Protein 2XIG (pdb70)

Radius of gyration: 26.83 Å; Cα contacts (8 Å, |Δi|>4): 842; chains: 4; bounding box: 57×55×76 Å

B-factor: mean 35.66, std 15.13, range [9.45, 118.66]

Structure (mmCIF, N/CA/C/O backbone):
data_2XIG
#
_entry.id   2XIG
#
_cell.length_a   48.150
_cell.length_b   48.290
_cell.length_c   72.250
_cell.angle_alpha   83.32
_cell.angle_beta   77.82
_cell.angle_gamma   87.65
#
_symmetry.space_group_name_H-M   'P 1'
#
loop_
_entity.id
_entity.type
_entity.pdbx_description
1 polymer 'FERRIC UPTAKE REGULATION PROTEIN'
2 non-polymer 'ZINC ION'
3 non-polymer 'CITRIC ACID'
4 water water
#
loop_
_atom_site.group_PDB
_atom_site.id
_atom_site.type_symbol
_atom_site.label_atom_id
_atom_site.label_alt_id
_atom_site.label_comp_id
_atom_site.label_asym_id
_atom_site.label_entity_id
_atom_site.label_seq_id
_atom_site.pdbx_PDB_ins_code
_atom_site.Cartn_x
_atom_site.Cartn_y
_atom_site.Cartn_z
_atom_site.occupancy
_atom_site.B_iso_or_equiv
_atom_site.auth_seq_id
_atom_site.auth_comp_id
_atom_site.auth_asym_id
_atom_site.auth_atom_id
_atom_site.pdbx_PDB_model_num
ATOM 1 N N . MET A 1 1 ? 21.827 25.951 73.413 1.00 68.17 1 MET A N 1
ATOM 2 C CA . MET A 1 1 ? 23.189 25.483 73.629 1.00 66.72 1 MET A CA 1
ATOM 3 C C . MET A 1 1 ? 23.249 24.580 74.857 1.00 66.65 1 MET A C 1
ATOM 4 O O . MET A 1 1 ? 24.176 24.674 75.659 1.00 66.18 1 MET A O 1
ATOM 9 N N . LYS A 1 2 ? 22.259 23.701 74.993 1.00 66.79 2 LYS A N 1
ATOM 10 C CA . LYS A 1 2 ? 22.115 22.880 76.195 1.00 62.45 2 LYS A CA 1
ATOM 11 C C . LYS A 1 2 ? 22.993 21.627 76.196 1.00 59.71 2 LYS A C 1
ATOM 12 O O . LYS A 1 2 ? 23.256 21.034 75.149 1.00 59.33 2 LYS A O 1
ATOM 14 N N . ARG A 1 3 ? 23.443 21.241 77.386 1.00 53.19 3 ARG A N 1
ATOM 15 C CA . ARG A 1 3 ? 24.181 20.001 77.585 1.00 49.60 3 ARG A CA 1
ATOM 16 C C . ARG A 1 3 ? 23.810 19.412 78.944 1.00 43.11 3 ARG A C 1
ATOM 17 O O . ARG A 1 3 ? 23.365 20.135 79.836 1.00 43.79 3 ARG A O 1
ATOM 25 N N . LEU A 1 4 ? 23.992 18.104 79.103 1.00 37.90 4 LEU A N 1
ATOM 26 C CA . LEU A 1 4 ? 23.722 17.445 80.378 1.00 37.36 4 LEU A CA 1
ATOM 27 C C . LEU A 1 4 ? 24.849 17.707 81.371 1.00 42.64 4 LEU A C 1
ATOM 28 O O . LEU A 1 4 ? 24.764 17.323 82.539 1.00 43.33 4 LEU A O 1
ATOM 33 N N . GLU A 1 5 ? 25.902 18.370 80.908 1.00 41.11 5 GLU A N 1
ATOM 34 C CA . GLU A 1 5 ? 27.131 18.465 81.681 1.00 34.94 5 GLU A CA 1
ATOM 35 C C . GLU A 1 5 ? 27.940 19.688 81.260 1.00 34.22 5 GLU A C 1
ATOM 36 O O . GLU A 1 5 ? 27.899 20.093 80.097 1.00 33.31 5 GLU A O 1
ATOM 42 N N . THR A 1 6 ? 28.666 20.285 82.199 1.00 33.38 6 THR A N 1
ATOM 43 C CA . THR A 1 6 ? 29.547 21.398 81.864 1.00 29.88 6 THR A CA 1
ATOM 44 C C . THR A 1 6 ? 30.772 20.853 81.148 1.00 28.18 6 THR A C 1
ATOM 45 O O . THR A 1 6 ? 31.098 19.673 81.272 1.00 24.51 6 THR A O 1
ATOM 49 N N . LEU A 1 7 ? 31.439 21.704 80.380 1.00 27.29 7 LEU A N 1
ATOM 50 C CA . LEU A 1 7 ? 32.637 21.273 79.678 1.00 28.67 7 LEU A CA 1
ATOM 51 C C . LEU A 1 7 ? 33.691 20.862 80.693 1.00 27.38 7 LEU A C 1
ATOM 52 O O . LEU A 1 7 ? 34.387 19.865 80.520 1.00 30.21 7 LEU A O 1
ATOM 57 N N . GLU A 1 8 ? 33.796 21.645 81.758 1.00 25.37 8 GLU A N 1
ATOM 58 C CA . GLU A 1 8 ? 34.789 21.391 82.795 1.00 28.04 8 GLU A CA 1
ATOM 59 C C . GLU A 1 8 ? 34.592 20.027 83.453 1.00 27.07 8 GLU A C 1
ATOM 60 O O . GLU A 1 8 ? 35.557 19.312 83.694 1.00 25.90 8 GLU A O 1
ATOM 66 N N . SER A 1 9 ? 33.342 19.662 83.726 1.00 25.40 9 SER A N 1
ATOM 67 C CA . SER A 1 9 ? 33.042 18.340 84.270 1.00 25.28 9 SER A CA 1
ATOM 68 C C . SER A 1 9 ? 33.446 17.226 83.302 1.00 29.79 9 SER A C 1
ATOM 69 O O . SER A 1 9 ? 33.996 16.194 83.702 1.00 21.79 9 SER A O 1
ATOM 72 N N . ILE A 1 10 ? 33.165 17.429 82.018 1.00 21.68 10 ILE A N 1
ATOM 73 C CA . ILE A 1 10 ? 33.525 16.425 81.035 1.00 20.74 10 ILE A CA 1
ATOM 74 C C . ILE A 1 10 ? 35.041 16.257 80.965 1.00 21.83 10 ILE A C 1
ATOM 75 O O . ILE A 1 10 ? 35.551 15.139 80.902 1.00 24.54 10 ILE A O 1
ATOM 80 N N . LEU A 1 11 ? 35.755 17.372 80.947 1.00 20.69 11 LEU A N 1
ATOM 81 C CA . LEU A 1 11 ? 37.208 17.336 80.879 1.00 23.53 11 LEU A CA 1
ATOM 82 C C . LEU A 1 11 ? 37.824 16.714 82.137 1.00 30.04 11 LEU A C 1
ATOM 83 O O . LEU A 1 11 ? 38.881 16.089 82.067 1.00 28.54 11 LEU A O 1
ATOM 88 N N . GLU A 1 12 ? 37.168 16.894 83.283 1.00 26.49 12 GLU A N 1
ATOM 89 C CA . GLU A 1 12 ? 37.619 16.237 84.512 1.00 33.02 12 GLU A CA 1
ATOM 90 C C . GLU A 1 12 ? 37.665 14.739 84.255 1.00 30.12 12 GLU A C 1
ATOM 91 O O . GLU A 1 12 ? 38.691 14.081 84.452 1.00 27.74 12 GLU A O 1
ATOM 97 N N . ARG A 1 13 ? 36.532 14.221 83.796 1.00 25.86 13 ARG A N 1
ATOM 98 C CA . ARG A 1 13 ? 36.341 12.809 83.522 1.00 28.16 13 ARG A CA 1
ATOM 99 C C . ARG A 1 13 ? 37.328 12.343 82.457 1.00 32.49 13 ARG A C 1
ATOM 100 O O . ARG A 1 13 ? 37.885 11.250 82.535 1.00 28.38 13 ARG A O 1
ATOM 108 N N . LEU A 1 14 ? 37.541 13.183 81.451 1.00 30.18 14 LEU A N 1
ATOM 109 C CA . LEU A 1 14 ? 38.474 12.859 80.377 1.00 24.86 14 LEU A CA 1
ATOM 110 C C . LEU A 1 14 ? 39.901 12.679 80.894 1.00 29.40 14 LEU A C 1
ATOM 111 O O . LEU A 1 14 ? 40.582 11.709 80.546 1.00 30.58 14 LEU A O 1
ATOM 116 N N . ARG A 1 15 ? 40.358 13.625 81.708 1.00 29.49 15 ARG A N 1
ATOM 117 C CA . ARG A 1 15 ? 41.704 13.545 82.268 1.00 38.20 15 ARG A CA 1
ATOM 118 C C . ARG A 1 15 ? 41.874 12.294 83.141 1.00 42.05 15 ARG A C 1
ATOM 119 O O . ARG A 1 15 ? 42.986 11.793 83.297 1.00 47.22 15 ARG A O 1
ATOM 127 N N . MET A 1 16 ? 40.772 11.791 83.694 1.00 40.87 16 MET A N 1
ATOM 128 C CA . MET A 1 16 ? 40.784 10.508 84.401 1.00 44.47 16 MET A CA 1
ATOM 129 C C . MET A 1 16 ? 41.140 9.386 83.439 1.00 48.46 16 MET A C 1
ATOM 130 O O . MET A 1 16 ? 42.025 8.573 83.707 1.00 46.56 16 MET A O 1
ATOM 135 N N . SER A 1 17 ? 40.417 9.350 82.322 1.00 50.68 17 SER A N 1
ATOM 136 C CA . SER A 1 17 ? 40.441 8.220 81.394 1.00 58.11 17 SER A CA 1
ATOM 137 C C . SER A 1 17 ? 41.778 8.032 80.690 1.00 61.77 17 SER A C 1
ATOM 138 O O . SER A 1 17 ? 42.197 6.905 80.441 1.00 61.62 17 SER A O 1
ATOM 141 N N . ILE A 1 18 ? 42.444 9.138 80.373 1.00 68.20 18 ILE A N 1
ATOM 142 C CA . ILE A 1 18 ? 43.689 9.089 79.613 1.00 75.34 18 ILE A CA 1
ATOM 143 C C . ILE A 1 18 ? 44.851 8.530 80.430 1.00 79.01 18 ILE A C 1
ATOM 144 O O . ILE A 1 18 ? 45.944 8.322 79.904 1.00 80.10 18 ILE A O 1
ATOM 146 N N . LYS A 1 19 ? 44.610 8.290 81.715 1.00 82.16 19 LYS A N 1
ATOM 147 C CA . LYS A 1 19 ? 45.613 7.679 82.580 1.00 84.68 19 LYS A CA 1
ATOM 148 C C . LYS A 1 19 ? 45.313 6.196 82.778 1.00 86.58 19 LYS A C 1
ATOM 149 O O . LYS A 1 19 ? 46.209 5.355 82.703 1.00 87.82 19 LYS A O 1
ATOM 151 N N . LYS A 1 20 ? 44.043 5.889 83.028 1.00 87.39 20 LYS A N 1
ATOM 152 C CA . LYS A 1 20 ? 43.579 4.512 83.182 1.00 88.87 20 LYS A CA 1
ATOM 153 C C . LYS A 1 20 ? 43.919 3.676 81.951 1.00 94.07 20 LYS A C 1
ATOM 154 O O . LYS A 1 20 ? 44.216 2.484 82.057 1.00 95.35 20 LYS A O 1
ATOM 160 N N . ASN A 1 21 ? 43.874 4.311 80.785 1.00 95.76 21 ASN A N 1
ATOM 161 C CA . ASN A 1 21 ? 44.142 3.634 79.521 1.00 95.81 21 ASN A CA 1
ATOM 162 C C . ASN A 1 21 ? 45.596 3.776 79.079 1.00 95.14 21 ASN A C 1
ATOM 163 O O . ASN A 1 21 ? 46.048 3.078 78.172 1.00 97.87 21 ASN A O 1
ATOM 168 N N . GLY A 1 22 ? 46.323 4.680 79.727 1.00 90.07 22 GLY A N 1
ATOM 169 C CA . GLY A 1 22 ? 47.705 4.944 79.373 1.00 85.26 22 GLY A CA 1
ATOM 170 C C . GLY A 1 22 ? 47.850 6.207 78.544 1.00 80.93 22 GLY A C 1
ATOM 171 O O . GLY A 1 22 ? 48.245 7.257 79.051 1.00 78.81 22 GLY A O 1
ATOM 172 N N . ASN A 1 25 ? 49.299 12.999 74.818 1.00 54.52 25 ASN A N 1
ATOM 173 C CA . ASN A 1 25 ? 48.587 14.083 74.151 1.00 51.75 25 ASN A CA 1
ATOM 174 C C . ASN A 1 25 ? 47.215 14.324 74.769 1.00 48.71 25 ASN A C 1
ATOM 175 O O . ASN A 1 25 ? 46.205 14.401 74.063 1.00 45.41 25 ASN A O 1
ATOM 177 N N . SER A 1 26 ? 47.180 14.431 76.094 1.00 47.00 26 SER A N 1
ATOM 178 C CA . SER A 1 26 ? 45.934 14.700 76.799 1.00 49.20 26 SER A CA 1
ATOM 179 C C . SER A 1 26 ? 45.374 16.057 76.386 1.00 47.02 26 SER A C 1
ATOM 180 O O . SER A 1 26 ? 44.158 16.260 76.377 1.00 44.32 26 SER A O 1
ATOM 183 N N . LYS A 1 27 ? 46.270 16.974 76.028 1.00 47.61 27 LYS A N 1
ATOM 184 C CA . LYS A 1 27 ? 45.886 18.325 75.635 1.00 48.10 27 LYS A CA 1
ATOM 185 C C . LYS A 1 27 ? 45.040 18.339 74.374 1.00 46.67 27 LYS A C 1
ATOM 186 O O . LYS A 1 27 ? 44.031 19.038 74.306 1.00 45.05 27 LYS A O 1
ATOM 189 N N . GLN A 1 28 ? 45.463 17.571 73.374 1.00 49.44 28 GLN A N 1
ATOM 190 C CA . GLN A 1 28 ? 44.797 17.567 72.075 1.00 49.88 28 GLN A CA 1
ATOM 191 C C . GLN A 1 28 ? 43.440 16.875 72.127 1.00 37.59 28 GLN A C 1
ATOM 192 O O . GLN A 1 28 ? 42.504 17.272 71.431 1.00 35.12 28 GLN A O 1
ATOM 198 N N . ARG A 1 29 ? 43.342 15.839 72.954 1.00 34.18 29 ARG A N 1
ATOM 199 C CA . ARG A 1 29 ? 42.061 15.207 73.239 1.00 34.68 29 ARG A CA 1
ATOM 200 C C . ARG A 1 29 ? 41.079 16.222 73.801 1.00 33.16 29 ARG A C 1
ATOM 201 O O . ARG A 1 29 ? 39.934 16.306 73.347 1.00 29.95 29 ARG A O 1
ATOM 209 N N . GLU A 1 30 ? 41.530 16.979 74.803 1.00 31.92 30 GLU A N 1
ATOM 210 C CA . GLU A 1 30 ? 40.701 18.000 75.441 1.00 31.34 30 GLU A CA 1
ATOM 211 C C . GLU A 1 30 ? 40.235 19.061 74.438 1.00 28.02 30 GLU A C 1
ATOM 212 O O . GLU A 1 30 ? 39.089 19.515 74.488 1.00 25.11 30 GLU A O 1
ATOM 218 N N . GLU A 1 31 ? 41.126 19.451 73.532 1.00 28.38 31 GLU A N 1
ATOM 219 C CA . GLU A 1 31 ? 40.788 20.432 72.501 1.00 33.45 31 GLU A CA 1
ATOM 220 C C . GLU A 1 31 ? 39.703 19.925 71.561 1.00 28.61 31 GLU A C 1
ATOM 221 O O . GLU A 1 31 ? 38.784 20.662 71.197 1.00 26.88 31 GLU A O 1
ATOM 227 N N . VAL A 1 32 ? 39.820 18.665 71.159 1.00 25.47 32 VAL A N 1
ATOM 228 C CA . VAL A 1 32 ? 38.813 18.059 70.297 1.00 26.10 32 VAL A CA 1
ATOM 229 C C . VAL A 1 32 ? 37.470 18.015 71.026 1.00 23.75 32 VAL A C 1
ATOM 230 O O . VAL A 1 32 ? 36.446 18.383 70.474 1.00 22.73 32 VAL A O 1
ATOM 234 N N . VAL A 1 33 ? 37.471 17.563 72.278 1.00 21.46 33 VAL A N 1
ATOM 235 C CA . VAL A 1 33 ? 36.231 17.563 73.049 1.00 22.44 33 VAL A CA 1
ATOM 236 C C . VAL A 1 33 ? 35.671 18.980 73.135 1.00 18.54 33 VAL A C 1
ATOM 237 O O . VAL A 1 33 ? 34.464 19.192 73.008 1.00 23.58 33 VAL A O 1
ATOM 241 N N . SER A 1 34 ? 36.556 19.948 73.354 1.00 18.29 34 SER A N 1
ATOM 242 C CA . SER A 1 34 ? 36.147 21.342 73.514 1.00 24.29 34 SER A CA 1
ATOM 243 C C . SER A 1 34 ? 35.510 21.878 72.235 1.00 23.13 34 SER A C 1
ATOM 244 O O . SER A 1 34 ? 34.479 22.546 72.285 1.00 23.24 34 SER A O 1
ATOM 247 N N . VAL A 1 35 ? 36.137 21.580 71.100 1.00 24.74 35 VAL A N 1
ATOM 248 C CA . VAL A 1 35 ? 35.595 21.953 69.793 1.00 27.20 35 VAL A CA 1
ATOM 249 C C . VAL A 1 35 ? 34.154 21.448 69.622 1.00 27.18 35 VAL A C 1
ATOM 250 O O . VAL A 1 35 ? 33.246 22.221 69.312 1.00 25.64 35 VAL A O 1
ATOM 254 N N . LEU A 1 36 ? 33.946 20.154 69.849 1.00 21.62 36 LEU A N 1
ATOM 255 C CA . LEU A 1 36 ? 32.611 19.565 69.767 1.00 21.11 36 LEU A CA 1
ATOM 256 C C . LEU A 1 36 ? 31.622 20.155 70.777 1.00 23.52 36 LEU A C 1
ATOM 257 O O . LEU A 1 36 ? 30.456 20.376 70.464 1.00 25.77 36 LEU A O 1
ATOM 262 N N . TYR A 1 37 ? 32.082 20.402 71.994 1.00 23.33 37 TYR A N 1
ATOM 263 C CA . TYR A 1 37 ? 31.192 20.936 73.021 1.00 23.38 37 TYR A CA 1
ATOM 264 C C . TYR A 1 37 ? 30.656 22.298 72.598 1.00 25.82 37 TYR A C 1
ATOM 265 O O . TYR A 1 37 ? 29.469 22.590 72.751 1.00 27.36 37 TYR A O 1
ATOM 274 N N . ARG A 1 38 ? 31.542 23.126 72.063 1.00 26.68 38 ARG A N 1
ATOM 275 C CA A ARG A 1 38 ? 31.198 24.485 71.657 0.56 33.21 38 ARG A CA 1
ATOM 276 C CA B ARG A 1 38 ? 31.171 24.481 71.680 0.44 32.69 38 ARG A CA 1
ATOM 277 C C . ARG A 1 38 ? 30.359 24.505 70.386 1.00 33.37 38 ARG A C 1
ATOM 278 O O . ARG A 1 38 ? 29.781 25.528 70.027 1.00 33.85 38 ARG A O 1
ATOM 293 N N . SER A 1 39 ? 30.304 23.372 69.695 1.00 32.82 39 SER A N 1
ATOM 294 C CA . SER A 1 39 ? 29.605 23.318 68.414 1.00 31.44 39 SER A CA 1
ATOM 295 C C . SER A 1 39 ? 28.124 22.975 68.543 1.00 34.13 39 SER A C 1
ATOM 296 O O . SER A 1 39 ? 27.735 22.111 69.329 1.00 30.51 39 SER A O 1
ATOM 299 N N . GLY A 1 40 ? 27.303 23.655 67.751 1.00 39.79 40 GLY A N 1
ATOM 300 C CA . GLY A 1 40 ? 25.882 23.362 67.691 1.00 42.24 40 GLY A CA 1
ATOM 301 C C . GLY A 1 40 ? 25.525 22.420 66.552 1.00 48.39 40 GLY A C 1
ATOM 302 O O . GLY A 1 40 ? 24.347 22.137 66.313 1.00 48.27 40 GLY A O 1
ATOM 303 N N . THR A 1 41 ? 26.540 21.931 65.845 1.00 45.46 41 THR A N 1
ATOM 304 C CA . THR A 1 41 ? 26.315 21.030 64.722 1.00 41.92 41 THR A CA 1
ATOM 305 C C . THR A 1 41 ? 27.087 19.715 64.867 1.00 35.71 41 THR A C 1
ATOM 306 O O . THR A 1 41 ? 27.914 19.561 65.765 1.00 36.97 41 THR A O 1
ATOM 310 N N . HIS A 1 42 ? 26.794 18.762 63.987 1.00 26.14 42 HIS A N 1
ATOM 311 C CA . HIS A 1 42 ? 27.538 17.512 63.931 1.00 20.14 42 HIS A CA 1
ATOM 312 C C . HIS A 1 42 ? 28.707 17.730 62.974 1.00 21.96 42 HIS A C 1
ATOM 313 O O . HIS A 1 42 ? 28.509 18.136 61.827 1.00 22.80 42 HIS A O 1
ATOM 320 N N . LEU A 1 43 ? 29.919 17.475 63.450 1.00 22.43 43 LEU A N 1
ATOM 321 C CA . LEU A 1 43 ? 31.118 17.860 62.717 1.00 18.42 43 LEU A CA 1
ATOM 322 C C . LEU A 1 43 ? 31.839 16.668 62.102 1.00 22.30 43 LEU A C 1
ATOM 323 O O . LEU A 1 43 ? 31.936 15.612 62.711 1.00 22.23 43 LEU A O 1
ATOM 328 N N . SER A 1 44 ? 32.347 16.849 60.885 1.00 20.04 44 SER A N 1
ATOM 329 C CA . SER A 1 44 ? 33.171 15.828 60.249 1.00 18.06 44 SER A CA 1
ATOM 330 C C . SER A 1 44 ? 34.588 15.908 60.793 1.00 15.27 44 SER A C 1
ATOM 331 O O . SER A 1 44 ? 35.006 16.951 61.286 1.00 18.85 44 SER A O 1
ATOM 334 N N . PRO A 1 45 ? 35.339 14.799 60.703 1.00 20.57 45 PRO A N 1
ATOM 335 C CA . PRO A 1 45 ? 36.761 14.811 61.051 1.00 22.91 45 PRO A CA 1
ATOM 336 C C . PRO A 1 45 ? 37.512 15.937 60.344 1.00 24.08 45 PRO A C 1
ATOM 337 O O . PRO A 1 45 ? 38.405 16.543 60.938 1.00 26.24 45 PRO A O 1
ATOM 341 N N . GLU A 1 46 ? 37.157 16.201 59.088 1.00 23.11 46 GLU A N 1
ATOM 342 C CA . GLU A 1 46 ? 37.788 17.286 58.343 1.00 25.54 46 GLU A CA 1
ATOM 343 C C . GLU A 1 46 ? 37.601 18.646 59.017 1.00 20.35 46 GLU A C 1
ATOM 344 O O . GLU A 1 46 ? 38.561 19.390 59.187 1.00 21.31 46 GLU A O 1
ATOM 347 N N . GLU A 1 47 ? 36.367 18.978 59.393 1.00 18.53 47 GLU A N 1
ATOM 348 C CA . GLU A 1 47 ? 36.092 20.268 60.031 1.00 20.08 47 GLU A CA 1
ATOM 349 C C . GLU A 1 47 ? 36.744 20.370 61.413 1.00 21.76 47 GLU A C 1
ATOM 350 O O . GLU A 1 47 ? 37.273 21.418 61.791 1.00 22.35 47 GLU A O 1
ATOM 356 N N . ILE A 1 48 ? 36.687 19.280 62.172 1.00 21.43 48 ILE A N 1
ATOM 357 C CA . ILE A 1 48 ? 37.337 19.241 63.477 1.00 19.62 48 ILE A CA 1
ATOM 358 C C . ILE A 1 48 ? 38.826 19.523 63.318 1.00 24.38 48 ILE A C 1
ATOM 359 O O . ILE A 1 48 ? 39.400 20.331 64.050 1.00 26.15 48 ILE A O 1
ATOM 364 N N . THR A 1 49 ? 39.440 18.862 62.341 1.00 23.70 49 THR A N 1
ATOM 365 C CA . THR A 1 49 ? 40.856 19.073 62.051 1.00 25.74 49 THR A CA 1
ATOM 366 C C . THR A 1 49 ? 41.120 20.542 61.720 1.00 27.13 49 THR A C 1
ATOM 367 O O . THR A 1 49 ? 42.029 21.169 62.270 1.00 27.76 49 THR A O 1
ATOM 371 N N . HIS A 1 50 ? 40.315 21.083 60.813 1.00 31.22 50 HIS A N 1
ATOM 372 C CA . HIS A 1 50 ? 40.425 22.484 60.439 1.00 31.33 50 HIS A CA 1
ATOM 373 C C . HIS A 1 50 ? 40.399 23.412 61.662 1.00 29.96 50 HIS A C 1
ATOM 374 O O . HIS A 1 50 ? 41.241 24.294 61.782 1.00 33.61 50 HIS A O 1
ATOM 381 N N . SER A 1 51 ? 39.450 23.212 62.575 1.00 27.71 51 SER A N 1
ATOM 382 C CA . SER A 1 51 ? 39.428 23.997 63.811 1.00 31.38 51 SER A CA 1
ATOM 383 C C . SER A 1 51 ? 40.726 23.855 64.609 1.00 32.10 51 SER A C 1
ATOM 384 O O . SER A 1 51 ? 41.304 24.843 65.057 1.00 34.11 51 SER A O 1
ATOM 387 N N . ILE A 1 52 ? 41.176 22.620 64.797 1.00 34.69 52 ILE A N 1
ATOM 388 C CA . ILE A 1 52 ? 42.418 22.373 65.527 1.00 34.34 52 ILE A CA 1
ATOM 389 C C . ILE A 1 52 ? 43.612 23.055 64.857 1.00 31.55 52 ILE A C 1
ATOM 390 O O . ILE A 1 52 ? 44.505 23.560 65.530 1.00 34.67 52 ILE A O 1
ATOM 395 N N . ARG A 1 53 ? 43.621 23.071 63.526 1.00 34.04 53 ARG A N 1
ATOM 396 C CA . ARG A 1 53 ? 44.737 23.652 62.777 1.00 40.29 53 ARG A CA 1
ATOM 397 C C . ARG A 1 53 ? 44.878 25.159 62.978 1.00 43.40 53 ARG A C 1
ATOM 398 O O . ARG A 1 53 ? 45.952 25.719 62.767 1.00 46.23 53 ARG A O 1
ATOM 406 N N . GLN A 1 54 ? 43.793 25.811 63.377 1.00 48.01 54 GLN A N 1
ATOM 407 C CA . GLN A 1 54 ? 43.835 27.243 63.647 1.00 53.44 54 GLN A CA 1
ATOM 408 C C . GLN A 1 54 ? 44.826 27.571 64.759 1.00 55.49 54 GLN A C 1
ATOM 409 O O . GLN A 1 54 ? 45.534 28.573 64.692 1.00 56.32 54 GLN A O 1
ATOM 415 N N . LYS A 1 55 ? 44.880 26.718 65.776 1.00 57.41 55 LYS A N 1
ATOM 416 C CA . LYS A 1 55 ? 45.820 26.907 66.874 1.00 57.29 55 LYS A CA 1
ATOM 417 C C . LYS A 1 55 ? 47.073 26.061 66.683 1.00 59.01 55 LYS A C 1
ATOM 418 O O . LYS A 1 55 ? 48.161 26.449 67.101 1.00 59.32 55 LYS A O 1
ATOM 420 N N . ASP A 1 56 ? 46.911 24.901 66.054 1.00 60.31 56 ASP A N 1
ATOM 421 C CA . ASP A 1 56 ? 48.025 23.991 65.811 1.00 61.07 56 ASP A CA 1
ATOM 422 C C . ASP A 1 56 ? 48.141 23.675 64.332 1.00 59.43 56 ASP A C 1
ATOM 423 O O . ASP A 1 56 ? 47.598 22.674 63.859 1.00 54.06 56 ASP A O 1
ATOM 428 N N . LYS A 1 57 ? 48.841 24.531 63.599 1.00 59.19 57 LYS A N 1
ATOM 429 C CA . LYS A 1 57 ? 48.997 24.326 62.171 1.00 59.30 57 LYS A CA 1
ATOM 430 C C . LYS A 1 57 ? 49.794 23.051 61.913 1.00 56.52 57 LYS A C 1
ATOM 431 O O . LYS A 1 57 ? 50.641 22.665 62.720 1.00 57.02 57 LYS A O 1
ATOM 433 N N . ASN A 1 58 ? 49.499 22.395 60.795 1.00 53.92 58 ASN A N 1
ATOM 434 C CA . ASN A 1 58 ? 50.209 21.185 60.387 1.00 54.17 58 ASN A CA 1
ATOM 435 C C . ASN A 1 58 ? 49.797 19.920 61.145 1.00 50.76 58 ASN A C 1
ATOM 436 O O . ASN A 1 58 ? 50.460 18.887 61.053 1.00 50.84 58 ASN A O 1
ATOM 441 N N . THR A 1 59 ? 48.697 19.999 61.887 1.00 44.90 59 THR A N 1
ATOM 442 C CA . THR A 1 59 ? 48.132 18.807 62.504 1.00 39.98 59 THR A CA 1
ATOM 443 C C . THR A 1 59 ? 47.580 17.922 61.391 1.00 37.31 59 THR A C 1
ATOM 444 O O . THR A 1 59 ? 46.994 18.417 60.430 1.00 38.37 59 THR A O 1
ATOM 448 N N . SER A 1 60 ? 47.811 16.618 61.495 1.00 31.19 60 SER A N 1
ATOM 449 C CA . SER A 1 60 ? 47.344 15.688 60.484 1.00 36.79 60 SER A CA 1
ATOM 450 C C . SER A 1 60 ? 45.944 15.192 60.826 1.00 32.86 60 SER A C 1
ATOM 451 O O . SER A 1 60 ? 45.616 14.982 61.993 1.00 33.73 60 SER A O 1
ATOM 454 N N . ILE A 1 61 ? 45.116 15.018 59.805 1.00 29.90 61 ILE A N 1
ATOM 455 C CA . ILE A 1 61 ? 43.778 14.497 60.010 1.00 29.84 61 ILE A CA 1
ATOM 456 C C . ILE A 1 61 ? 43.864 13.118 60.663 1.00 32.37 61 ILE A C 1
ATOM 457 O O . ILE A 1 61 ? 42.969 12.711 61.392 1.00 27.66 61 ILE A O 1
ATOM 462 N N . SER A 1 62 ? 44.956 12.402 60.406 1.00 28.91 62 SER A N 1
ATOM 463 C CA . SER A 1 62 ? 45.120 11.057 60.944 1.00 29.01 62 SER A CA 1
ATOM 464 C C . SER A 1 62 ? 45.180 11.076 62.470 1.00 25.21 62 SER A C 1
ATOM 465 O O . SER A 1 62 ? 44.704 10.154 63.131 1.00 32.18 62 SER A O 1
ATOM 468 N N . SER A 1 63 ? 45.764 12.125 63.032 1.00 26.00 63 SER A N 1
ATOM 469 C CA . SER A 1 63 ? 45.834 12.232 64.491 1.00 27.73 63 SER A CA 1
ATOM 470 C C . SER A 1 63 ? 44.458 12.550 65.079 1.00 25.27 63 SER A C 1
ATOM 471 O O . SER A 1 63 ?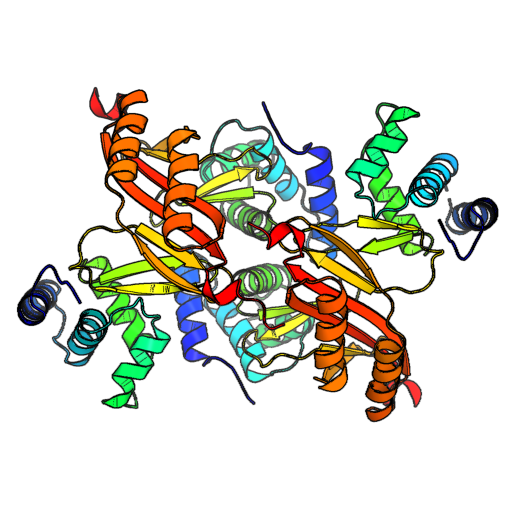 44.118 12.107 66.178 1.00 26.30 63 SER A O 1
ATOM 474 N N . VAL A 1 64 ? 43.661 13.310 64.340 1.00 25.36 64 VAL A N 1
ATOM 475 C CA . VAL A 1 64 ? 42.306 13.622 64.781 1.00 24.72 64 VAL A CA 1
ATOM 476 C C . VAL A 1 64 ? 41.439 12.366 64.771 1.00 24.15 64 VAL A C 1
ATOM 477 O O . VAL A 1 64 ? 40.671 12.132 65.701 1.00 25.89 64 VAL A O 1
ATOM 481 N N . TYR A 1 65 ? 41.567 11.552 63.727 1.00 20.01 65 TYR A N 1
ATOM 482 C CA . TYR A 1 65 ? 40.817 10.302 63.667 1.00 22.26 65 TYR A CA 1
ATOM 483 C C . TYR A 1 65 ? 41.140 9.407 64.847 1.00 24.93 65 TYR A C 1
ATOM 484 O O . TYR A 1 65 ? 40.246 8.772 65.408 1.00 25.44 65 TYR A O 1
ATOM 493 N N . ARG A 1 66 ? 42.417 9.350 65.216 1.00 23.14 66 ARG A N 1
ATOM 494 C CA . ARG A 1 66 ? 42.836 8.490 66.313 1.00 23.55 66 ARG A CA 1
ATOM 495 C C . ARG A 1 66 ? 42.195 8.991 67.598 1.00 27.31 66 ARG A C 1
ATOM 496 O O . ARG A 1 66 ? 41.694 8.210 68.411 1.00 29.86 66 ARG A O 1
ATOM 504 N N . ILE A 1 67 ? 42.189 10.307 67.767 1.00 21.04 67 ILE A N 1
ATOM 505 C CA . ILE A 1 67 ? 41.509 10.907 68.898 1.00 22.70 67 ILE A CA 1
ATOM 506 C C . ILE A 1 67 ? 40.004 10.610 68.881 1.00 24.76 67 ILE A C 1
ATOM 507 O O . ILE A 1 67 ? 39.448 10.163 69.888 1.00 24.64 67 ILE A O 1
ATOM 512 N N . LEU A 1 68 ? 39.348 10.838 67.744 1.00 20.88 68 LEU A N 1
ATOM 513 C CA . LEU A 1 68 ? 37.900 10.641 67.663 1.00 19.03 68 LEU A CA 1
ATOM 514 C C . LEU A 1 68 ? 37.518 9.196 67.984 1.00 24.58 68 LEU A C 1
ATOM 515 O O . LEU A 1 68 ? 36.501 8.936 68.630 1.00 24.97 68 LEU A O 1
ATOM 520 N N . ASN A 1 69 ? 38.337 8.253 67.539 1.00 22.75 69 ASN A N 1
ATOM 521 C CA . ASN A 1 69 ? 38.054 6.849 67.796 1.00 23.10 69 ASN A CA 1
ATOM 522 C C . ASN A 1 69 ? 38.100 6.540 69.294 1.00 25.63 69 ASN A C 1
ATOM 523 O O . ASN A 1 69 ? 37.243 5.823 69.816 1.00 23.72 69 ASN A O 1
ATOM 528 N N . PHE A 1 70 ? 39.098 7.090 69.976 1.00 23.80 70 PHE A N 1
ATOM 529 C CA . PHE A 1 70 ? 39.227 6.904 71.423 1.00 26.16 70 PHE A CA 1
ATOM 530 C C . PHE A 1 70 ? 38.053 7.530 72.179 1.00 24.71 70 PHE A C 1
ATOM 531 O O . PHE A 1 70 ? 37.444 6.897 73.042 1.00 25.93 70 PHE A O 1
ATOM 539 N N . LEU A 1 71 ? 37.749 8.778 71.844 1.00 18.45 71 LEU A N 1
ATOM 540 C CA . LEU A 1 71 ? 36.660 9.517 72.472 1.00 23.15 71 LEU A CA 1
ATOM 541 C C . LEU A 1 71 ? 35.315 8.849 72.280 1.00 25.22 71 LEU A C 1
ATOM 542 O O . LEU A 1 71 ? 34.492 8.821 73.194 1.00 25.40 71 LEU A O 1
ATOM 547 N N . GLU A 1 72 ? 35.086 8.316 71.085 1.00 20.85 72 GLU A N 1
ATOM 548 C CA . GLU A 1 72 ? 33.844 7.630 70.786 1.00 27.86 72 GLU A CA 1
ATOM 549 C C . GLU A 1 72 ? 33.789 6.323 71.575 1.00 30.66 72 GLU A C 1
ATOM 550 O O . GLU A 1 72 ? 32.756 5.970 72.150 1.00 28.17 72 GLU A O 1
ATOM 556 N N . LYS A 1 73 ? 34.915 5.619 71.605 1.00 25.93 73 LYS A N 1
ATOM 557 C CA . LYS A 1 73 ? 35.015 4.351 72.311 1.00 32.72 73 LYS A CA 1
ATOM 558 C C . LYS A 1 73 ? 34.672 4.515 73.790 1.00 38.16 73 LYS A C 1
ATOM 559 O O . LYS A 1 73 ? 33.956 3.691 74.362 1.00 42.25 73 LYS A O 1
ATOM 563 N N . GLU A 1 74 ? 35.177 5.593 74.390 1.00 32.82 74 GLU A N 1
ATOM 564 C CA . GLU A 1 74 ? 35.021 5.855 75.819 1.00 29.95 74 GLU A CA 1
ATOM 565 C C . GLU A 1 74 ? 33.804 6.727 76.126 1.00 29.66 74 GLU A C 1
ATOM 566 O O . GLU A 1 74 ? 33.665 7.221 77.236 1.00 29.67 74 GLU A O 1
ATOM 572 N N . ASN A 1 75 ? 32.954 6.950 75.126 1.00 28.27 75 ASN A N 1
ATOM 573 C CA . ASN A 1 75 ? 31.650 7.585 75.334 1.00 31.93 75 ASN A CA 1
ATOM 574 C C . ASN A 1 75 ? 31.630 9.091 75.589 1.00 28.83 75 ASN A C 1
ATOM 575 O O . ASN A 1 75 ? 30.641 9.634 76.077 1.00 28.30 75 ASN A O 1
ATOM 580 N N . PHE A 1 76 ? 32.711 9.769 75.242 1.00 25.69 76 PHE A N 1
ATOM 581 C CA . PHE A 1 76 ? 32.738 11.220 75.335 1.00 20.50 76 PHE A CA 1
ATOM 582 C C . PHE A 1 76 ? 32.044 11.876 74.139 1.00 20.31 76 PHE A C 1
ATOM 583 O O . PHE A 1 76 ? 31.513 12.978 74.241 1.00 23.19 76 PHE A O 1
ATOM 591 N N . ILE A 1 77 ? 32.060 11.188 73.010 1.00 24.46 77 ILE A N 1
ATOM 592 C CA . ILE A 1 77 ? 31.414 11.711 71.816 1.00 22.34 77 ILE A CA 1
ATOM 593 C C . ILE A 1 77 ? 30.637 10.601 71.134 1.00 21.90 77 ILE A C 1
ATOM 594 O O . ILE A 1 77 ? 30.867 9.422 71.397 1.00 23.91 77 ILE A O 1
ATOM 599 N N . SER A 1 78 ? 29.684 10.979 70.291 1.00 24.03 78 SER A N 1
ATOM 600 C CA . SER A 1 78 ? 28.914 9.990 69.555 1.00 23.06 78 SER A CA 1
ATOM 601 C C . SER A 1 78 ? 29.021 10.273 68.073 1.00 22.07 78 SER A C 1
ATOM 602 O O . SER A 1 78 ? 29.310 11.401 67.661 1.00 21.97 78 SER A O 1
ATOM 605 N N . VAL A 1 79 ? 28.786 9.241 67.278 1.00 20.60 79 VAL A N 1
ATOM 606 C CA . VAL A 1 79 ? 28.910 9.379 65.830 1.00 19.06 79 VAL A CA 1
ATOM 607 C C . VAL A 1 79 ? 27.579 9.164 65.120 1.00 23.43 79 VAL A C 1
ATOM 608 O O . VAL A 1 79 ? 26.763 8.332 65.518 1.00 26.57 79 VAL A O 1
ATOM 612 N N . LEU A 1 80 ? 27.360 9.962 64.083 1.00 23.67 80 LEU A N 1
ATOM 613 C CA . LEU A 1 80 ? 26.218 9.801 63.206 1.00 21.70 80 LEU A CA 1
ATOM 614 C C . LEU A 1 80 ? 26.806 9.511 61.833 1.00 23.25 80 LEU A C 1
ATOM 615 O O . LEU A 1 80 ? 27.595 10.305 61.316 1.00 20.26 80 LEU A O 1
ATOM 620 N N . GLU A 1 81 ? 26.462 8.366 61.260 1.00 25.72 81 GLU A N 1
ATOM 621 C CA . GLU A 1 81 ? 27.058 7.980 59.982 1.00 31.54 81 GLU A CA 1
ATOM 622 C C . GLU A 1 81 ? 26.028 7.559 58.955 1.00 31.39 81 GLU A C 1
ATOM 623 O O . GLU A 1 81 ? 25.259 6.631 59.175 1.00 33.76 81 GLU A O 1
ATOM 629 N N . THR A 1 82 ? 26.029 8.257 57.825 1.00 32.91 82 THR A N 1
ATOM 630 C CA . THR A 1 82 ? 25.187 7.895 56.692 1.00 30.35 82 THR A CA 1
ATOM 631 C C . THR A 1 82 ? 26.026 7.944 55.415 1.00 35.65 82 THR A C 1
ATOM 632 O O . THR A 1 82 ? 27.088 8.569 55.384 1.00 30.37 82 THR A O 1
ATOM 636 N N . SER A 1 83 ? 25.558 7.273 54.369 1.00 44.64 83 SER A N 1
ATOM 637 C CA . SER A 1 83 ? 26.253 7.307 53.089 1.00 56.60 83 SER A CA 1
ATOM 638 C C . SER A 1 83 ? 26.368 8.744 52.594 1.00 63.38 83 SER A C 1
ATOM 639 O O . SER A 1 83 ? 27.441 9.188 52.187 1.00 66.30 83 SER A O 1
ATOM 642 N N . LYS A 1 84 ? 25.256 9.471 52.643 1.00 67.54 84 LYS A N 1
ATOM 643 C CA . LYS A 1 84 ? 25.210 10.841 52.145 1.00 70.41 84 LYS A CA 1
ATOM 644 C C . LYS A 1 84 ? 26.103 11.794 52.937 1.00 68.43 84 LYS A C 1
ATOM 645 O O . LYS A 1 84 ? 26.846 12.584 52.357 1.00 70.17 84 LYS A O 1
ATOM 647 N N . SER A 1 85 ? 26.030 11.718 54.262 1.00 63.14 85 SER A N 1
ATOM 648 C CA . SER A 1 85 ? 26.714 12.695 55.106 1.00 56.28 85 SER A CA 1
ATOM 649 C C . SER A 1 85 ? 28.075 12.221 55.615 1.00 48.88 85 SER A C 1
ATOM 650 O O . SER A 1 85 ? 28.829 13.006 56.183 1.00 53.55 85 SER A O 1
ATOM 653 N N . GLY A 1 86 ? 28.389 10.945 55.406 1.00 40.36 86 GLY A N 1
ATOM 654 C CA . GLY A 1 86 ? 29.624 10.376 55.917 1.00 34.14 86 GLY A CA 1
ATOM 655 C C . GLY A 1 86 ? 29.538 10.228 57.425 1.00 25.50 86 GLY A C 1
ATOM 656 O O . GLY A 1 86 ? 28.454 10.027 57.968 1.00 28.14 86 GLY A O 1
ATOM 657 N N . ARG A 1 87 ? 30.672 10.319 58.107 1.00 26.55 87 ARG A N 1
ATOM 658 C CA A ARG A 1 87 ? 30.683 10.280 59.567 0.46 29.23 87 ARG A CA 1
ATOM 659 C CA B ARG A 1 87 ? 30.686 10.277 59.564 0.54 29.36 87 ARG A CA 1
ATOM 660 C C . ARG A 1 87 ? 30.733 11.683 60.147 1.00 27.92 87 ARG A C 1
ATOM 661 O O . ARG A 1 87 ? 31.580 12.491 59.772 1.00 25.11 87 ARG A O 1
ATOM 676 N N . ARG A 1 88 ? 29.819 11.975 61.065 1.00 19.47 88 ARG A N 1
ATOM 677 C CA . ARG A 1 88 ? 29.841 13.254 61.760 1.00 16.53 88 ARG A CA 1
ATOM 678 C C . ARG A 1 88 ? 29.734 13.002 63.258 1.00 19.07 88 ARG A C 1
ATOM 679 O O . ARG A 1 88 ? 29.140 12.015 63.682 1.00 20.79 88 ARG A O 1
ATOM 687 N N . TYR A 1 89 ? 30.325 13.892 64.038 1.00 17.45 89 TYR A N 1
ATOM 688 C CA . TYR A 1 89 ? 30.429 13.685 65.484 1.00 14.71 89 TYR A CA 1
ATOM 689 C C . TYR A 1 89 ? 29.783 14.805 66.282 1.00 15.54 89 TYR A C 1
ATOM 690 O O . TYR A 1 89 ? 29.672 15.947 65.827 1.00 22.02 89 TYR A O 1
ATOM 699 N N . GLU A 1 90 ? 29.388 14.480 67.507 1.00 18.62 90 GLU A N 1
ATOM 700 C CA . GLU A 1 90 ? 28.836 15.472 68.401 1.00 20.19 90 GLU A CA 1
ATOM 701 C C . GLU A 1 90 ? 29.172 15.098 69.837 1.00 22.28 90 GLU A C 1
ATOM 702 O O . GLU A 1 90 ? 29.467 13.945 70.140 1.00 17.33 90 GLU A O 1
ATOM 708 N N . ILE A 1 91 ? 29.128 16.088 70.712 1.00 25.94 91 ILE A N 1
ATOM 709 C CA . ILE A 1 91 ? 29.358 15.851 72.125 1.00 26.02 91 ILE A CA 1
ATOM 710 C C . ILE A 1 91 ? 28.312 14.868 72.653 1.00 28.05 91 ILE A C 1
ATOM 711 O O . ILE A 1 91 ? 27.136 14.940 72.289 1.00 29.75 91 ILE A O 1
ATOM 716 N N . ALA A 1 92 ? 28.741 13.932 73.490 1.00 24.43 92 ALA A N 1
ATOM 717 C CA . ALA A 1 92 ? 27.834 12.906 73.986 1.00 28.08 92 ALA A CA 1
ATOM 718 C C . ALA A 1 92 ? 26.892 13.439 75.062 1.00 29.45 92 ALA A C 1
ATOM 719 O O . ALA A 1 92 ? 25.806 12.896 75.256 1.00 32.50 92 ALA A O 1
ATOM 721 N N . ALA A 1 93 ? 27.309 14.503 75.746 1.00 30.27 93 ALA A N 1
ATOM 722 C CA . ALA A 1 93 ? 26.554 15.040 76.880 1.00 34.58 93 ALA A CA 1
ATOM 723 C C . ALA A 1 93 ? 25.356 15.880 76.445 1.00 33.87 93 ALA A C 1
ATOM 724 O O . ALA A 1 93 ? 25.257 17.055 76.791 1.00 33.17 93 ALA A O 1
ATOM 726 N N . LYS A 1 94 ? 24.455 15.272 75.679 1.00 31.32 94 LYS A N 1
ATOM 727 C CA . LYS A 1 94 ? 23.216 15.926 75.275 1.00 32.91 94 LYS A CA 1
ATOM 728 C C . LYS A 1 94 ? 22.075 14.958 75.527 1.00 27.77 94 LYS A C 1
ATOM 729 O O . LYS A 1 94 ? 22.275 13.746 75.528 1.00 28.79 94 LYS A O 1
ATOM 735 N N . GLU A 1 95 ? 20.876 15.481 75.749 1.00 23.64 95 GLU A N 1
ATOM 736 C CA . GLU A 1 95 ? 19.736 14.608 75.966 1.00 30.33 95 GLU A CA 1
ATOM 737 C C . GLU A 1 95 ? 19.539 13.733 74.737 1.00 28.21 95 GLU A C 1
ATOM 738 O O . GLU A 1 95 ? 19.922 14.113 73.629 1.00 27.02 95 GLU A O 1
ATOM 744 N N . HIS A 1 96 ? 18.951 12.560 74.939 1.00 23.98 96 HIS A N 1
ATOM 745 C CA . HIS A 1 96 ? 18.726 11.642 73.842 1.00 28.43 96 HIS A CA 1
ATOM 746 C C . HIS A 1 96 ? 17.969 12.302 72.701 1.00 27.21 96 HIS A C 1
ATOM 747 O O . HIS A 1 96 ? 17.029 13.069 72.914 1.00 20.88 96 HIS A O 1
ATOM 754 N N . HIS A 1 97 ? 18.380 11.992 71.481 1.00 18.45 97 HIS A N 1
ATOM 755 C CA . HIS A 1 97 ? 17.639 12.444 70.317 1.00 22.13 97 HIS A CA 1
ATOM 756 C C . HIS A 1 97 ? 17.955 11.553 69.139 1.00 21.95 97 HIS A C 1
ATOM 757 O O . HIS A 1 97 ? 18.982 10.867 69.119 1.00 20.61 97 HIS A O 1
ATOM 764 N N . ASP A 1 98 ? 17.068 11.568 68.155 1.00 21.37 98 ASP A N 1
ATOM 765 C CA . ASP A 1 98 ? 17.288 10.821 66.930 1.00 19.48 98 ASP A CA 1
ATOM 766 C C . ASP A 1 98 ? 17.484 11.799 65.776 1.00 18.55 98 ASP A C 1
ATOM 767 O O . ASP A 1 98 ? 17.447 13.011 65.982 1.00 18.96 98 ASP A O 1
ATOM 772 N N . HIS A 1 99 ? 17.702 11.287 64.570 1.00 17.34 99 HIS A N 1
ATOM 773 C CA . HIS A 1 99 ? 18.069 12.164 63.462 1.00 17.09 99 HIS A CA 1
ATOM 774 C C . HIS A 1 99 ? 17.248 11.973 62.208 1.00 14.15 99 HIS A C 1
ATOM 775 O O . HIS A 1 99 ? 16.945 10.856 61.811 1.00 18.20 99 HIS A O 1
ATOM 782 N N . ILE A 1 100 ? 16.922 13.101 61.595 1.00 15.66 100 ILE A N 1
ATOM 783 C CA . ILE A 1 100 ? 16.434 13.157 60.226 1.00 16.61 100 ILE A CA 1
ATOM 784 C C . ILE A 1 100 ? 17.580 13.670 59.359 1.00 22.86 100 ILE A C 1
ATOM 785 O O . ILE A 1 100 ? 18.254 14.627 59.738 1.00 22.25 100 ILE A O 1
ATOM 790 N N . ILE A 1 101 ? 17.798 13.047 58.202 1.00 23.30 101 ILE A N 1
ATOM 791 C CA . ILE A 1 101 ? 18.867 13.465 57.298 1.00 21.84 101 ILE A CA 1
ATOM 792 C C . ILE A 1 101 ? 18.363 13.607 55.870 1.00 16.36 101 ILE A C 1
ATOM 793 O O . ILE A 1 101 ? 17.760 12.688 55.326 1.00 19.79 101 ILE A O 1
ATOM 798 N N . CYS A 1 102 ? 18.620 14.756 55.263 1.00 20.38 102 CYS A N 1
ATOM 799 C CA . CYS A 1 102 ? 18.229 14.955 53.872 1.00 17.09 102 CYS A CA 1
ATOM 800 C C . CYS A 1 102 ? 19.155 14.229 52.901 1.00 20.61 102 CYS A C 1
ATOM 801 O O . CYS A 1 102 ? 20.369 14.420 52.920 1.00 22.02 102 CYS A O 1
ATOM 804 N N . LEU A 1 103 ? 18.559 13.410 52.044 1.00 21.27 103 LEU A N 1
ATOM 805 C CA . LEU A 1 103 ? 19.300 12.614 51.078 1.00 26.82 103 LEU A CA 1
ATOM 806 C C . LEU A 1 103 ? 19.963 13.457 49.995 1.00 28.14 103 LEU A C 1
ATOM 807 O O . LEU A 1 103 ? 20.921 13.015 49.364 1.00 26.78 103 LEU A O 1
ATOM 812 N N . HIS A 1 104 ? 19.462 14.670 49.790 1.00 26.34 104 HIS A N 1
ATOM 813 C CA . HIS A 1 104 ? 19.978 15.525 48.717 1.00 30.76 104 HIS A CA 1
ATOM 814 C C . HIS A 1 104 ? 21.056 16.508 49.185 1.00 35.93 104 HIS A C 1
ATOM 815 O O . HIS A 1 104 ? 22.140 16.561 48.603 1.00 35.14 104 HIS A O 1
ATOM 822 N N . CYS A 1 105 ? 20.765 17.271 50.237 1.00 38.61 105 CYS A N 1
ATOM 823 C CA . CYS A 1 105 ? 21.689 18.301 50.726 1.00 33.17 105 CYS A CA 1
ATOM 824 C C . CYS A 1 105 ? 22.491 17.900 51.979 1.00 33.38 105 CYS A C 1
ATOM 825 O O . CYS A 1 105 ? 23.476 18.553 52.327 1.00 27.70 105 CYS A O 1
ATOM 828 N N . GLY A 1 106 ? 22.073 16.834 52.654 1.00 30.79 106 GLY A N 1
ATOM 829 C CA . GLY A 1 106 ? 22.825 16.328 53.791 1.00 29.98 106 GLY A CA 1
ATOM 830 C C . GLY A 1 106 ? 22.484 17.002 55.106 1.00 32.42 106 GLY A C 1
ATOM 831 O O . GLY A 1 106 ? 23.062 16.687 56.150 1.00 29.03 106 GLY A O 1
ATOM 832 N N . LYS A 1 107 ? 21.543 17.935 55.055 1.00 30.02 107 LYS A N 1
ATOM 833 C CA . LYS A 1 107 ? 21.082 18.627 56.249 1.00 27.75 107 LYS A CA 1
ATOM 834 C C . LYS A 1 107 ? 20.613 17.644 57.329 1.00 26.90 107 LYS A C 1
ATOM 835 O O . LYS A 1 107 ? 19.954 16.653 57.030 1.00 24.33 107 LYS A O 1
ATOM 841 N N . ILE A 1 108 ? 20.976 17.921 58.579 1.00 22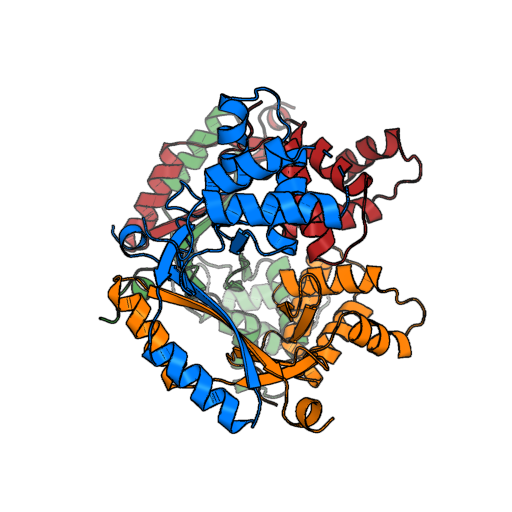.54 108 ILE A N 1
ATOM 842 C CA . ILE A 1 108 ? 20.594 17.070 59.711 1.00 23.04 108 ILE A CA 1
ATOM 843 C C . ILE A 1 108 ? 19.617 17.791 60.637 1.00 25.16 108 ILE A C 1
ATOM 844 O O . ILE A 1 108 ? 19.864 18.920 61.044 1.00 27.17 108 ILE A O 1
ATOM 849 N N . ILE A 1 109 ? 18.504 17.137 60.956 1.00 22.98 109 ILE A N 1
ATOM 850 C CA . ILE A 1 109 ? 17.533 17.680 61.898 1.00 25.21 109 ILE A CA 1
ATOM 851 C C . ILE A 1 109 ? 17.394 16.752 63.116 1.00 24.18 109 ILE A C 1
ATOM 852 O O . ILE A 1 109 ? 17.172 15.559 62.970 1.00 21.93 109 ILE A O 1
ATOM 857 N N . GLU A 1 110 ? 17.549 17.300 64.317 1.00 21.16 110 GLU A N 1
ATOM 858 C CA . GLU A 1 110 ? 17.433 16.498 65.533 1.00 24.37 110 GLU A CA 1
ATOM 859 C C . GLU A 1 110 ? 15.993 16.467 66.031 1.00 28.73 110 GLU A C 1
ATOM 860 O O . GLU A 1 110 ? 15.258 17.445 65.881 1.00 30.85 110 GLU A O 1
ATOM 866 N N . PHE A 1 111 ? 15.584 15.338 66.600 1.00 20.71 111 PHE A N 1
ATOM 867 C CA . PHE A 1 111 ? 14.244 15.233 67.175 1.00 21.98 111 PHE A CA 1
ATOM 868 C C . PHE A 1 111 ? 14.209 14.197 68.282 1.00 25.91 111 PHE A C 1
ATOM 869 O O . PHE A 1 111 ? 15.050 13.294 68.339 1.00 25.74 111 PHE A O 1
ATOM 877 N N . ALA A 1 112 ? 13.228 14.340 69.163 1.00 23.66 112 ALA A N 1
ATOM 878 C CA . ALA A 1 112 ? 12.988 13.366 70.208 1.00 20.92 112 ALA A CA 1
ATOM 879 C C . ALA A 1 112 ? 11.493 13.365 70.496 1.00 25.28 112 ALA A C 1
ATOM 880 O O . ALA A 1 112 ? 10.978 14.291 71.106 1.00 29.20 112 ALA A O 1
ATOM 882 N N . ASP A 1 113 ? 10.812 12.320 70.044 1.00 26.65 113 ASP A N 1
ATOM 883 C CA . ASP A 1 113 ? 9.358 12.239 70.125 1.00 29.73 113 ASP A CA 1
ATOM 884 C C . ASP A 1 113 ? 8.932 11.300 71.248 1.00 27.82 113 ASP A C 1
ATOM 885 O O . ASP A 1 113 ? 9.088 10.082 71.138 1.00 29.82 113 ASP A O 1
ATOM 890 N N . PRO A 1 114 ? 8.383 11.867 72.329 1.00 30.58 114 PRO A N 1
ATOM 891 C CA . PRO A 1 114 ? 7.998 11.087 73.508 1.00 32.21 114 PRO A CA 1
ATOM 892 C C . PRO A 1 114 ? 7.118 9.894 73.152 1.00 34.38 114 PRO A C 1
ATOM 893 O O . PRO A 1 114 ? 7.234 8.844 73.782 1.00 36.09 114 PRO A O 1
ATOM 897 N N . GLU A 1 115 ? 6.248 10.054 72.158 1.00 28.53 115 GLU A N 1
ATOM 898 C CA . GLU A 1 115 ? 5.313 8.991 71.799 1.00 33.95 115 GLU A CA 1
ATOM 899 C C . GLU A 1 115 ? 6.016 7.844 71.079 1.00 30.78 115 GLU A C 1
ATOM 900 O O . GLU A 1 115 ? 5.713 6.673 71.298 1.00 29.30 115 GLU A O 1
ATOM 906 N N . ILE A 1 116 ? 6.966 8.185 70.218 1.00 31.83 116 ILE A N 1
ATOM 907 C CA . ILE A 1 116 ? 7.776 7.167 69.564 1.00 29.70 116 ILE A CA 1
ATOM 908 C C . ILE A 1 116 ? 8.592 6.389 70.592 1.00 25.38 116 ILE A C 1
ATOM 909 O O . ILE A 1 116 ? 8.663 5.161 70.545 1.00 29.19 116 ILE A O 1
ATOM 914 N N . GLU A 1 117 ? 9.218 7.108 71.515 1.00 28.68 117 GLU A N 1
ATOM 915 C CA . GLU A 1 117 ? 10.015 6.459 72.551 1.00 29.99 117 GLU A CA 1
ATOM 916 C C . GLU A 1 117 ? 9.150 5.524 73.391 1.00 30.28 117 GLU A C 1
ATOM 917 O O . GLU A 1 117 ? 9.568 4.421 73.736 1.00 28.65 117 GLU A O 1
ATOM 923 N N . ASN A 1 118 ? 7.940 5.966 73.724 1.00 31.99 118 ASN A N 1
ATOM 924 C CA . ASN A 1 118 ? 7.041 5.131 74.511 1.00 34.74 118 ASN A CA 1
ATOM 925 C C . ASN A 1 118 ? 6.657 3.887 73.737 1.00 36.39 118 ASN A C 1
ATOM 926 O O . ASN A 1 118 ? 6.691 2.777 74.268 1.00 35.20 118 ASN A O 1
ATOM 931 N N . ARG A 1 119 ? 6.305 4.074 72.468 1.00 30.90 119 ARG A N 1
ATOM 932 C CA . ARG A 1 119 ? 5.824 2.969 71.655 1.00 27.03 119 ARG A CA 1
ATOM 933 C C . ARG A 1 119 ? 6.908 1.921 71.435 1.00 26.97 119 ARG A C 1
ATOM 934 O O . ARG A 1 119 ? 6.611 0.731 71.363 1.00 29.96 119 ARG A O 1
ATOM 942 N N . GLN A 1 120 ? 8.160 2.361 71.326 1.00 27.83 120 GLN A N 1
ATOM 943 C CA . GLN A 1 120 ? 9.284 1.434 71.200 1.00 28.11 120 GLN A CA 1
ATOM 944 C C . GLN A 1 120 ? 9.337 0.513 72.416 1.00 30.93 120 GLN A C 1
ATOM 945 O O . GLN A 1 120 ? 9.699 -0.657 72.314 1.00 34.67 120 GLN A O 1
ATOM 951 N N . ASN A 1 121 ? 8.979 1.051 73.573 1.00 33.40 121 ASN A N 1
ATOM 952 C CA . ASN A 1 121 ? 8.986 0.260 74.794 1.00 38.44 121 ASN A CA 1
ATOM 953 C C . ASN A 1 121 ? 7.838 -0.744 74.834 1.00 38.34 121 ASN A C 1
ATOM 954 O O . ASN A 1 121 ? 8.021 -1.885 75.262 1.00 37.28 121 ASN A O 1
ATOM 959 N N . GLU A 1 122 ? 6.667 -0.328 74.357 1.00 37.68 122 GLU A N 1
ATOM 960 C CA . GLU A 1 122 ? 5.515 -1.223 74.272 1.00 38.41 122 GLU A CA 1
ATOM 961 C C . GLU A 1 122 ? 5.786 -2.380 73.311 1.00 35.35 122 GLU A C 1
ATOM 962 O O . GLU A 1 122 ? 5.385 -3.518 73.556 1.00 32.51 122 GLU A O 1
ATOM 968 N N . VAL A 1 123 ? 6.463 -2.078 72.208 1.00 35.21 123 VAL A N 1
ATOM 969 C CA . VAL A 1 123 ? 6.738 -3.075 71.176 1.00 35.70 123 VAL A CA 1
ATOM 970 C C . VAL A 1 123 ? 7.685 -4.166 71.671 1.00 36.92 123 VAL A C 1
ATOM 971 O O . VAL A 1 123 ? 7.468 -5.351 71.419 1.00 37.32 123 VAL A O 1
ATOM 975 N N . VAL A 1 124 ? 8.733 -3.765 72.380 1.00 36.03 124 VAL A N 1
ATOM 976 C CA . VAL A 1 124 ? 9.704 -4.727 72.884 1.00 37.25 124 VAL A CA 1
ATOM 977 C C . VAL A 1 124 ? 9.103 -5.612 73.980 1.00 38.76 124 VAL A C 1
ATOM 978 O O . VAL A 1 124 ? 9.478 -6.772 74.127 1.00 36.59 124 VAL A O 1
ATOM 982 N N . LYS A 1 125 ? 8.150 -5.068 74.729 1.00 40.98 125 LYS A N 1
ATOM 983 C CA . LYS A 1 125 ? 7.496 -5.828 75.790 1.00 46.75 125 LYS A CA 1
ATOM 984 C C . LYS A 1 125 ? 6.744 -7.027 75.220 1.00 47.75 125 LYS A C 1
ATOM 985 O O . LYS A 1 125 ? 6.617 -8.062 75.873 1.00 47.37 125 LYS A O 1
ATOM 987 N N . LYS A 1 126 ? 6.253 -6.882 73.994 1.00 47.65 126 LYS A N 1
ATOM 988 C CA . LYS A 1 126 ? 5.543 -7.963 73.324 1.00 46.24 126 LYS A CA 1
ATOM 989 C C . LYS A 1 126 ? 6.426 -9.197 73.174 1.00 44.88 126 LYS A C 1
ATOM 990 O O . LYS A 1 126 ? 5.934 -10.321 73.118 1.00 46.54 126 LYS A O 1
ATOM 996 N N . TYR A 1 127 ? 7.734 -8.983 73.103 1.00 39.68 127 TYR A N 1
ATOM 997 C CA . TYR A 1 127 ? 8.676 -10.087 72.976 1.00 39.33 127 TYR A CA 1
ATOM 998 C C . TYR A 1 127 ? 9.334 -10.377 74.316 1.00 43.26 127 TYR A C 1
ATOM 999 O O . TYR A 1 127 ? 10.261 -11.185 74.412 1.00 40.84 127 TYR A O 1
ATOM 1008 N N . GLN A 1 128 ? 8.840 -9.713 75.351 1.00 44.54 128 GLN A N 1
ATOM 1009 C CA . GLN A 1 128 ? 9.405 -9.872 76.679 1.00 50.93 128 GLN A CA 1
ATOM 1010 C C . GLN A 1 128 ? 10.925 -9.709 76.626 1.00 49.37 128 GLN A C 1
ATOM 1011 O O . GLN A 1 128 ? 11.666 -10.421 77.303 1.00 49.49 128 GLN A O 1
ATOM 1017 N N . ALA A 1 129 ? 11.380 -8.766 75.805 1.00 42.15 129 ALA A N 1
ATOM 1018 C CA . ALA A 1 129 ? 12.788 -8.394 75.763 1.00 40.37 129 ALA A CA 1
ATOM 1019 C C . ALA A 1 129 ? 12.997 -7.075 76.508 1.00 39.15 129 ALA A C 1
ATOM 1020 O O . ALA A 1 129 ? 12.045 -6.334 76.756 1.00 41.43 129 ALA A O 1
ATOM 1022 N N . LYS A 1 130 ? 14.246 -6.790 76.864 1.00 35.09 130 LYS A N 1
ATOM 1023 C CA . LYS A 1 130 ? 14.582 -5.569 77.584 1.00 31.81 130 LYS A CA 1
ATOM 1024 C C . LYS A 1 130 ? 15.305 -4.582 76.679 1.00 27.73 130 LYS A C 1
ATOM 1025 O O . LYS A 1 130 ? 16.399 -4.867 76.196 1.00 28.05 130 LYS A O 1
ATOM 1031 N N . LEU A 1 131 ? 14.703 -3.414 76.470 1.00 26.69 131 LEU A N 1
ATOM 1032 C CA . LEU A 1 131 ? 15.296 -2.396 75.604 1.00 26.44 131 LEU A CA 1
ATOM 1033 C C . LEU A 1 131 ? 16.511 -1.744 76.245 1.00 27.57 131 LEU A C 1
ATOM 1034 O O . LEU A 1 131 ? 16.408 -1.102 77.294 1.00 26.79 131 LEU A O 1
ATOM 1039 N N . ILE A 1 132 ? 17.660 -1.905 75.605 1.00 25.71 132 ILE A N 1
ATOM 1040 C CA . ILE A 1 132 ? 18.899 -1.322 76.093 1.00 21.79 132 ILE A CA 1
ATOM 1041 C C . ILE A 1 132 ? 19.167 0.008 75.403 1.00 22.01 132 ILE A C 1
ATOM 1042 O O . ILE A 1 132 ? 19.516 0.988 76.048 1.00 23.86 132 ILE A O 1
ATOM 1047 N N . SER A 1 133 ? 19.000 0.043 74.086 1.00 24.42 133 SER A N 1
ATOM 1048 C CA . SER A 1 133 ? 19.211 1.271 73.334 1.00 19.83 133 SER A CA 1
ATOM 1049 C C . SER A 1 133 ? 18.603 1.135 71.948 1.00 20.65 133 SER A C 1
ATOM 1050 O O . SER A 1 133 ? 18.152 0.063 71.558 1.00 17.38 133 SER A O 1
ATOM 1053 N N . HIS A 1 134 ? 18.600 2.227 71.199 1.00 17.75 134 HIS A N 1
ATOM 1054 C CA . HIS A 1 134 ? 18.130 2.147 69.826 1.00 15.36 134 HIS A CA 1
ATOM 1055 C C . HIS A 1 134 ? 18.857 3.144 68.951 1.00 15.98 134 HIS A C 1
ATOM 1056 O O . HIS A 1 134 ? 19.572 4.021 69.431 1.00 21.89 134 HIS A O 1
ATOM 1063 N N . ASP A 1 135 ? 18.676 2.994 67.646 1.00 18.00 135 ASP A N 1
ATOM 1064 C CA . ASP A 1 135 ? 19.255 3.927 66.717 1.00 19.25 135 ASP A CA 1
ATOM 1065 C C . ASP A 1 135 ? 18.219 4.125 65.624 1.00 21.72 135 ASP A C 1
ATOM 1066 O O . ASP A 1 135 ? 17.764 3.163 65.017 1.00 22.25 135 ASP A O 1
ATOM 1071 N N . MET A 1 136 ? 17.806 5.370 65.429 1.00 21.99 136 MET A N 1
ATOM 1072 C CA . MET A 1 136 ? 16.714 5.672 64.517 1.00 21.93 136 MET A CA 1
ATOM 1073 C C . MET A 1 136 ? 17.136 6.816 63.622 1.00 20.17 136 MET A C 1
ATOM 1074 O O . MET A 1 136 ? 17.484 7.891 64.107 1.00 21.59 136 MET A O 1
ATOM 1079 N N . LYS A 1 137 ? 17.136 6.567 62.312 1.00 20.95 137 LYS A N 1
ATOM 1080 C CA . LYS A 1 137 ? 17.455 7.584 61.326 1.00 22.63 137 LYS A CA 1
ATOM 1081 C C . LYS A 1 137 ? 16.351 7.613 60.292 1.00 16.30 137 LYS A C 1
ATOM 1082 O O . LYS A 1 137 ? 15.922 6.568 59.820 1.00 18.51 137 LYS A O 1
ATOM 1088 N N . MET A 1 138 ? 15.904 8.816 59.951 1.00 16.31 138 MET A N 1
ATOM 1089 C CA . MET A 1 138 ? 14.911 9.000 58.905 1.00 16.92 138 MET A CA 1
ATOM 1090 C C . MET A 1 138 ? 15.581 9.727 57.772 1.00 14.66 138 MET A C 1
ATOM 1091 O O . MET A 1 138 ? 16.158 10.784 57.977 1.00 15.71 138 MET A O 1
ATOM 1096 N N . PHE A 1 139 ? 15.478 9.181 56.568 1.00 17.06 139 PHE A N 1
ATOM 1097 C CA . PHE A 1 139 ? 16.080 9.823 55.406 1.00 19.71 139 PHE A CA 1
ATOM 1098 C C . PHE A 1 139 ? 14.972 10.459 54.585 1.00 18.04 139 PHE A C 1
ATOM 1099 O O . PHE A 1 139 ? 13.957 9.826 54.315 1.00 18.44 139 PHE A O 1
ATOM 1107 N N . VAL A 1 140 ? 15.161 11.722 54.218 1.00 22.82 140 VAL A N 1
ATOM 1108 C CA . VAL A 1 140 ? 14.077 12.526 53.667 1.00 25.56 140 VAL A CA 1
ATOM 1109 C C . VAL A 1 140 ? 14.522 13.402 52.510 1.00 22.42 140 VAL A C 1
ATOM 1110 O O . VAL A 1 140 ? 15.709 13.496 52.209 1.00 19.77 140 VAL A O 1
ATOM 1114 N N . TRP A 1 141 ? 13.549 14.033 51.863 1.00 22.75 141 TRP A N 1
ATOM 1115 C CA . TRP A 1 141 ? 13.803 15.221 51.064 1.00 20.74 141 TRP A CA 1
ATOM 1116 C C . TRP A 1 141 ? 13.312 16.391 51.901 1.00 27.05 141 TRP A C 1
ATOM 1117 O O . TRP A 1 141 ? 12.121 16.481 52.209 1.00 25.94 141 TRP A O 1
ATOM 1128 N N . CYS A 1 142 ? 14.226 17.271 52.292 1.00 25.06 142 CYS A N 1
ATOM 1129 C CA . CYS A 1 142 ? 13.876 18.372 53.183 1.00 27.83 142 CYS A CA 1
ATOM 1130 C C . CYS A 1 142 ? 13.086 19.464 52.468 1.00 31.04 142 CYS A C 1
ATOM 1131 O O . CYS A 1 142 ? 13.051 19.528 51.235 1.00 33.24 142 CYS A O 1
ATOM 1134 N N . LYS A 1 143 ? 12.447 20.315 53.260 1.00 36.82 143 LYS A N 1
ATOM 1135 C CA . LYS A 1 143 ? 11.586 21.367 52.741 1.00 40.17 143 LYS A CA 1
ATOM 1136 C C . LYS A 1 143 ? 12.278 22.188 51.656 1.00 35.14 143 LYS A C 1
ATOM 1137 O O . LYS A 1 143 ? 11.691 22.473 50.626 1.00 32.35 143 LYS A O 1
ATOM 1143 N N . GLU A 1 144 ? 13.532 22.550 51.893 1.00 38.28 144 GLU A N 1
ATOM 1144 C CA . GLU A 1 144 ? 14.250 23.458 51.003 1.00 42.30 144 GLU A CA 1
ATOM 1145 C C . GLU A 1 144 ? 14.667 22.797 49.694 1.00 39.37 144 GLU A C 1
ATOM 1146 O O . GLU A 1 144 ? 14.748 23.451 48.653 1.00 34.61 144 GLU A O 1
ATOM 1152 N N . CYS A 1 145 ? 14.934 21.497 49.749 1.00 35.12 145 CYS A N 1
ATOM 1153 C CA . CYS A 1 145 ? 15.356 20.779 48.558 1.00 32.50 145 CYS A CA 1
ATOM 1154 C C . CYS A 1 145 ? 14.169 20.527 47.635 1.00 30.45 145 CYS A C 1
ATOM 1155 O O . CYS A 1 145 ? 14.318 20.437 46.413 1.00 32.76 145 CYS A O 1
ATOM 1158 N N . GLN A 1 146 ? 12.985 20.431 48.231 1.00 30.40 146 GLN A N 1
ATOM 1159 C CA . GLN A 1 146 ? 11.770 20.178 47.471 1.00 37.58 146 GLN A CA 1
ATOM 1160 C C . GLN A 1 146 ? 11.252 21.436 46.785 1.00 47.02 146 GLN A C 1
ATOM 1161 O O . GLN A 1 146 ? 10.491 21.355 45.819 1.00 50.67 146 GLN A O 1
ATOM 1167 N N . GLU A 1 147 ? 11.662 22.595 47.286 1.00 51.71 147 GLU A N 1
ATOM 1168 C CA . GLU A 1 147 ? 11.191 23.860 46.732 1.00 60.59 147 GLU A CA 1
ATOM 1169 C C . GLU A 1 147 ? 11.870 24.251 45.419 1.00 63.16 147 GLU A C 1
ATOM 1170 O O . GLU 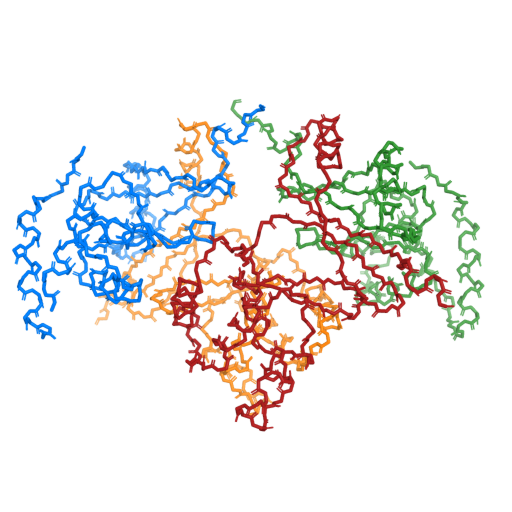A 1 147 ? 13.098 24.258 45.306 1.00 60.98 147 GLU A O 1
ATOM 1176 N N . SER A 1 148 ? 11.041 24.578 44.434 1.00 67.67 148 SER A N 1
ATOM 1177 C CA . SER A 1 148 ? 11.505 25.039 43.133 1.00 71.64 148 SER A CA 1
ATOM 1178 C C . SER A 1 148 ? 12.263 26.359 43.242 1.00 69.14 148 SER A C 1
ATOM 1179 O O . SER A 1 148 ? 13.047 26.711 42.360 1.00 67.48 148 SER A O 1
ATOM 1182 N N . MET B 1 1 ? 7.391 -18.382 53.014 1.00 88.94 1 MET B N 1
ATOM 1183 C CA . MET B 1 1 ? 8.110 -17.119 52.875 1.00 85.53 1 MET B CA 1
ATOM 1184 C C . MET B 1 1 ? 7.480 -16.202 51.829 1.00 77.92 1 MET B C 1
ATOM 1185 O O . MET B 1 1 ? 6.916 -16.662 50.836 1.00 77.02 1 MET B O 1
ATOM 1190 N N . LYS B 1 2 ? 7.580 -14.900 52.067 1.00 69.88 2 LYS B N 1
ATOM 1191 C CA . LYS B 1 2 ? 7.097 -13.908 51.121 1.00 60.23 2 LYS B CA 1
ATOM 1192 C C . LYS B 1 2 ? 8.283 -13.137 50.559 1.00 51.22 2 LYS B C 1
ATOM 1193 O O . LYS B 1 2 ? 9.012 -12.474 51.298 1.00 54.67 2 LYS B O 1
ATOM 1195 N N . ARG B 1 3 ? 8.481 -13.240 49.251 1.00 41.92 3 ARG B N 1
ATOM 1196 C CA . ARG B 1 3 ? 9.575 -12.548 48.586 1.00 30.79 3 ARG B CA 1
ATOM 1197 C C . ARG B 1 3 ? 9.027 -11.624 47.512 1.00 32.97 3 ARG B C 1
ATOM 1198 O O . ARG B 1 3 ? 8.014 -11.925 46.882 1.00 32.55 3 ARG B O 1
ATOM 1206 N N . LEU B 1 4 ? 9.718 -10.514 47.290 1.00 29.42 4 LEU B N 1
ATOM 1207 C CA . LEU B 1 4 ? 9.300 -9.528 46.297 1.00 30.61 4 LEU B CA 1
ATOM 1208 C C . LEU B 1 4 ? 9.749 -9.867 44.871 1.00 30.13 4 LEU B C 1
ATOM 1209 O O . LEU B 1 4 ? 9.340 -9.208 43.911 1.00 31.45 4 LEU B O 1
ATOM 1214 N N . GLU B 1 5 ? 10.603 -10.876 44.741 1.00 26.27 5 GLU B N 1
ATOM 1215 C CA . GLU B 1 5 ? 11.136 -11.283 43.439 1.00 21.60 5 GLU B CA 1
ATOM 1216 C C . GLU B 1 5 ? 11.429 -12.778 43.502 1.00 24.98 5 GLU B C 1
ATOM 1217 O O . GLU B 1 5 ? 11.632 -13.318 44.583 1.00 26.81 5 GLU B O 1
ATOM 1223 N N . THR B 1 6 ? 11.430 -13.452 42.356 1.00 30.43 6 THR B N 1
ATOM 1224 C CA . THR B 1 6 ? 11.761 -14.875 42.320 1.00 29.23 6 THR B CA 1
ATOM 1225 C C . THR B 1 6 ? 13.265 -15.076 42.374 1.00 27.36 6 THR B C 1
ATOM 1226 O O . THR B 1 6 ? 14.039 -14.209 41.966 1.00 23.03 6 THR B O 1
ATOM 1230 N N . LEU B 1 7 ? 13.678 -16.232 42.872 1.00 25.58 7 LEU B N 1
ATOM 1231 C CA . LEU B 1 7 ? 15.089 -16.563 42.881 1.00 29.29 7 LEU B CA 1
ATOM 1232 C C . LEU B 1 7 ? 15.601 -16.647 41.443 1.00 22.47 7 LEU B C 1
ATOM 1233 O O . LEU B 1 7 ? 16.695 -16.179 41.149 1.00 28.43 7 LEU B O 1
ATOM 1238 N N . GLU B 1 8 ? 14.803 -17.248 40.557 1.00 24.21 8 GLU B N 1
ATOM 1239 C CA . GLU B 1 8 ? 15.173 -17.379 39.150 1.00 24.72 8 GLU B CA 1
ATOM 1240 C C . GLU B 1 8 ? 15.460 -16.017 38.524 1.00 25.99 8 GLU B C 1
ATOM 1241 O O . GLU B 1 8 ? 16.421 -15.856 37.772 1.00 29.58 8 GLU B O 1
ATOM 1247 N N . SER B 1 9 ? 14.616 -15.040 38.836 1.00 25.23 9 SER B N 1
ATOM 1248 C CA . SER B 1 9 ? 14.795 -13.694 38.309 1.00 29.52 9 SER B CA 1
ATOM 1249 C C . SER B 1 9 ? 16.077 -13.089 38.877 1.00 28.53 9 SER B C 1
ATOM 1250 O O . SER B 1 9 ? 16.896 -12.519 38.153 1.00 26.66 9 SER B O 1
ATOM 1253 N N . ILE B 1 10 ? 16.256 -13.231 40.184 1.00 23.51 10 ILE B N 1
ATOM 1254 C CA . ILE B 1 10 ? 17.461 -12.732 40.823 1.00 19.98 10 ILE B CA 1
ATOM 1255 C C . ILE B 1 10 ? 18.721 -13.355 40.216 1.00 23.24 10 ILE B C 1
ATOM 1256 O O . ILE B 1 10 ? 19.703 -12.657 39.975 1.00 26.37 10 ILE B O 1
ATOM 1261 N N . LEU B 1 11 ? 18.702 -14.669 39.997 1.00 24.02 11 LEU B N 1
ATOM 1262 C CA . LEU B 1 11 ? 19.850 -15.366 39.410 1.00 27.49 11 LEU B CA 1
ATOM 1263 C C . LEU B 1 11 ? 20.159 -14.869 38.001 1.00 27.24 11 LEU B C 1
ATOM 1264 O O . LEU B 1 11 ? 21.324 -14.696 37.636 1.00 28.30 11 LEU B O 1
ATOM 1269 N N . GLU B 1 12 ? 19.123 -14.645 37.204 1.00 28.95 12 GLU B N 1
ATOM 1270 C CA . GLU B 1 12 ? 19.345 -14.137 35.855 1.00 25.30 12 GLU B CA 1
ATOM 1271 C C . GLU B 1 12 ? 19.988 -12.748 35.874 1.00 25.58 12 GLU B C 1
ATOM 1272 O O . GLU B 1 12 ? 20.912 -12.480 35.103 1.00 29.33 12 GLU B O 1
ATOM 1278 N N . ARG B 1 13 ? 19.518 -11.874 36.764 1.00 26.02 13 ARG B N 1
ATOM 1279 C CA . ARG B 1 13 ? 20.126 -10.548 36.919 1.00 24.00 13 ARG B CA 1
ATOM 1280 C C . ARG B 1 13 ? 21.562 -10.657 37.393 1.00 28.99 13 ARG B C 1
ATOM 1281 O O . ARG B 1 13 ? 22.438 -9.946 36.910 1.00 28.96 13 ARG B O 1
ATOM 1289 N N . LEU B 1 14 ? 21.800 -11.547 38.355 1.00 22.31 14 LEU B N 1
ATOM 1290 C CA . LEU B 1 14 ? 23.140 -11.787 38.853 1.00 25.39 14 LEU B CA 1
ATOM 1291 C C . LEU B 1 14 ? 24.067 -12.260 37.738 1.00 22.16 14 LEU B C 1
ATOM 1292 O O . LEU B 1 14 ? 25.168 -11.740 37.571 1.00 31.56 14 LEU B O 1
ATOM 1297 N N . ARG B 1 15 ? 23.621 -13.257 36.985 1.00 26.85 15 ARG B N 1
ATOM 1298 C CA . ARG B 1 15 ? 24.403 -13.777 35.866 1.00 33.07 15 ARG B CA 1
ATOM 1299 C C . ARG B 1 15 ? 24.716 -12.693 34.831 1.00 32.51 15 ARG B C 1
ATOM 1300 O O . ARG B 1 15 ? 25.802 -12.678 34.258 1.00 33.87 15 ARG B O 1
ATOM 1308 N N . MET B 1 16 ? 23.775 -11.782 34.610 1.00 32.51 16 MET B N 1
ATOM 1309 C CA . MET B 1 16 ? 23.985 -10.693 33.652 1.00 35.04 16 MET B CA 1
ATOM 1310 C C . MET B 1 16 ? 25.037 -9.711 34.176 1.00 37.58 16 MET B C 1
ATOM 1311 O O . MET B 1 16 ? 25.900 -9.250 33.424 1.00 37.88 16 MET B O 1
ATOM 1316 N N . SER B 1 17 ? 24.966 -9.410 35.471 1.00 33.85 17 SER B N 1
ATOM 1317 C CA . SER B 1 17 ? 25.917 -8.507 36.119 1.00 36.33 17 SER B CA 1
ATOM 1318 C C . SER B 1 17 ? 27.312 -9.110 36.141 1.00 45.06 17 SER B C 1
ATOM 1319 O O . SER B 1 17 ? 28.311 -8.402 36.005 1.00 46.64 17 SER B O 1
ATOM 1322 N N . ILE B 1 18 ? 27.367 -10.424 36.336 1.00 47.06 18 ILE B N 1
ATOM 1323 C CA . ILE B 1 18 ? 28.624 -11.150 36.373 1.00 41.94 18 ILE B CA 1
ATOM 1324 C C . ILE B 1 18 ? 29.297 -11.080 35.012 1.00 48.65 18 ILE B C 1
ATOM 1325 O O . ILE B 1 18 ? 30.477 -10.746 34.910 1.00 52.90 18 ILE B O 1
ATOM 1330 N N . LYS B 1 19 ? 28.536 -11.392 33.967 1.00 51.30 19 LYS B N 1
ATOM 1331 C CA . LYS B 1 19 ? 29.047 -11.333 32.605 1.00 53.09 19 LYS B CA 1
ATOM 1332 C C . LYS B 1 19 ? 29.445 -9.909 32.234 1.00 57.40 19 LYS B C 1
ATOM 1333 O O . LYS B 1 19 ? 30.482 -9.691 31.608 1.00 62.03 19 LYS B O 1
ATOM 1335 N N . LYS B 1 20 ? 28.618 -8.946 32.629 1.00 57.13 20 LYS B N 1
ATOM 1336 C CA . LYS B 1 20 ? 28.881 -7.538 32.352 1.00 60.83 20 LYS B CA 1
ATOM 1337 C C . LYS B 1 20 ? 30.228 -7.089 32.913 1.00 62.87 20 LYS B C 1
ATOM 1338 O O . LYS B 1 20 ? 30.978 -6.377 32.248 1.00 63.43 20 LYS B O 1
ATOM 1344 N N . ASN B 1 21 ? 30.530 -7.511 34.136 1.00 62.64 21 ASN B N 1
ATOM 1345 C CA . ASN B 1 21 ? 31.766 -7.111 34.802 1.00 63.18 21 ASN B CA 1
ATOM 1346 C C . ASN B 1 21 ? 32.910 -8.092 34.554 1.00 59.21 21 ASN B C 1
ATOM 1347 O O . ASN B 1 21 ? 34.034 -7.869 35.001 1.00 61.44 21 ASN B O 1
ATOM 1352 N N . GLY B 1 22 ? 32.620 -9.177 33.842 1.00 53.28 22 GLY B N 1
ATOM 1353 C CA . GLY B 1 22 ? 33.607 -10.215 33.608 1.00 51.10 22 GLY B CA 1
ATOM 1354 C C . GLY B 1 22 ? 34.106 -10.838 34.901 1.00 46.67 22 GLY B C 1
ATOM 1355 O O . GLY B 1 22 ? 35.292 -11.133 35.048 1.00 45.50 22 GLY B O 1
ATOM 1356 N N . LEU B 1 23 ? 33.193 -11.044 35.843 1.00 40.72 23 LEU B N 1
ATOM 1357 C CA . LEU B 1 23 ? 33.557 -11.585 37.149 1.00 43.52 23 LEU B CA 1
ATOM 1358 C C . LEU B 1 23 ? 33.697 -13.104 37.143 1.00 46.94 23 LEU B C 1
ATOM 1359 O O . LEU B 1 23 ? 33.043 -13.797 36.368 1.00 47.11 23 LEU B O 1
ATOM 1364 N N . LYS B 1 24 ? 34.556 -13.615 38.017 1.00 48.24 24 LYS B N 1
ATOM 1365 C CA . LYS B 1 24 ? 34.752 -15.052 38.137 1.00 52.66 24 LYS B CA 1
ATOM 1366 C C . LYS B 1 24 ? 33.965 -15.601 39.326 1.00 49.06 24 LYS B C 1
ATOM 1367 O O . LYS B 1 24 ? 33.353 -14.841 40.079 1.00 44.06 24 LYS B O 1
ATOM 1373 N N . ASN B 1 25 ? 33.989 -16.925 39.475 1.00 51.19 25 ASN B N 1
ATOM 1374 C CA . ASN B 1 25 ? 33.321 -17.626 40.573 1.00 52.41 25 ASN B CA 1
ATOM 1375 C C . ASN B 1 25 ? 31.796 -17.483 40.610 1.00 42.76 25 ASN B C 1
ATOM 1376 O O . ASN B 1 25 ? 31.214 -17.317 41.681 1.00 35.70 25 ASN B O 1
ATOM 1381 N N . SER B 1 26 ? 31.157 -17.558 39.445 1.00 44.19 26 SER B N 1
ATOM 1382 C CA . SER B 1 26 ? 29.698 -17.485 39.366 1.00 45.49 26 SER B CA 1
ATOM 1383 C C . SER B 1 26 ? 29.014 -18.430 40.357 1.00 42.03 26 SER B C 1
ATOM 1384 O O . SER B 1 26 ? 28.016 -18.074 40.979 1.00 39.96 26 SER B O 1
ATOM 1387 N N . LYS B 1 27 ? 29.564 -19.631 40.494 1.00 39.77 27 LYS B N 1
ATOM 1388 C CA . LYS B 1 27 ? 28.969 -20.690 41.302 1.00 45.85 27 LYS B CA 1
ATOM 1389 C C . LYS B 1 27 ? 28.724 -20.282 42.757 1.00 45.39 27 LYS B C 1
ATOM 1390 O O . LYS B 1 27 ? 27.633 -20.489 43.297 1.00 41.49 27 LYS B O 1
ATOM 1396 N N . GLN B 1 28 ? 29.743 -19.713 43.392 1.00 45.29 28 GLN B N 1
ATOM 1397 C CA . GLN B 1 28 ? 29.635 -19.329 44.795 1.00 44.82 28 GLN B CA 1
ATOM 1398 C C . GLN B 1 28 ? 28.798 -18.067 44.996 1.00 37.80 28 GLN B C 1
ATOM 1399 O O . GLN B 1 28 ? 28.105 -17.943 46.005 1.00 35.40 28 GLN B O 1
ATOM 1405 N N . ARG B 1 29 ? 28.868 -17.131 44.051 1.00 32.43 29 ARG B N 1
ATOM 1406 C CA . ARG B 1 29 ? 28.028 -15.940 44.129 1.00 35.05 29 ARG B CA 1
ATOM 1407 C C . ARG B 1 29 ? 26.576 -16.386 44.129 1.00 36.95 29 ARG B C 1
ATOM 1408 O O . ARG B 1 29 ? 25.776 -15.913 44.930 1.00 38.64 29 ARG B O 1
ATOM 1416 N N . GLU B 1 30 ? 26.246 -17.313 43.231 1.00 36.76 30 GLU B N 1
ATOM 1417 C CA . GLU B 1 30 ? 24.895 -17.861 43.149 1.00 30.61 30 GLU B CA 1
ATOM 1418 C C . GLU B 1 30 ? 24.506 -18.597 44.436 1.00 36.84 30 GLU B C 1
ATOM 1419 O O . GLU B 1 30 ? 23.379 -18.476 44.912 1.00 33.37 30 GLU B O 1
ATOM 1425 N N . GLU B 1 31 ? 25.443 -19.349 45.004 1.00 37.67 31 GLU B N 1
ATOM 1426 C CA . GLU B 1 31 ? 25.170 -20.091 46.235 1.00 37.41 31 GLU B CA 1
ATOM 1427 C C . GLU B 1 31 ? 24.841 -19.191 47.416 1.00 30.32 31 GLU B C 1
ATOM 1428 O O . GLU B 1 31 ? 23.872 -19.427 48.141 1.00 34.14 31 GLU B O 1
ATOM 1434 N N . VAL B 1 32 ? 25.657 -18.163 47.615 1.00 28.49 32 VAL B N 1
ATOM 1435 C CA . VAL B 1 32 ? 25.432 -17.228 48.705 1.00 31.35 32 VAL B CA 1
ATOM 1436 C C . VAL B 1 32 ? 24.046 -16.601 48.583 1.00 29.24 32 VAL B C 1
ATOM 1437 O O . VAL B 1 32 ? 23.301 -16.514 49.560 1.00 29.57 32 VAL B O 1
ATOM 1441 N N . VAL B 1 33 ? 23.703 -16.174 47.376 1.00 25.12 33 VAL B N 1
ATOM 1442 C CA . VAL B 1 33 ? 22.413 -15.546 47.126 1.00 22.86 33 VAL B CA 1
ATOM 1443 C C . VAL B 1 33 ? 21.256 -16.520 47.351 1.00 24.35 33 VAL B C 1
ATOM 1444 O O . VAL B 1 33 ? 20.221 -16.146 47.899 1.00 29.21 33 VAL B O 1
ATOM 1448 N N . SER B 1 34 ? 21.441 -17.772 46.944 1.00 21.39 34 SER B N 1
ATOM 1449 C CA . SER B 1 34 ? 20.411 -18.789 47.130 1.00 23.33 34 SER B CA 1
ATOM 1450 C C . SER B 1 34 ? 20.229 -19.147 48.618 1.00 23.07 34 SER B C 1
ATOM 1451 O O . SER B 1 34 ? 19.101 -19.307 49.093 1.00 24.70 34 SER B O 1
ATOM 1454 N N . VAL B 1 35 ? 21.334 -19.260 49.346 1.00 25.44 35 VAL B N 1
ATOM 1455 C CA . VAL B 1 35 ? 21.262 -19.536 50.786 1.00 27.61 35 VAL B CA 1
ATOM 1456 C C . VAL B 1 35 ? 20.440 -18.464 51.511 1.00 30.86 35 VAL B C 1
ATOM 1457 O O . VAL B 1 35 ? 19.544 -18.771 52.294 1.00 31.12 35 VAL B O 1
ATOM 1461 N N . LEU B 1 36 ? 20.733 -17.201 51.232 1.00 25.38 36 LEU B N 1
ATOM 1462 C CA . LEU B 1 36 ? 19.981 -16.112 51.844 1.00 23.77 36 LEU B CA 1
ATOM 1463 C C . LEU B 1 36 ? 18.522 -16.067 51.391 1.00 24.17 36 LEU B C 1
ATOM 1464 O O . LEU B 1 36 ? 17.631 -15.726 52.174 1.00 24.18 36 LEU B O 1
ATOM 1469 N N . TYR B 1 37 ? 18.276 -16.379 50.122 1.00 24.53 37 TYR B N 1
ATOM 1470 C CA . TYR B 1 37 ? 16.916 -16.338 49.603 1.00 26.60 37 TYR B CA 1
ATOM 1471 C C . TYR B 1 37 ? 16.031 -17.350 50.324 1.00 30.59 37 TYR B C 1
ATOM 1472 O O . TYR B 1 37 ? 14.893 -17.048 50.687 1.00 28.21 37 TYR B O 1
ATOM 1481 N N . ARG B 1 38 ? 16.561 -18.552 50.518 1.00 31.92 38 ARG B N 1
ATOM 1482 C CA . ARG B 1 38 ? 15.809 -19.643 51.132 1.00 36.70 38 ARG B CA 1
ATOM 1483 C C . ARG B 1 38 ? 15.639 -19.491 52.638 1.00 35.32 38 ARG B C 1
ATOM 1484 O O . ARG B 1 38 ? 14.678 -19.999 53.213 1.00 39.61 38 ARG B O 1
ATOM 1492 N N . SER B 1 39 ? 16.570 -18.785 53.270 1.00 32.96 39 SER B N 1
ATOM 1493 C CA . SER B 1 39 ? 16.581 -18.646 54.725 1.00 40.69 39 SER B CA 1
ATOM 1494 C C . SER B 1 39 ? 15.603 -17.602 55.242 1.00 42.02 39 SER B C 1
ATOM 1495 O O . SER B 1 39 ? 14.988 -17.782 56.302 1.00 40.79 39 SER B O 1
ATOM 1498 N N . GLY B 1 40 ? 15.485 -16.506 54.499 1.00 35.51 40 GLY B N 1
ATOM 1499 C CA . GLY B 1 40 ? 14.772 -15.331 54.958 1.00 44.97 40 GLY B CA 1
ATOM 1500 C C . GLY B 1 40 ? 15.494 -14.695 56.131 1.00 51.01 40 GLY B C 1
ATOM 1501 O O . GLY B 1 40 ? 15.288 -13.530 56.451 1.00 50.39 40 GLY B O 1
ATOM 1502 N N . THR B 1 41 ? 16.371 -15.471 56.754 1.00 57.96 41 THR B N 1
ATOM 1503 C CA . THR B 1 41 ? 16.943 -15.115 58.046 1.00 62.26 41 THR B CA 1
ATOM 1504 C C . THR B 1 41 ? 18.296 -14.411 57.919 1.00 56.46 41 THR B C 1
ATOM 1505 O O . THR B 1 41 ? 18.913 -14.417 56.849 1.00 56.54 41 THR B O 1
ATOM 1509 N N . HIS B 1 42 ? 18.732 -13.785 59.010 1.00 44.60 42 HIS B N 1
ATOM 1510 C CA . HIS B 1 42 ? 19.919 -12.944 58.998 1.00 33.61 42 HIS B CA 1
ATOM 1511 C C . HIS B 1 42 ? 21.170 -13.718 59.387 1.00 36.63 42 HIS B C 1
ATOM 1512 O O . HIS B 1 42 ? 21.305 -14.172 60.529 1.00 35.64 42 HIS B O 1
ATOM 1519 N N . LEU B 1 43 ? 22.082 -13.859 58.427 1.00 33.37 43 LEU B N 1
ATOM 1520 C CA . LEU B 1 43 ? 23.303 -14.635 58.622 1.00 36.82 43 LEU B CA 1
ATOM 1521 C C . LEU B 1 43 ? 24.565 -13.777 58.613 1.00 35.42 43 LEU B C 1
ATOM 1522 O O . LEU B 1 43 ? 24.657 -12.788 57.886 1.00 30.84 43 LEU B O 1
ATOM 1527 N N . SER B 1 44 ? 25.541 -14.185 59.422 1.00 38.75 44 SER B N 1
ATOM 1528 C CA . SER B 1 44 ? 26.853 -13.549 59.479 1.00 34.42 44 SER B CA 1
ATOM 1529 C C . SER B 1 44 ? 27.760 -14.085 58.376 1.00 38.55 44 SER B C 1
ATOM 1530 O O . SER B 1 44 ? 27.574 -15.211 57.915 1.00 38.34 44 SER B O 1
ATOM 1533 N N . PRO B 1 45 ? 28.761 -13.288 57.965 1.00 39.29 45 PRO B N 1
ATOM 1534 C CA . PRO B 1 45 ? 29.726 -13.718 56.945 1.00 37.94 45 PRO B CA 1
ATOM 1535 C C . PRO B 1 45 ? 30.302 -15.079 57.295 1.00 38.37 45 PRO B C 1
ATOM 1536 O O . PRO B 1 45 ? 30.517 -15.916 56.421 1.00 41.46 45 PRO B O 1
ATOM 1540 N N . GLU B 1 46 ? 30.546 -15.288 58.580 1.00 44.99 46 GLU B N 1
ATOM 1541 C CA . GLU B 1 46 ? 31.048 -16.560 59.072 1.00 47.22 46 GLU B CA 1
ATOM 1542 C C . GLU B 1 46 ? 30.037 -17.689 58.856 1.00 38.76 46 GLU B C 1
ATOM 1543 O O . GLU B 1 46 ? 30.414 -18.798 58.490 1.00 35.28 46 GLU B O 1
ATOM 1549 N N . GLU B 1 47 ? 28.758 -17.411 59.088 1.00 34.11 47 GLU B N 1
ATOM 1550 C CA . GLU B 1 47 ? 27.719 -18.424 58.904 1.00 34.43 47 GLU B CA 1
ATOM 1551 C C . GLU B 1 47 ? 27.476 -18.710 57.417 1.00 38.29 47 GLU B C 1
ATOM 1552 O O . GLU B 1 47 ? 27.025 -19.795 57.045 1.00 41.34 47 GLU B O 1
ATOM 1558 N N . ILE B 1 48 ? 27.766 -17.729 56.572 1.00 35.01 48 ILE B N 1
ATOM 1559 C CA . ILE B 1 48 ? 27.593 -17.903 55.131 1.00 30.42 48 ILE B CA 1
ATOM 1560 C C . ILE B 1 48 ? 28.764 -18.703 54.553 1.00 37.47 48 ILE B C 1
ATOM 1561 O O . ILE B 1 48 ? 28.573 -19.626 53.756 1.00 35.61 48 ILE B O 1
ATOM 1566 N N . THR B 1 49 ? 29.972 -18.350 54.982 1.00 38.46 49 THR B N 1
ATOM 1567 C CA . THR B 1 49 ? 31.176 -19.070 54.594 1.00 36.03 49 THR B CA 1
ATOM 1568 C C . THR B 1 49 ? 31.073 -20.520 55.049 1.00 39.28 49 THR B C 1
ATOM 1569 O O . THR B 1 49 ? 31.400 -21.442 54.306 1.00 38.46 49 THR B O 1
ATOM 1573 N N . HIS B 1 50 ? 30.605 -20.716 56.276 1.00 42.12 50 HIS B N 1
ATOM 1574 C CA . HIS B 1 50 ? 30.354 -22.056 56.787 1.00 47.09 50 HIS B CA 1
ATOM 1575 C C . HIS B 1 50 ? 29.385 -22.804 55.880 1.00 45.48 50 HIS B C 1
ATOM 1576 O O . HIS B 1 50 ? 29.601 -23.967 55.541 1.00 45.27 50 HIS B O 1
ATOM 1583 N N . SER B 1 51 ? 28.323 -22.115 55.480 1.00 49.40 51 SER B N 1
ATOM 1584 C CA . SER B 1 51 ? 27.246 -22.724 54.707 1.00 52.27 51 SER B CA 1
ATOM 1585 C C . SER B 1 51 ? 27.672 -23.203 53.321 1.00 47.90 51 SER B C 1
ATOM 1586 O O . SER B 1 51 ? 27.292 -24.291 52.899 1.00 50.29 51 SER B O 1
ATOM 1589 N N . ILE B 1 52 ? 28.445 -22.390 52.609 1.00 43.88 52 ILE B N 1
ATOM 1590 C CA . ILE B 1 52 ? 28.864 -22.752 51.263 1.00 46.92 52 ILE B CA 1
ATOM 1591 C C . ILE B 1 52 ? 30.176 -23.526 51.271 1.00 44.14 52 ILE B C 1
ATOM 1592 O O . ILE B 1 52 ? 30.578 -24.079 50.256 1.00 45.06 52 ILE B O 1
ATOM 1597 N N . ARG B 1 53 ? 30.848 -23.571 52.417 1.00 43.29 53 ARG B N 1
ATOM 1598 C CA . ARG B 1 53 ? 32.098 -24.318 52.496 1.00 43.01 53 ARG B CA 1
ATOM 1599 C C . ARG B 1 53 ? 31.828 -25.818 52.420 1.00 42.61 53 ARG B C 1
ATOM 1600 O O . ARG B 1 53 ? 32.621 -26.580 51.854 1.00 40.51 53 ARG B O 1
ATOM 1608 N N . GLN B 1 54 ? 30.694 -26.224 52.985 1.00 44.31 54 GLN B N 1
ATOM 1609 C CA . GLN B 1 54 ? 30.244 -27.610 52.955 1.00 51.52 54 GLN B CA 1
ATOM 1610 C C . GLN B 1 54 ? 30.258 -28.224 51.554 1.00 57.77 54 GLN B C 1
ATOM 1611 O O . GLN B 1 54 ? 30.297 -29.444 51.414 1.00 65.25 54 GLN B O 1
ATOM 1617 N N . LYS B 1 55 ? 30.222 -27.382 50.524 1.00 56.56 55 LYS B N 1
ATOM 1618 C CA . LYS B 1 55 ? 30.177 -27.861 49.144 1.00 57.67 55 LYS B CA 1
ATOM 1619 C C . LYS B 1 55 ? 31.525 -27.765 48.433 1.00 52.73 55 LYS B C 1
ATOM 1620 O O . LYS B 1 55 ? 31.781 -28.499 47.484 1.00 53.28 55 LYS B O 1
ATOM 1626 N N . ASP B 1 56 ? 32.375 -26.853 48.893 1.00 47.82 56 ASP B N 1
ATOM 1627 C CA . ASP B 1 56 ? 33.623 -26.528 48.208 1.00 42.42 56 ASP B CA 1
ATOM 1628 C C . ASP B 1 56 ? 34.641 -26.032 49.229 1.00 36.02 56 ASP B C 1
ATOM 1629 O O . ASP B 1 56 ? 34.507 -24.924 49.757 1.00 37.90 56 ASP B O 1
ATOM 1634 N N . LYS B 1 57 ? 35.657 -26.845 49.504 1.00 36.84 57 LYS B N 1
ATOM 1635 C CA . LYS B 1 57 ? 36.613 -26.530 50.566 1.00 44.03 57 LYS B CA 1
ATOM 1636 C C . LYS B 1 57 ? 37.515 -25.338 50.230 1.00 48.98 57 LYS B C 1
ATOM 1637 O O . LYS B 1 57 ? 38.205 -24.809 51.101 1.00 53.97 57 LYS B O 1
ATOM 1643 N N . ASN B 1 58 ? 37.497 -24.915 48.970 1.00 53.75 58 ASN B N 1
ATOM 1644 C CA . ASN B 1 58 ? 38.334 -23.808 48.510 1.00 57.75 58 ASN B CA 1
ATOM 1645 C C . ASN B 1 58 ? 37.862 -22.451 49.027 1.00 58.07 58 ASN B C 1
ATOM 1646 O O . ASN B 1 58 ? 38.552 -21.445 48.879 1.00 63.52 58 ASN B O 1
ATOM 1651 N N . THR B 1 59 ? 36.682 -22.435 49.636 1.00 50.99 59 THR B N 1
ATOM 1652 C CA . THR B 1 59 ? 36.064 -21.203 50.109 1.00 47.56 59 THR B CA 1
ATOM 1653 C C . THR B 1 59 ? 36.853 -20.532 51.232 1.00 50.74 59 THR B C 1
ATOM 1654 O O . THR B 1 59 ? 37.181 -21.165 52.236 1.00 46.46 59 THR B O 1
ATOM 1658 N N . SER B 1 60 ? 37.144 -19.245 51.065 1.00 53.65 60 SER B N 1
ATOM 1659 C CA . SER B 1 60 ? 37.727 -18.444 52.140 1.00 54.39 60 SER B CA 1
ATOM 1660 C C . SER B 1 60 ? 36.785 -17.297 52.491 1.00 49.27 60 SER B C 1
ATOM 1661 O O . SER B 1 60 ? 35.978 -16.874 51.660 1.00 45.31 60 SER B O 1
ATOM 1664 N N . ILE B 1 61 ? 36.886 -16.787 53.714 1.00 43.88 61 ILE B N 1
ATOM 1665 C CA . ILE B 1 61 ? 36.033 -15.672 54.115 1.00 46.43 61 ILE B CA 1
ATOM 1666 C C . ILE B 1 61 ? 36.347 -14.401 53.316 1.00 48.46 61 ILE B C 1
ATOM 1667 O O . ILE B 1 61 ? 35.467 -13.574 53.080 1.00 45.94 61 ILE B O 1
ATOM 1672 N N . SER B 1 62 ? 37.599 -14.261 52.891 1.00 53.98 62 SER B N 1
ATOM 1673 C CA . SER B 1 62 ? 38.009 -13.125 52.071 1.00 57.87 62 SER B CA 1
ATOM 1674 C C . SER B 1 62 ? 37.260 -13.109 50.743 1.00 55.17 62 SER B C 1
ATOM 1675 O O . SER B 1 62 ? 36.872 -12.049 50.249 1.00 50.99 62 SER B O 1
ATOM 1678 N N . SER B 1 63 ? 37.074 -14.291 50.162 1.00 53.41 63 SER B N 1
ATOM 1679 C CA . SER B 1 63 ? 36.355 -14.419 48.902 1.00 51.22 63 SER B CA 1
ATOM 1680 C C . SER B 1 63 ? 34.881 -14.117 49.111 1.00 45.44 63 SER B C 1
ATOM 1681 O O . SER B 1 63 ? 34.247 -13.478 48.275 1.00 42.55 63 SER B O 1
ATOM 1684 N N . VAL B 1 64 ? 34.346 -14.576 50.239 1.00 38.88 64 VAL B N 1
ATOM 1685 C CA . VAL B 1 64 ? 32.947 -14.347 50.577 1.00 36.26 64 VAL B CA 1
ATOM 1686 C C . VAL B 1 64 ? 32.654 -12.859 50.748 1.00 40.55 64 VAL B C 1
ATOM 1687 O O . VAL B 1 64 ? 31.612 -12.376 50.313 1.00 41.32 64 VAL B O 1
ATOM 1691 N N . TYR B 1 65 ? 33.570 -12.135 51.386 1.00 43.29 65 TYR B N 1
ATOM 1692 C CA . TYR B 1 65 ? 33.411 -10.691 51.544 1.00 42.66 65 TYR B CA 1
ATOM 1693 C C . TYR B 1 65 ? 33.370 -9.978 50.193 1.00 42.35 65 TYR B C 1
ATOM 1694 O O . TYR B 1 65 ? 32.585 -9.046 49.999 1.00 42.38 65 TYR B O 1
ATOM 1703 N N . ARG B 1 66 ? 34.220 -10.412 49.267 1.00 41.14 66 ARG B N 1
ATOM 1704 C CA . ARG B 1 66 ? 34.190 -9.882 47.905 1.00 44.84 66 ARG B CA 1
ATOM 1705 C C . ARG B 1 66 ? 32.825 -10.155 47.289 1.00 41.79 66 ARG B C 1
ATOM 1706 O O . ARG B 1 66 ? 32.304 -9.347 46.519 1.00 45.51 66 ARG B O 1
ATOM 1714 N N . ILE B 1 67 ? 32.252 -11.301 47.643 1.00 35.63 67 ILE B N 1
ATOM 1715 C CA . ILE B 1 67 ? 30.952 -11.722 47.124 1.00 36.25 67 ILE B CA 1
ATOM 1716 C C . ILE B 1 67 ? 29.814 -10.918 47.750 1.00 30.32 67 ILE B C 1
ATOM 1717 O O . ILE B 1 67 ? 28.925 -10.408 47.053 1.00 30.35 67 ILE B O 1
ATOM 1722 N N . LEU B 1 68 ? 29.854 -10.814 49.072 1.00 28.74 68 LEU B N 1
ATOM 1723 C CA . LEU B 1 68 ? 28.836 -10.103 49.819 1.00 31.28 68 LEU B CA 1
ATOM 1724 C C . LEU B 1 68 ? 28.843 -8.620 49.476 1.00 37.45 68 LEU B C 1
ATOM 1725 O O . LEU B 1 68 ? 27.793 -7.982 49.470 1.00 42.33 68 LEU B O 1
ATOM 1730 N N . ASN B 1 69 ? 30.023 -8.074 49.192 1.00 41.01 69 ASN B N 1
ATOM 1731 C CA . ASN B 1 69 ? 30.128 -6.671 48.807 1.00 45.93 69 ASN B CA 1
ATOM 1732 C C . ASN B 1 69 ? 29.578 -6.436 47.407 1.00 48.48 69 ASN B C 1
ATOM 1733 O O . ASN B 1 69 ? 28.879 -5.453 47.157 1.00 50.18 69 ASN B O 1
ATOM 1738 N N . PHE B 1 70 ? 29.897 -7.352 46.500 1.00 43.56 70 PHE B N 1
ATOM 1739 C CA . PHE B 1 70 ? 29.308 -7.354 45.172 1.00 43.05 70 PHE B CA 1
ATOM 1740 C C . PHE B 1 70 ? 27.782 -7.446 45.273 1.00 40.60 70 PHE B C 1
ATOM 1741 O O . PHE B 1 70 ? 27.061 -6.638 44.686 1.00 44.35 70 PHE B O 1
ATOM 1749 N N . LEU B 1 71 ? 27.298 -8.418 46.040 1.00 34.23 71 LEU B N 1
ATOM 1750 C CA . LEU B 1 71 ? 25.867 -8.665 46.164 1.00 31.14 71 LEU B CA 1
ATOM 1751 C C . LEU B 1 71 ? 25.164 -7.489 46.842 1.00 33.16 71 LEU B C 1
ATOM 1752 O O . LEU B 1 71 ? 24.068 -7.096 46.445 1.00 35.95 71 LEU B O 1
ATOM 1757 N N . GLU B 1 72 ? 25.809 -6.935 47.865 1.00 38.26 72 GLU B N 1
ATOM 1758 C CA . GLU B 1 72 ? 25.307 -5.754 48.559 1.00 41.91 72 GLU B CA 1
ATOM 1759 C C . GLU B 1 72 ? 25.244 -4.540 47.629 1.00 42.26 72 GLU B C 1
ATOM 1760 O O . GLU B 1 72 ? 24.263 -3.797 47.634 1.00 43.22 72 GLU B O 1
ATOM 1766 N N . LYS B 1 73 ? 26.291 -4.351 46.829 1.00 39.99 73 LYS B N 1
ATOM 1767 C CA . LYS B 1 73 ? 26.381 -3.212 45.918 1.00 40.18 73 LYS B CA 1
ATOM 1768 C C . LYS B 1 73 ? 25.321 -3.259 44.826 1.00 46.48 73 LYS B C 1
ATOM 1769 O O . LYS B 1 73 ? 24.777 -2.226 44.431 1.00 49.05 73 LYS B O 1
ATOM 1771 N N . GLU B 1 74 ? 25.036 -4.463 44.341 1.00 42.42 74 GLU B N 1
ATOM 1772 C CA . GLU B 1 74 ? 24.077 -4.656 43.263 1.00 41.65 74 GLU B CA 1
ATOM 1773 C C . GLU B 1 74 ? 22.664 -4.794 43.817 1.00 38.05 74 GLU B C 1
ATOM 1774 O O . GLU B 1 74 ? 21.726 -5.107 43.085 1.00 36.84 74 GLU B O 1
ATOM 1780 N N . ASN B 1 75 ? 22.534 -4.555 45.120 1.00 35.94 75 ASN B N 1
ATOM 1781 C CA . ASN B 1 75 ? 21.251 -4.576 45.821 1.00 34.90 75 ASN B CA 1
ATOM 1782 C C . ASN B 1 75 ? 20.565 -5.937 45.865 1.00 31.14 75 ASN B C 1
ATOM 1783 O O . ASN B 1 75 ? 19.350 -6.024 46.055 1.00 30.66 75 ASN B O 1
ATOM 1788 N N . PHE B 1 76 ? 21.349 -6.997 45.706 1.00 25.58 76 PHE B N 1
ATOM 1789 C CA . PHE B 1 76 ? 20.824 -8.352 45.823 1.00 25.21 76 PHE B CA 1
ATOM 1790 C C . PHE B 1 76 ? 20.579 -8.720 47.277 1.00 23.58 76 PHE B C 1
ATOM 1791 O O . PHE B 1 76 ? 19.656 -9.472 47.593 1.00 24.83 76 PHE B O 1
ATOM 1799 N N . ILE B 1 77 ? 21.420 -8.205 48.159 1.00 27.29 77 ILE B N 1
ATOM 1800 C CA . ILE B 1 77 ? 21.261 -8.476 49.581 1.00 27.52 77 ILE B CA 1
ATOM 1801 C C . ILE B 1 77 ? 21.312 -7.191 50.402 1.00 30.34 77 ILE B C 1
ATOM 1802 O O . ILE B 1 77 ? 21.775 -6.155 49.920 1.00 28.92 77 ILE B O 1
ATOM 1807 N N . SER B 1 78 ? 20.825 -7.275 51.637 1.00 30.31 78 SER B N 1
ATOM 1808 C CA . SER B 1 78 ? 20.831 -6.149 52.565 1.00 29.97 78 SER B CA 1
ATOM 1809 C C . SER B 1 78 ? 21.756 -6.462 53.729 1.00 28.33 78 SER B C 1
ATOM 1810 O O . SER B 1 78 ? 21.817 -7.602 54.195 1.00 28.09 78 SER B O 1
ATOM 1812 N N . VAL B 1 79 ? 22.473 -5.450 54.201 1.00 27.24 79 VAL B N 1
ATOM 1813 C CA . VAL B 1 79 ? 23.356 -5.626 55.352 1.00 30.73 79 VAL B CA 1
ATOM 1814 C C . VAL B 1 79 ? 22.785 -4.972 56.606 1.00 27.60 79 VAL B C 1
ATOM 1815 O O . VAL B 1 79 ? 22.232 -3.875 56.547 1.00 27.23 79 VAL B O 1
ATOM 1819 N N . LEU B 1 80 ? 22.922 -5.658 57.737 1.00 29.10 80 LEU B N 1
ATOM 1820 C CA . LEU B 1 80 ? 22.532 -5.108 59.030 1.00 28.35 80 LEU B CA 1
ATOM 1821 C C . LEU B 1 80 ? 23.764 -4.990 59.914 1.00 33.19 80 LEU B C 1
ATOM 1822 O O . LEU B 1 80 ? 24.447 -5.978 60.167 1.00 34.45 80 LEU B O 1
ATOM 1827 N N . GLU B 1 81 ? 24.052 -3.782 60.383 1.00 37.55 81 GLU B N 1
ATOM 1828 C CA . GLU B 1 81 ? 25.161 -3.585 61.314 1.00 39.23 81 GLU B CA 1
ATOM 1829 C C . GLU B 1 81 ? 24.709 -3.847 62.745 1.00 35.87 81 GLU B C 1
ATOM 1830 O O . GLU B 1 81 ? 23.908 -3.092 63.296 1.00 35.47 81 GLU B O 1
ATOM 1836 N N . THR B 1 82 ? 25.214 -4.929 63.331 1.00 33.04 82 THR B N 1
ATOM 1837 C CA . THR B 1 82 ? 24.831 -5.340 64.679 1.00 42.32 82 THR B CA 1
ATOM 1838 C C . THR B 1 82 ? 25.817 -4.831 65.727 1.00 47.72 82 THR B C 1
ATOM 1839 O O . THR B 1 82 ? 25.488 -4.767 66.908 1.00 45.73 82 THR B O 1
ATOM 1843 N N . SER B 1 83 ? 27.024 -4.480 65.289 1.00 54.27 83 SER B N 1
ATOM 1844 C CA . SER B 1 83 ? 28.049 -3.947 66.182 1.00 60.66 83 SER B CA 1
ATOM 1845 C C . SER B 1 83 ? 28.860 -2.888 65.452 1.00 65.78 83 SER B C 1
ATOM 1846 O O . SER B 1 83 ? 28.399 -2.301 64.474 1.00 65.17 83 SER B O 1
ATOM 1849 N N . LYS B 1 84 ? 30.077 -2.655 65.930 1.00 71.74 84 LYS B N 1
ATOM 1850 C CA . LYS B 1 84 ? 30.998 -1.747 65.261 1.00 76.97 84 LYS B CA 1
ATOM 1851 C C . LYS B 1 84 ? 31.388 -2.331 63.910 1.00 79.53 84 LYS B C 1
ATOM 1852 O O . LYS B 1 84 ? 31.599 -1.598 62.941 1.00 77.40 84 LYS B O 1
ATOM 1854 N N . SER B 1 85 ? 31.486 -3.656 63.859 1.00 84.87 85 SER B N 1
ATOM 1855 C CA . SER B 1 85 ? 31.718 -4.369 62.607 1.00 87.64 85 SER B CA 1
ATOM 1856 C C . SER B 1 85 ? 30.776 -5.557 62.477 1.00 82.01 85 SER B C 1
ATOM 1857 O O . SER B 1 85 ? 30.503 -6.018 61.370 1.00 86.65 85 SER B O 1
ATOM 1860 N N . GLY B 1 86 ? 30.294 -6.060 63.610 1.00 72.16 86 GLY B N 1
ATOM 1861 C CA . GLY B 1 86 ? 29.301 -7.114 63.588 1.00 62.17 86 GLY B CA 1
ATOM 1862 C C . GLY B 1 86 ? 28.296 -6.792 62.497 1.00 53.46 86 GLY B C 1
ATOM 1863 O O . GLY B 1 86 ? 27.661 -5.734 62.512 1.00 44.09 86 GLY B O 1
ATOM 1864 N N . ARG B 1 87 ? 28.177 -7.675 61.516 1.00 49.47 87 ARG B N 1
ATOM 1865 C CA . ARG B 1 87 ? 27.174 -7.463 60.486 1.00 46.41 87 ARG B CA 1
ATOM 1866 C C . ARG B 1 87 ? 26.508 -8.756 60.055 1.00 40.24 87 ARG B C 1
ATOM 1867 O O . ARG B 1 87 ? 27.087 -9.838 60.148 1.00 36.43 87 ARG B O 1
ATOM 1875 N N . ARG B 1 88 ? 25.265 -8.634 59.612 1.00 34.24 88 ARG B N 1
ATOM 1876 C CA . ARG B 1 88 ? 24.523 -9.781 59.132 1.00 28.40 88 ARG B CA 1
ATOM 1877 C C . ARG B 1 88 ? 23.804 -9.417 57.852 1.00 27.72 88 ARG B C 1
ATOM 1878 O O . ARG B 1 88 ? 23.573 -8.243 57.567 1.00 28.16 88 ARG B O 1
ATOM 1886 N N . TYR B 1 89 ? 23.462 -10.443 57.087 1.00 24.89 89 TYR B N 1
ATOM 1887 C CA . TYR B 1 89 ? 22.957 -10.254 55.737 1.00 23.44 89 TYR B CA 1
ATOM 1888 C C . TYR B 1 89 ? 21.656 -11.004 55.521 1.00 23.84 89 TYR B C 1
ATOM 1889 O O . TYR B 1 89 ? 21.426 -12.063 56.105 1.00 30.58 89 TYR B O 1
ATOM 1898 N N . GLU B 1 90 ? 20.807 -10.446 54.666 1.00 20.73 90 GLU B N 1
ATOM 1899 C CA . GLU B 1 90 ? 19.569 -11.095 54.283 1.00 20.62 90 GLU B CA 1
ATOM 1900 C C . GLU B 1 90 ? 19.302 -10.764 52.834 1.00 21.84 90 GLU B C 1
ATOM 1901 O O . GLU B 1 90 ? 19.886 -9.825 52.281 1.00 25.81 90 GLU B O 1
ATOM 1907 N N . ILE B 1 91 ? 18.414 -11.538 52.222 1.00 19.21 91 ILE B N 1
ATOM 1908 C CA . ILE B 1 91 ? 18.004 -11.280 50.850 1.00 24.38 91 ILE B CA 1
ATOM 1909 C C . ILE B 1 91 ? 17.332 -9.910 50.811 1.00 26.59 91 ILE B C 1
ATOM 1910 O O . ILE B 1 91 ? 16.618 -9.541 51.743 1.00 23.84 91 ILE B O 1
ATOM 1915 N N . ALA B 1 92 ? 17.573 -9.141 49.753 1.00 27.11 92 ALA B N 1
ATOM 1916 C CA . ALA B 1 92 ? 17.016 -7.794 49.686 1.00 28.69 92 ALA B CA 1
ATOM 1917 C C . ALA B 1 92 ? 15.525 -7.822 49.349 1.00 28.49 92 ALA B C 1
ATOM 1918 O O . ALA B 1 92 ? 14.787 -6.894 49.681 1.00 28.70 92 ALA B O 1
ATOM 1920 N N . ALA B 1 93 ? 15.084 -8.892 48.696 1.00 26.33 93 ALA 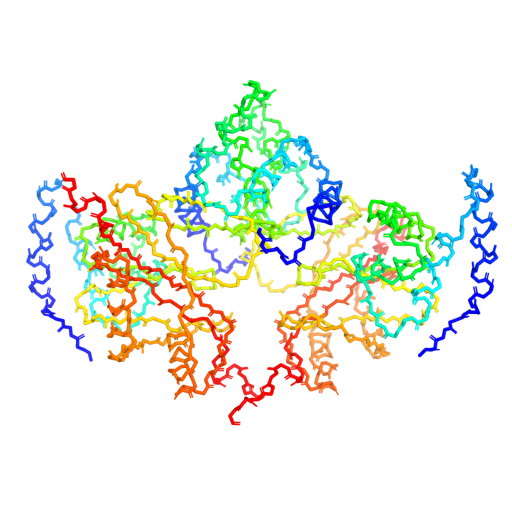B N 1
ATOM 1921 C CA . ALA B 1 93 ? 13.711 -8.963 48.201 1.00 23.27 93 ALA B CA 1
ATOM 1922 C C . ALA B 1 93 ? 12.692 -9.374 49.266 1.00 26.48 93 ALA B C 1
ATOM 1923 O O . ALA B 1 93 ? 11.931 -10.326 49.069 1.00 26.74 93 ALA B O 1
ATOM 1925 N N . LYS B 1 94 ? 12.674 -8.651 50.388 1.00 24.61 94 LYS B N 1
ATOM 1926 C CA . LYS B 1 94 ? 11.683 -8.884 51.438 1.00 23.38 94 LYS B CA 1
ATOM 1927 C C . LYS B 1 94 ? 10.871 -7.619 51.716 1.00 26.75 94 LYS B C 1
ATOM 1928 O O . LYS B 1 94 ? 11.338 -6.509 51.463 1.00 26.47 94 LYS B O 1
ATOM 1934 N N . GLU B 1 95 ? 9.659 -7.786 52.239 1.00 29.78 95 GLU B N 1
ATOM 1935 C CA . GLU B 1 95 ? 8.849 -6.644 52.662 1.00 30.42 95 GLU B CA 1
ATOM 1936 C C . GLU B 1 95 ? 9.564 -5.867 53.758 1.00 32.07 95 GLU B C 1
ATOM 1937 O O . GLU B 1 95 ? 10.321 -6.438 54.549 1.00 26.40 95 GLU B O 1
ATOM 1943 N N . HIS B 1 96 ? 9.307 -4.565 53.812 1.00 29.82 96 HIS B N 1
ATOM 1944 C CA . HIS B 1 96 ? 9.973 -3.716 54.781 1.00 29.13 96 HIS B CA 1
ATOM 1945 C C . HIS B 1 96 ? 9.796 -4.198 56.205 1.00 25.82 96 HIS B C 1
ATOM 1946 O O . HIS B 1 96 ? 8.712 -4.617 56.614 1.00 28.16 96 HIS B O 1
ATOM 1953 N N . HIS B 1 97 ? 10.872 -4.119 56.970 1.00 22.36 97 HIS B N 1
ATOM 1954 C CA . HIS B 1 97 ? 10.786 -4.389 58.389 1.00 20.04 97 HIS B CA 1
ATOM 1955 C C . HIS B 1 97 ? 11.967 -3.753 59.088 1.00 22.21 97 HIS B C 1
ATOM 1956 O O . HIS B 1 97 ? 12.972 -3.417 58.457 1.00 17.96 97 HIS B O 1
ATOM 1963 N N . ASP B 1 98 ? 11.825 -3.578 60.395 1.00 20.86 98 ASP B N 1
ATOM 1964 C CA . ASP B 1 98 ? 12.902 -3.066 61.222 1.00 23.39 98 ASP B CA 1
ATOM 1965 C C . ASP B 1 98 ? 13.418 -4.199 62.102 1.00 22.04 98 ASP B C 1
ATOM 1966 O O . ASP B 1 98 ? 12.927 -5.322 62.006 1.00 25.83 98 ASP B O 1
ATOM 1971 N N . HIS B 1 99 ? 14.410 -3.922 62.943 1.00 20.89 99 HIS B N 1
ATOM 1972 C CA . HIS B 1 99 ? 15.081 -5.008 63.647 1.00 20.40 99 HIS B CA 1
ATOM 1973 C C . HIS B 1 99 ? 15.250 -4.788 65.125 1.00 20.27 99 HIS B C 1
ATOM 1974 O O . HIS B 1 99 ? 15.741 -3.750 65.549 1.00 19.85 99 HIS B O 1
ATOM 1981 N N . ILE B 1 100 ? 14.869 -5.807 65.881 1.00 21.37 100 ILE B N 1
ATOM 1982 C CA . ILE B 1 100 ? 15.229 -5.939 67.284 1.00 24.39 100 ILE B CA 1
ATOM 1983 C C . ILE B 1 100 ? 16.451 -6.858 67.327 1.00 29.78 100 ILE B C 1
ATOM 1984 O O . ILE B 1 100 ? 16.436 -7.939 66.749 1.00 26.49 100 ILE B O 1
ATOM 1989 N N . ILE B 1 101 ? 17.517 -6.409 67.983 1.00 29.23 101 ILE B N 1
ATOM 1990 C CA . ILE B 1 101 ? 18.796 -7.121 67.978 1.00 23.66 101 ILE B CA 1
ATOM 1991 C C . ILE B 1 101 ? 19.259 -7.440 69.400 1.00 24.67 101 ILE B C 1
ATOM 1992 O O . ILE B 1 101 ? 19.505 -6.527 70.182 1.00 27.48 101 ILE B O 1
ATOM 1997 N N . CYS B 1 102 ? 19.388 -8.719 69.738 1.00 24.22 102 CYS B N 1
ATOM 1998 C CA . CYS B 1 102 ? 19.867 -9.062 71.082 1.00 25.61 102 CYS B CA 1
ATOM 1999 C C . CYS B 1 102 ? 21.381 -8.917 71.207 1.00 29.48 102 CYS B C 1
ATOM 2000 O O . CYS B 1 102 ? 22.139 -9.615 70.539 1.00 26.46 102 CYS B O 1
ATOM 2003 N N . LEU B 1 103 ? 21.808 -8.008 72.078 1.00 29.21 103 LEU B N 1
ATOM 2004 C CA . LEU B 1 103 ? 23.223 -7.725 72.296 1.00 28.15 103 LEU B CA 1
ATOM 2005 C C . LEU B 1 103 ? 23.974 -8.946 72.812 1.00 35.08 103 LEU B C 1
ATOM 2006 O O . LEU B 1 103 ? 25.161 -9.111 72.541 1.00 33.07 103 LEU B O 1
ATOM 2011 N N . HIS B 1 104 ? 23.280 -9.786 73.571 1.00 37.38 104 HIS B N 1
ATOM 2012 C CA . HIS B 1 104 ? 23.926 -10.910 74.238 1.00 45.02 104 HIS B CA 1
ATOM 2013 C C . HIS B 1 104 ? 24.258 -12.036 73.267 1.00 48.96 104 HIS B C 1
ATOM 2014 O O . HIS B 1 104 ? 25.430 -12.368 73.071 1.00 51.89 104 HIS B O 1
ATOM 2021 N N . CYS B 1 105 ? 23.220 -12.611 72.660 1.00 42.17 105 CYS B N 1
ATOM 2022 C CA . CYS B 1 105 ? 23.369 -13.817 71.847 1.00 40.88 105 CYS B CA 1
ATOM 2023 C C . CYS B 1 105 ? 23.375 -13.545 70.341 1.00 42.64 105 CYS B C 1
ATOM 2024 O O . CYS B 1 105 ? 23.837 -14.379 69.557 1.00 42.93 105 CYS B O 1
ATOM 2027 N N . GLY B 1 106 ? 22.862 -12.386 69.934 1.00 35.51 106 GLY B N 1
ATOM 2028 C CA . GLY B 1 106 ? 22.853 -12.029 68.526 1.00 31.64 106 GLY B CA 1
ATOM 2029 C C . GLY B 1 106 ? 21.545 -12.297 67.806 1.00 34.58 106 GLY B C 1
ATOM 2030 O O . GLY B 1 106 ? 21.423 -12.014 66.617 1.00 33.43 106 GLY B O 1
ATOM 2031 N N . LYS B 1 107 ? 20.563 -12.840 68.514 1.00 35.36 107 LYS B N 1
ATOM 2032 C CA . LYS B 1 107 ? 19.248 -13.089 67.927 1.00 35.55 107 LYS B CA 1
ATOM 2033 C C . LYS B 1 107 ? 18.684 -11.849 67.217 1.00 33.07 107 LYS B C 1
ATOM 2034 O O . LYS B 1 107 ? 18.787 -10.736 67.725 1.00 26.80 107 LYS B O 1
ATOM 2040 N N . ILE B 1 108 ? 18.102 -12.038 66.035 1.00 32.58 108 ILE B N 1
ATOM 2041 C CA . ILE B 1 108 ? 17.443 -10.935 65.331 1.00 29.73 108 ILE B CA 1
ATOM 2042 C C . ILE B 1 108 ? 15.942 -11.184 65.241 1.00 29.82 108 ILE B C 1
ATOM 2043 O O . ILE B 1 108 ? 15.504 -12.255 64.829 1.00 34.43 108 ILE B O 1
ATOM 2048 N N . ILE B 1 109 ? 15.156 -10.192 65.639 1.00 29.09 109 ILE B N 1
ATOM 2049 C CA . ILE B 1 109 ? 13.706 -10.279 65.541 1.00 29.93 109 ILE B CA 1
ATOM 2050 C C . ILE B 1 109 ? 13.199 -9.184 64.618 1.00 28.74 109 ILE B C 1
ATOM 2051 O O . ILE B 1 109 ? 13.457 -8.004 64.849 1.00 30.14 109 ILE B O 1
ATOM 2056 N N . GLU B 1 110 ? 12.480 -9.580 63.574 1.00 27.65 110 GLU B N 1
ATOM 2057 C CA . GLU B 1 110 ? 11.895 -8.629 62.643 1.00 27.70 110 GLU B CA 1
ATOM 2058 C C . GLU B 1 110 ? 10.605 -8.078 63.212 1.00 29.96 110 GLU B C 1
ATOM 2059 O O . GLU B 1 110 ? 9.858 -8.799 63.870 1.00 32.73 110 GLU B O 1
ATOM 2065 N N . PHE B 1 111 ? 10.338 -6.805 62.944 1.00 28.09 111 PHE B N 1
ATOM 2066 C CA . PHE B 1 111 ? 9.061 -6.212 63.311 1.00 29.87 111 PHE B CA 1
ATOM 2067 C C . PHE B 1 111 ? 8.708 -5.082 62.356 1.00 29.51 111 PHE B C 1
ATOM 2068 O O . PHE B 1 111 ? 9.579 -4.488 61.723 1.00 28.98 111 PHE B O 1
ATOM 2076 N N . ALA B 1 112 ? 7.418 -4.803 62.249 1.00 32.12 112 ALA B N 1
ATOM 2077 C CA . ALA B 1 112 ? 6.941 -3.653 61.502 1.00 32.84 112 ALA B CA 1
ATOM 2078 C C . ALA B 1 112 ? 5.703 -3.130 62.213 1.00 33.18 112 ALA B C 1
ATOM 2079 O O . ALA B 1 112 ? 4.604 -3.653 62.025 1.00 33.01 112 ALA B O 1
ATOM 2081 N N . ASP B 1 113 ? 5.889 -2.114 63.051 1.00 33.18 113 ASP B N 1
ATOM 2082 C CA . ASP B 1 113 ? 4.797 -1.602 63.869 1.00 31.71 113 ASP B CA 1
ATOM 2083 C C . ASP B 1 113 ? 4.112 -0.411 63.218 1.00 32.49 113 ASP B C 1
ATOM 2084 O O . ASP B 1 113 ? 4.736 0.627 62.998 1.00 29.41 113 ASP B O 1
ATOM 2089 N N . PRO B 1 114 ? 2.816 -0.559 62.909 1.00 38.35 114 PRO B N 1
ATOM 2090 C CA . PRO B 1 114 ? 2.066 0.512 62.248 1.00 33.28 114 PRO B CA 1
ATOM 2091 C C . PRO B 1 114 ? 2.156 1.840 62.983 1.00 30.02 114 PRO B C 1
ATOM 2092 O O . PRO B 1 114 ? 2.320 2.865 62.327 1.00 29.61 114 PRO B O 1
ATOM 2096 N N . GLU B 1 115 ? 2.066 1.842 64.311 1.00 29.82 115 GLU B N 1
ATOM 2097 C CA . GLU B 1 115 ? 2.100 3.121 65.021 1.00 31.39 115 GLU B CA 1
ATOM 2098 C C . GLU B 1 115 ? 3.445 3.841 64.878 1.00 28.32 115 GLU B C 1
ATOM 2099 O O . GLU B 1 115 ? 3.492 5.057 64.673 1.00 26.85 115 GLU B O 1
ATOM 2105 N N . ILE B 1 116 ? 4.535 3.092 64.997 1.00 25.80 116 ILE B N 1
ATOM 2106 C CA . ILE B 1 116 ? 5.860 3.666 64.783 1.00 24.55 116 ILE B CA 1
ATOM 2107 C C . ILE B 1 116 ? 6.005 4.155 63.336 1.00 20.88 116 ILE B C 1
ATOM 2108 O O . ILE B 1 116 ? 6.434 5.285 63.102 1.00 24.85 116 ILE B O 1
ATOM 2113 N N . GLU B 1 117 ? 5.634 3.307 62.378 1.00 25.58 117 GLU B N 1
ATOM 2114 C CA . GLU B 1 117 ? 5.688 3.683 60.960 1.00 26.37 117 GLU B CA 1
ATOM 2115 C C . GLU B 1 117 ? 4.961 4.997 60.711 1.00 30.07 117 GLU B C 1
ATOM 2116 O O . GLU B 1 117 ? 5.500 5.903 60.073 1.00 26.77 117 GLU B O 1
ATOM 2122 N N . ASN B 1 118 ? 3.733 5.102 61.217 1.00 31.24 118 ASN B N 1
ATOM 2123 C CA . ASN B 1 118 ? 2.953 6.321 61.047 1.00 26.98 118 ASN B CA 1
ATOM 2124 C C . ASN B 1 118 ? 3.549 7.533 61.763 1.00 25.60 118 ASN B C 1
ATOM 2125 O O . ASN B 1 118 ? 3.688 8.606 61.168 1.00 26.50 118 ASN B O 1
ATOM 2130 N N . ARG B 1 119 ? 3.901 7.373 63.039 1.00 19.90 119 ARG B N 1
ATOM 2131 C CA . ARG B 1 119 ? 4.451 8.486 63.794 1.00 22.17 119 ARG B CA 1
ATOM 2132 C C . ARG B 1 119 ? 5.709 9.048 63.136 1.00 24.60 119 ARG B C 1
ATOM 2133 O O . ARG B 1 119 ? 5.957 10.247 63.196 1.00 25.84 119 ARG B O 1
ATOM 2141 N N . GLN B 1 120 ? 6.503 8.185 62.510 1.00 21.57 120 GLN B N 1
ATOM 2142 C CA . GLN B 1 120 ? 7.727 8.641 61.863 1.00 22.56 120 GLN B CA 1
ATOM 2143 C C . GLN B 1 120 ? 7.410 9.650 60.766 1.00 20.06 120 GLN B C 1
ATOM 2144 O O . GLN B 1 120 ? 8.111 10.646 60.601 1.00 22.18 120 GLN B O 1
ATOM 2150 N N . ASN B 1 121 ? 6.356 9.366 60.010 1.00 22.51 121 ASN B N 1
ATOM 2151 C CA . ASN B 1 121 ? 5.925 10.235 58.921 1.00 25.88 121 ASN B CA 1
ATOM 2152 C C . ASN B 1 121 ? 5.437 11.555 59.501 1.00 27.94 121 ASN B C 1
ATOM 2153 O O . ASN B 1 121 ? 5.778 12.628 59.006 1.00 28.09 121 ASN B O 1
ATOM 2158 N N . GLU B 1 122 ? 4.656 11.462 60.576 1.00 29.04 122 GLU B N 1
ATOM 2159 C CA . GLU B 1 122 ? 4.147 12.640 61.278 1.00 26.76 122 GLU B CA 1
ATOM 2160 C C . GLU B 1 122 ? 5.261 13.582 61.719 1.00 31.13 122 GLU B C 1
ATOM 2161 O O . GLU B 1 122 ? 5.207 14.784 61.458 1.00 35.06 122 GLU B O 1
ATOM 2167 N N . VAL B 1 123 ? 6.271 13.032 62.383 1.00 29.12 123 VAL B N 1
ATOM 2168 C CA . VAL B 1 123 ? 7.431 13.813 62.800 1.00 26.05 123 VAL B CA 1
ATOM 2169 C C . VAL B 1 123 ? 8.071 14.549 61.620 1.00 30.67 123 VAL B C 1
ATOM 2170 O O . VAL B 1 123 ? 8.308 15.755 61.676 1.00 33.46 123 VAL B O 1
ATOM 2174 N N . VAL B 1 124 ? 8.356 13.808 60.556 1.00 27.41 124 VAL B N 1
ATOM 2175 C CA . VAL B 1 124 ? 9.007 14.379 59.381 1.00 34.18 124 VAL B CA 1
ATOM 2176 C C . VAL B 1 124 ? 8.157 15.489 58.759 1.00 36.25 124 VAL B C 1
ATOM 2177 O O . VAL B 1 124 ? 8.666 16.553 58.405 1.00 31.81 124 VAL B O 1
ATOM 2181 N N . LYS B 1 125 ? 6.857 15.241 58.641 1.00 38.50 125 LYS B N 1
ATOM 2182 C CA . LYS B 1 125 ? 5.941 16.237 58.093 1.00 45.20 125 LYS B CA 1
ATOM 2183 C C . LYS B 1 125 ? 5.880 17.518 58.929 1.00 45.97 125 LYS B C 1
ATOM 2184 O O . LYS B 1 125 ? 5.542 18.584 58.414 1.00 46.94 125 LYS B O 1
ATOM 2190 N N . LYS B 1 126 ? 6.210 17.423 60.211 1.00 40.86 126 LYS B N 1
ATOM 2191 C CA . LYS B 1 126 ? 6.295 18.621 61.040 1.00 44.07 126 LYS B CA 1
ATOM 2192 C C . LYS B 1 126 ? 7.339 19.585 60.484 1.00 45.95 126 LYS B C 1
ATOM 2193 O O . LYS B 1 126 ? 7.299 20.780 60.772 1.00 46.96 126 LYS B O 1
ATOM 2195 N N . TYR B 1 127 ? 8.268 19.055 59.690 1.00 41.79 127 TYR B N 1
ATOM 2196 C CA . TYR B 1 127 ? 9.327 19.855 59.079 1.00 38.00 127 TYR B CA 1
ATOM 2197 C C . TYR B 1 127 ? 9.051 20.079 57.599 1.00 35.49 127 TYR B C 1
ATOM 2198 O O . TYR B 1 127 ? 9.886 20.615 56.870 1.00 37.80 127 TYR B O 1
ATOM 2207 N N . GLN B 1 128 ? 7.865 19.671 57.163 1.00 30.27 128 GLN B N 1
ATOM 2208 C CA . GLN B 1 128 ? 7.501 19.753 55.759 1.00 36.87 128 GLN B CA 1
ATOM 2209 C C . GLN B 1 128 ? 8.551 19.023 54.928 1.00 37.09 128 GLN B C 1
ATOM 2210 O O . GLN B 1 128 ? 8.933 19.471 53.850 1.00 33.45 128 GLN B O 1
ATOM 2216 N N . ALA B 1 129 ? 9.027 17.901 55.458 1.00 33.13 129 ALA B N 1
ATOM 2217 C CA . ALA B 1 129 ? 9.926 17.029 54.719 1.00 31.70 129 ALA B CA 1
ATOM 2218 C C . ALA B 1 129 ? 9.142 15.844 54.157 1.00 34.46 129 ALA B C 1
ATOM 2219 O O . ALA B 1 129 ? 7.979 15.636 54.502 1.00 36.00 129 ALA B O 1
ATOM 2221 N N . LYS B 1 130 ? 9.773 15.083 53.271 1.00 25.70 130 LYS B N 1
ATOM 2222 C CA . LYS B 1 130 ? 9.147 13.908 52.686 1.00 27.29 130 LYS B CA 1
ATOM 2223 C C . LYS B 1 130 ? 9.946 12.685 53.107 1.00 27.97 130 LYS B C 1
ATOM 2224 O O . LYS B 1 130 ? 11.148 12.607 52.846 1.00 22.84 130 LYS B O 1
ATOM 2230 N N . LEU B 1 131 ? 9.286 11.742 53.774 1.00 28.21 131 LEU B N 1
ATOM 2231 C CA . LEU B 1 131 ? 9.971 10.547 54.255 1.00 27.41 131 LEU B CA 1
ATOM 2232 C C . LEU B 1 131 ? 10.259 9.570 53.113 1.00 24.52 131 LEU B C 1
ATOM 2233 O O . LEU B 1 131 ? 9.344 9.057 52.470 1.00 21.33 131 LEU B O 1
ATOM 2238 N N . ILE B 1 132 ? 11.539 9.316 52.865 1.00 19.80 132 ILE B N 1
ATOM 2239 C CA . ILE B 1 132 ? 11.957 8.396 51.815 1.00 17.33 132 ILE B CA 1
ATOM 2240 C C . ILE B 1 132 ? 12.235 6.988 52.345 1.00 19.07 132 ILE B C 1
ATOM 2241 O O . ILE B 1 132 ? 11.756 5.997 51.800 1.00 22.26 132 ILE B O 1
ATOM 2246 N N . SER B 1 133 ? 13.036 6.897 53.398 1.00 18.64 133 SER B N 1
ATOM 2247 C CA . SER B 1 133 ? 13.303 5.610 54.011 1.00 17.59 133 SER B CA 1
ATOM 2248 C C . SER B 1 133 ? 13.789 5.858 55.427 1.00 18.57 133 SER B C 1
ATOM 2249 O O . SER B 1 133 ? 13.935 6.998 55.857 1.00 21.53 133 SER B O 1
ATOM 2252 N N . HIS B 1 134 ? 14.027 4.790 56.159 1.00 19.07 134 HIS B N 1
ATOM 2253 C CA . HIS B 1 134 ? 14.512 4.958 57.516 1.00 18.33 134 HIS B CA 1
ATOM 2254 C C . HIS B 1 134 ? 15.279 3.731 57.951 1.00 21.49 134 HIS B C 1
ATOM 2255 O O . HIS B 1 134 ? 15.161 2.672 57.347 1.00 21.87 134 HIS B O 1
ATOM 2262 N N . ASP B 1 135 ? 16.067 3.895 59.008 1.00 17.36 135 ASP B N 1
ATOM 2263 C CA . ASP B 1 135 ? 16.921 2.842 59.496 1.00 18.98 135 ASP B CA 1
ATOM 2264 C C . ASP B 1 135 ? 16.661 2.859 60.984 1.00 23.08 135 ASP B C 1
ATOM 2265 O O . ASP B 1 135 ? 16.893 3.859 61.647 1.00 23.29 135 ASP B O 1
ATOM 2270 N N . MET B 1 136 ? 16.141 1.760 61.498 1.00 24.81 136 MET B N 1
ATOM 2271 C CA . MET B 1 136 ? 15.664 1.751 62.860 1.00 26.31 136 MET B CA 1
ATOM 2272 C C . MET B 1 136 ? 15.986 0.408 63.453 1.00 22.07 136 MET B C 1
ATOM 2273 O O . MET B 1 136 ? 15.574 -0.627 62.934 1.00 21.90 136 MET B O 1
ATOM 2278 N N . LYS B 1 137 ? 16.753 0.406 64.531 1.00 21.56 137 LYS B N 1
ATOM 2279 C CA . LYS B 1 137 ? 17.006 -0.843 65.206 1.00 24.08 137 LYS B CA 1
ATOM 2280 C C . LYS B 1 137 ? 16.991 -0.648 66.700 1.00 21.56 137 LYS B C 1
ATOM 2281 O O . LYS B 1 137 ? 17.380 0.393 67.206 1.00 17.67 137 LYS B O 1
ATOM 2287 N N . MET B 1 138 ? 16.494 -1.659 67.388 1.00 21.29 138 MET B N 1
ATOM 2288 C CA . MET B 1 138 ? 16.415 -1.624 68.834 1.00 21.59 138 MET B CA 1
ATOM 2289 C C . MET B 1 138 ? 17.276 -2.730 69.384 1.00 23.13 138 MET B C 1
ATOM 2290 O O . MET B 1 138 ? 17.125 -3.889 69.004 1.00 23.56 138 MET B O 1
ATOM 2295 N N . PHE B 1 139 ? 18.194 -2.364 70.273 1.00 25.16 139 PHE B N 1
ATOM 2296 C CA . PHE B 1 139 ? 19.113 -3.318 70.861 1.00 25.26 139 PHE B CA 1
ATOM 2297 C C . PHE B 1 139 ? 18.578 -3.740 72.228 1.00 23.93 139 PHE B C 1
ATOM 2298 O O . PHE B 1 139 ? 18.217 -2.897 73.055 1.00 24.18 139 PHE B O 1
ATOM 2306 N N . VAL B 1 140 ? 18.511 -5.047 72.454 1.00 28.07 140 VAL B N 1
ATOM 2307 C CA . VAL B 1 140 ? 17.830 -5.565 73.631 1.00 27.66 140 VAL B CA 1
ATOM 2308 C C . VAL B 1 140 ? 18.599 -6.685 74.327 1.00 25.17 140 VAL B C 1
ATOM 2309 O O . VAL B 1 140 ? 19.612 -7.178 73.824 1.00 22.33 140 VAL B O 1
ATOM 2313 N N . TRP B 1 141 ? 18.120 -7.058 75.509 1.00 27.81 141 TRP B N 1
ATOM 2314 C CA . TRP B 1 141 ? 18.433 -8.355 76.081 1.00 27.91 141 TRP B CA 1
ATOM 2315 C C . TRP B 1 141 ? 17.179 -9.192 75.878 1.00 30.71 141 TRP B C 1
ATOM 2316 O O . TRP B 1 141 ? 16.108 -8.842 76.386 1.00 32.57 141 TRP B O 1
ATOM 2327 N N . CYS B 1 142 ? 17.297 -10.281 75.124 1.00 33.04 142 CYS B N 1
ATOM 2328 C CA . CYS B 1 142 ? 16.137 -11.115 74.833 1.00 40.34 142 CYS B CA 1
ATOM 2329 C C . CYS B 1 142 ? 15.695 -11.904 76.063 1.00 43.35 142 CYS B C 1
ATOM 2330 O O . CYS B 1 142 ? 16.475 -12.127 76.995 1.00 35.85 142 CYS B O 1
ATOM 2333 N N . LYS B 1 143 ? 14.431 -12.313 76.052 1.00 47.38 143 LYS B N 1
ATOM 2334 C CA . LYS B 1 143 ? 13.827 -13.028 77.166 1.00 52.30 143 LYS B CA 1
ATOM 2335 C C . LYS B 1 143 ? 14.641 -14.246 77.577 1.00 51.37 143 LYS B C 1
ATOM 2336 O O . LYS B 1 143 ? 14.794 -14.529 78.765 1.00 52.13 143 LYS B O 1
ATOM 2342 N N . GLU B 1 144 ? 15.168 -14.962 76.591 1.00 48.16 144 GLU B N 1
ATOM 2343 C CA . GLU B 1 144 ? 15.958 -16.156 76.860 1.00 51.80 144 GLU B CA 1
ATOM 2344 C C . GLU B 1 144 ? 17.309 -15.815 77.481 1.00 56.23 144 GLU B C 1
ATOM 2345 O O . GLU B 1 144 ? 17.789 -16.522 78.364 1.00 57.98 144 GLU B O 1
ATOM 2351 N N . CYS B 1 145 ? 17.916 -14.725 77.027 1.00 55.66 145 CYS B N 1
ATOM 2352 C CA . CYS B 1 145 ? 19.199 -14.303 77.574 1.00 53.30 145 CYS B CA 1
ATOM 2353 C C . CYS B 1 145 ? 19.046 -13.705 78.963 1.00 53.83 145 CYS B C 1
ATOM 2354 O O . CYS B 1 145 ? 20.015 -13.595 79.713 1.00 56.15 145 CYS B O 1
ATOM 2357 N N . GLN B 1 146 ? 17.823 -13.317 79.300 1.00 50.39 146 GLN B N 1
ATOM 2358 C CA . GLN B 1 146 ? 17.546 -12.770 80.616 1.00 51.28 146 GLN B CA 1
ATOM 2359 C C . GLN B 1 146 ? 17.310 -13.900 81.606 1.00 56.58 146 GLN B C 1
ATOM 2360 O O . GLN B 1 146 ? 17.688 -13.801 82.772 1.00 54.45 146 GLN B O 1
ATOM 2366 N N . GLU B 1 147 ? 16.694 -14.976 81.131 1.00 63.49 147 GLU B N 1
ATOM 2367 C CA . GLU B 1 147 ? 16.516 -16.172 81.943 1.00 74.61 147 GLU B CA 1
ATOM 2368 C C . GLU B 1 147 ? 17.869 -16.804 82.234 1.00 80.34 147 GLU B C 1
ATOM 2369 O O . GLU B 1 147 ? 18.093 -17.350 83.311 1.00 81.27 147 GLU B O 1
ATOM 2375 N N . SER B 1 148 ? 18.769 -16.720 81.261 1.00 85.73 148 SER B N 1
ATOM 2376 C CA . SER B 1 148 ? 20.117 -17.254 81.412 1.00 91.11 148 SER B CA 1
ATOM 2377 C C . SER B 1 148 ? 20.800 -16.674 82.643 1.00 89.95 148 SER B C 1
ATOM 2378 O O . SER B 1 148 ? 21.917 -17.061 82.984 1.00 90.04 148 SER B O 1
ATOM 2381 N N . MET C 1 1 ? 2.662 5.445 20.582 1.00 64.60 1 MET C N 1
ATOM 2382 C CA . MET C 1 1 ? 2.946 4.319 19.699 1.00 63.64 1 MET C CA 1
ATOM 2383 C C . MET C 1 1 ? 3.345 4.746 18.284 1.00 59.93 1 MET C C 1
ATOM 2384 O O . MET C 1 1 ? 2.828 4.216 17.301 1.00 64.86 1 MET C O 1
ATOM 2389 N N . LYS C 1 2 ? 4.262 5.705 18.186 1.00 50.74 2 LYS C N 1
ATOM 2390 C CA . LYS C 1 2 ? 4.859 6.060 16.903 1.00 43.20 2 LYS C CA 1
ATOM 2391 C C . LYS C 1 2 ? 6.018 5.113 16.624 1.00 36.31 2 LYS C C 1
ATOM 2392 O O . LYS C 1 2 ? 6.980 5.045 17.390 1.00 34.35 2 LYS C O 1
ATOM 2394 N N . ARG C 1 3 ? 5.921 4.373 15.530 1.00 33.04 3 ARG C N 1
ATOM 2395 C CA . ARG C 1 3 ? 6.936 3.382 15.203 1.00 27.01 3 ARG C CA 1
ATOM 2396 C C . ARG C 1 3 ? 7.513 3.636 13.820 1.00 29.78 3 ARG C C 1
ATOM 2397 O O . ARG C 1 3 ? 6.793 4.039 12.907 1.00 28.41 3 ARG C O 1
ATOM 2405 N N . LEU C 1 4 ? 8.810 3.388 13.671 1.00 25.58 4 LEU C N 1
ATOM 2406 C CA . LEU C 1 4 ? 9.497 3.620 12.408 1.00 28.09 4 LEU C CA 1
ATOM 2407 C C . LEU C 1 4 ? 9.188 2.548 11.363 1.00 29.54 4 LEU C C 1
ATOM 2408 O O . LEU C 1 4 ? 9.527 2.706 10.188 1.00 30.27 4 LEU C O 1
ATOM 2413 N N . GLU C 1 5 ? 8.550 1.462 11.794 1.00 23.85 5 GLU C N 1
ATOM 2414 C CA . GLU C 1 5 ? 8.412 0.270 10.964 1.00 28.13 5 GLU C CA 1
ATOM 2415 C C . GLU C 1 5 ? 7.241 -0.569 11.474 1.00 27.48 5 GLU C C 1
ATOM 2416 O O . GLU C 1 5 ? 6.956 -0.579 12.674 1.00 23.11 5 GLU C O 1
ATOM 2422 N N . THR C 1 6 ? 6.545 -1.257 10.570 1.00 19.04 6 THR C N 1
ATOM 2423 C CA . THR C 1 6 ? 5.458 -2.132 10.998 1.00 23.45 6 THR C CA 1
ATOM 2424 C C . THR C 1 6 ? 6.010 -3.316 11.795 1.00 22.62 6 THR C C 1
ATOM 2425 O O . THR C 1 6 ? 7.133 -3.771 11.559 1.00 18.92 6 THR C O 1
ATOM 2429 N N . LEU C 1 7 ? 5.207 -3.823 12.721 1.00 19.06 7 LEU C N 1
ATOM 2430 C CA . LEU C 1 7 ? 5.579 -5.024 13.464 1.00 20.03 7 LEU C CA 1
ATOM 2431 C C . LEU C 1 7 ? 5.878 -6.170 12.503 1.00 22.05 7 LEU C C 1
ATOM 2432 O O . LEU C 1 7 ? 6.860 -6.894 12.670 1.00 22.47 7 LEU C O 1
ATOM 2437 N N . GLU C 1 8 ? 5.022 -6.332 11.494 1.00 22.73 8 GLU C N 1
ATOM 2438 C CA . GLU C 1 8 ? 5.162 -7.435 10.548 1.00 21.52 8 GLU C CA 1
ATOM 2439 C C . GLU C 1 8 ? 6.507 -7.398 9.834 1.00 21.07 8 GLU C C 1
ATOM 2440 O O . GLU C 1 8 ? 7.161 -8.428 9.664 1.00 23.77 8 GLU C O 1
ATOM 2446 N N . SER C 1 9 ? 6.902 -6.206 9.409 1.00 19.60 9 SER C N 1
ATOM 2447 C CA . SER C 1 9 ? 8.187 -5.998 8.750 1.00 26.01 9 SER C CA 1
ATOM 2448 C C . SER C 1 9 ? 9.343 -6.392 9.674 1.00 21.84 9 SER C C 1
ATOM 2449 O O . SER C 1 9 ? 10.322 -7.012 9.253 1.00 20.91 9 SER C O 1
ATOM 2452 N N . ILE C 1 10 ? 9.220 -6.032 10.946 1.00 20.42 10 ILE C N 1
ATOM 2453 C CA . ILE C 1 10 ? 10.247 -6.378 11.928 1.00 19.13 10 ILE C CA 1
ATOM 2454 C C . ILE C 1 10 ? 10.330 -7.892 12.118 1.00 17.88 10 ILE C C 1
ATOM 2455 O O . ILE C 1 10 ? 11.421 -8.478 12.107 1.00 18.54 10 ILE C O 1
ATOM 2460 N N . LEU C 1 11 ? 9.175 -8.533 12.262 1.00 17.58 11 LEU C N 1
ATOM 2461 C CA . LEU C 1 11 ? 9.155 -9.983 12.431 1.00 19.94 11 LEU C CA 1
ATOM 2462 C C . LEU C 1 11 ? 9.714 -10.736 11.216 1.00 21.33 11 LEU C C 1
ATOM 2463 O O . LEU C 1 11 ? 10.279 -11.816 11.360 1.00 20.21 11 LEU C O 1
ATOM 2468 N N . GLU C 1 12 ? 9.551 -10.184 10.017 1.00 21.21 12 GLU C N 1
ATOM 2469 C CA . GLU C 1 12 ? 10.136 -10.830 8.838 1.00 22.92 12 GLU C CA 1
ATOM 2470 C C . GLU C 1 12 ? 11.658 -10.655 8.820 1.00 18.59 12 GLU C C 1
ATOM 2471 O O . GLU C 1 12 ? 12.394 -11.597 8.504 1.00 25.39 12 GLU C O 1
ATOM 2477 N N . ARG C 1 13 ? 12.131 -9.459 9.150 1.00 16.39 13 ARG C N 1
ATOM 2478 C CA . ARG C 1 13 ? 13.565 -9.255 9.347 1.00 24.21 13 ARG C CA 1
ATOM 2479 C C . ARG C 1 13 ? 14.088 -10.204 10.424 1.00 25.40 13 ARG C C 1
ATOM 2480 O O . ARG C 1 13 ? 15.208 -10.715 10.333 1.00 21.44 13 ARG C O 1
ATOM 2488 N N . LEU C 1 14 ? 13.269 -10.443 11.441 1.00 21.14 14 LEU C N 1
ATOM 2489 C CA . LEU C 1 14 ? 13.656 -11.371 12.500 1.00 23.93 14 LEU C CA 1
ATOM 2490 C C . LEU C 1 14 ? 13.807 -12.785 11.935 1.00 28.53 14 LEU C C 1
ATOM 2491 O O . LEU C 1 14 ? 14.813 -13.448 12.174 1.00 25.04 14 LEU C O 1
ATOM 2496 N N . ARG C 1 15 ? 12.799 -13.235 11.192 1.00 30.02 15 ARG C N 1
ATOM 2497 C CA . ARG C 1 15 ? 12.826 -14.557 10.564 1.00 33.69 15 ARG C CA 1
ATOM 2498 C C . ARG C 1 15 ? 14.062 -14.713 9.688 1.00 32.10 15 ARG C C 1
ATOM 2499 O O . ARG C 1 15 ? 14.725 -15.748 9.707 1.00 30.19 15 ARG C O 1
ATOM 2507 N N . MET C 1 16 ? 14.377 -13.674 8.925 1.00 27.45 16 MET C N 1
ATOM 2508 C CA . MET C 1 16 ? 15.545 -13.721 8.059 1.00 31.13 16 MET C CA 1
ATOM 2509 C C . MET C 1 16 ? 16.844 -13.792 8.856 1.00 34.55 16 MET C C 1
ATOM 2510 O O . MET C 1 16 ? 17.782 -14.483 8.466 1.00 36.03 16 MET C O 1
ATOM 2515 N N . SER C 1 17 ? 16.885 -13.086 9.981 1.00 31.91 17 SER C N 1
ATOM 2516 C CA . SER C 1 17 ? 18.070 -13.062 10.834 1.00 34.14 17 SER C CA 1
ATOM 2517 C C . SER C 1 17 ? 18.255 -14.393 11.557 1.00 36.35 17 SER C C 1
ATOM 2518 O O . SER C 1 17 ? 19.383 -14.825 11.792 1.00 42.16 17 SER C O 1
ATOM 2521 N N . ILE C 1 18 ? 17.144 -15.040 11.902 1.00 29.62 18 ILE C N 1
ATOM 2522 C CA . ILE C 1 18 ? 17.187 -16.331 12.584 1.00 35.00 18 ILE C CA 1
ATOM 2523 C C . ILE C 1 18 ? 17.755 -17.414 11.670 1.00 40.41 18 ILE C C 1
ATOM 2524 O O . ILE C 1 18 ? 18.619 -18.193 12.068 1.00 42.63 18 ILE C O 1
ATOM 2529 N N . LYS C 1 19 ? 17.260 -17.458 10.440 1.00 46.06 19 LYS C N 1
ATOM 2530 C CA . LYS C 1 19 ? 17.751 -18.423 9.469 1.00 52.16 19 LYS C CA 1
ATOM 2531 C C . LYS C 1 19 ? 19.235 -18.193 9.183 1.00 57.05 19 LYS C C 1
ATOM 2532 O O . LYS C 1 19 ? 20.022 -19.140 9.136 1.00 58.98 19 LYS C O 1
ATOM 2538 N N . LYS C 1 20 ? 19.610 -16.930 9.008 1.00 54.47 20 LYS C N 1
ATOM 2539 C CA . LYS C 1 20 ? 21.000 -16.563 8.759 1.00 54.28 20 LYS C CA 1
ATOM 2540 C C . LYS C 1 20 ? 21.940 -17.043 9.865 1.00 52.44 20 LYS C C 1
ATOM 2541 O O . LYS C 1 20 ? 23.053 -17.487 9.587 1.00 52.49 20 LYS C O 1
ATOM 2547 N N . ASN C 1 21 ? 21.492 -16.951 11.114 1.00 47.47 21 ASN C N 1
ATOM 2548 C CA . ASN C 1 21 ? 22.314 -17.337 12.261 1.00 47.17 21 ASN C CA 1
ATOM 2549 C C . ASN C 1 21 ? 22.201 -18.814 12.637 1.00 46.44 21 ASN C C 1
ATOM 2550 O O . ASN C 1 21 ? 22.711 -19.235 13.674 1.00 52.91 21 ASN C O 1
ATOM 2555 N N . GLY C 1 22 ? 21.519 -19.590 11.802 1.00 47.85 22 GLY C N 1
ATOM 2556 C CA . GLY C 1 22 ? 21.407 -21.024 12.005 1.00 49.24 22 GLY C CA 1
ATOM 2557 C C . GLY C 1 22 ? 20.527 -21.397 13.183 1.00 49.44 22 GLY C C 1
ATOM 2558 O O . GLY C 1 22 ? 20.625 -22.499 13.731 1.00 46.43 22 GLY C O 1
ATOM 2559 N N . LEU C 1 23 ? 19.661 -20.471 13.577 1.00 42.65 23 LEU C N 1
ATOM 2560 C CA . LEU C 1 23 ? 18.785 -20.698 14.715 1.00 40.55 23 LEU C CA 1
ATOM 2561 C C . LEU C 1 23 ? 17.417 -21.171 14.251 1.00 39.56 23 LEU C C 1
ATOM 2562 O O . LEU C 1 23 ? 17.147 -21.229 13.060 1.00 41.13 23 LEU C O 1
ATOM 2567 N N . LYS C 1 24 ? 16.555 -21.508 15.204 1.00 46.44 24 LYS C N 1
ATOM 2568 C CA . LYS C 1 24 ? 15.228 -22.025 14.898 1.00 48.41 24 LYS C CA 1
ATOM 2569 C C . LYS C 1 24 ? 14.158 -20.994 15.228 1.00 45.47 24 LYS C C 1
ATOM 2570 O O . LYS C 1 24 ? 14.169 -20.418 16.309 1.00 44.41 24 LYS C O 1
ATOM 2572 N N . ASN C 1 25 ?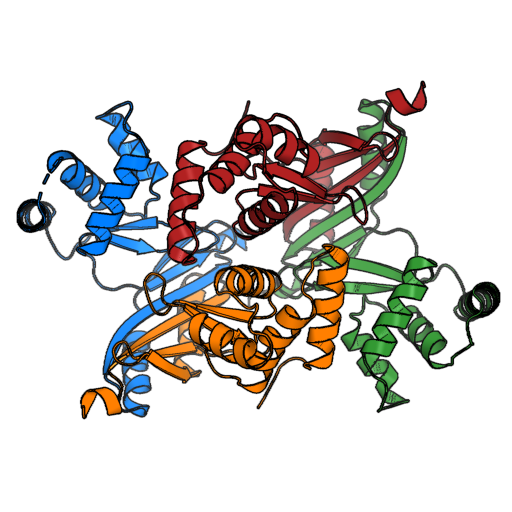 13.235 -20.756 14.301 1.00 46.33 25 ASN C N 1
ATOM 2573 C CA . ASN C 1 25 ? 12.113 -19.877 14.596 1.00 44.09 25 ASN C CA 1
ATOM 2574 C C . ASN C 1 25 ? 11.436 -20.331 15.878 1.00 44.53 25 ASN C C 1
ATOM 2575 O O . ASN C 1 25 ? 11.372 -21.528 16.166 1.00 44.68 25 ASN C O 1
ATOM 2580 N N . SER C 1 26 ? 10.947 -19.374 16.656 1.00 40.80 26 SER C N 1
ATOM 2581 C CA . SER C 1 26 ? 10.103 -19.694 17.795 1.00 38.67 26 SER C CA 1
ATOM 2582 C C . SER C 1 26 ? 9.053 -18.615 17.950 1.00 33.58 26 SER C C 1
ATOM 2583 O O . SER C 1 26 ? 9.336 -17.427 17.776 1.00 30.57 26 SER C O 1
ATOM 2586 N N . LYS C 1 27 ? 7.833 -19.032 18.261 1.00 32.46 27 LYS C N 1
ATOM 2587 C CA . LYS C 1 27 ? 6.768 -18.080 18.529 1.00 35.72 27 LYS C CA 1
ATOM 2588 C C . LYS C 1 27 ? 7.107 -17.222 19.754 1.00 32.14 27 LYS C C 1
ATOM 2589 O O . LYS C 1 27 ? 6.783 -16.040 19.800 1.00 32.70 27 LYS C O 1
ATOM 2592 N N . GLN C 1 28 ? 7.780 -17.808 20.742 1.00 30.49 28 GLN C N 1
ATOM 2593 C CA . GLN C 1 28 ? 8.144 -17.044 21.942 1.00 25.78 28 GLN C CA 1
ATOM 2594 C C . GLN C 1 28 ? 9.038 -15.847 21.628 1.00 23.18 28 GLN C C 1
ATOM 2595 O O . GLN C 1 28 ? 8.845 -14.752 22.161 1.00 22.14 28 GLN C O 1
ATOM 2601 N N . ARG C 1 29 ? 10.027 -16.055 20.770 1.00 25.49 29 ARG C N 1
ATOM 2602 C CA . ARG C 1 29 ? 10.913 -14.963 20.391 1.00 24.94 29 ARG C CA 1
ATOM 2603 C C . ARG C 1 29 ? 10.137 -13.853 19.667 1.00 23.60 29 ARG C C 1
ATOM 2604 O O . ARG C 1 29 ? 10.379 -12.668 19.891 1.00 21.74 29 ARG C O 1
ATOM 2612 N N . GLU C 1 30 ? 9.205 -14.248 18.803 1.00 26.12 30 GLU C N 1
ATOM 2613 C CA . GLU C 1 30 ? 8.328 -13.296 18.133 1.00 24.70 30 GLU C CA 1
ATOM 2614 C C . GLU C 1 30 ? 7.424 -12.599 19.156 1.00 23.85 30 GLU C C 1
ATOM 2615 O O . GLU C 1 30 ? 7.115 -11.422 19.019 1.00 21.17 30 GLU C O 1
ATOM 2621 N N . GLU C 1 31 ? 7.007 -13.328 20.184 1.00 24.05 31 GLU C N 1
ATOM 2622 C CA . GLU C 1 31 ? 6.151 -12.742 21.211 1.00 25.21 31 GLU C CA 1
ATOM 2623 C C . GLU C 1 31 ? 6.880 -11.654 22.015 1.00 19.86 31 GLU C C 1
ATOM 2624 O O . GLU C 1 31 ? 6.288 -10.631 22.353 1.00 18.69 31 GLU C O 1
ATOM 2630 N N . VAL C 1 32 ? 8.160 -11.867 22.315 1.00 19.93 32 VAL C N 1
ATOM 2631 C CA . VAL C 1 32 ? 8.957 -10.844 22.999 1.00 20.58 32 VAL C CA 1
ATOM 2632 C C . VAL C 1 32 ? 9.029 -9.554 22.169 1.00 22.14 32 VAL C C 1
ATOM 2633 O O . VAL C 1 32 ? 8.880 -8.438 22.682 1.00 18.09 32 VAL C O 1
ATOM 2637 N N . VAL C 1 33 ? 9.277 -9.710 20.877 1.00 19.21 33 VAL C N 1
ATOM 2638 C CA . VAL C 1 33 ? 9.330 -8.545 20.002 1.00 15.56 33 VAL C CA 1
ATOM 2639 C C . VAL C 1 33 ? 7.980 -7.846 20.003 1.00 13.84 33 VAL C C 1
ATOM 2640 O O . VAL C 1 33 ? 7.916 -6.625 20.111 1.00 15.30 33 VAL C O 1
ATOM 2644 N N . SER C 1 34 ? 6.908 -8.625 19.900 1.00 18.15 34 SER C N 1
ATOM 2645 C CA . SER C 1 34 ? 5.566 -8.057 19.806 1.00 22.44 34 SER C CA 1
ATOM 2646 C C . SER C 1 34 ? 5.156 -7.354 21.103 1.00 18.65 34 SER C C 1
ATOM 2647 O O . SER C 1 34 ? 4.563 -6.280 21.063 1.00 20.94 34 SER C O 1
ATOM 2650 N N . VAL C 1 35 ? 5.470 -7.957 22.247 1.00 18.49 35 VAL C N 1
ATOM 2651 C CA . VAL C 1 35 ? 5.212 -7.288 23.522 1.00 20.54 35 VAL C CA 1
ATOM 2652 C C . VAL C 1 35 ? 5.879 -5.910 23.565 1.00 21.45 35 VAL C C 1
ATOM 2653 O O . VAL C 1 35 ? 5.246 -4.917 23.927 1.00 19.91 35 VAL C O 1
ATOM 2657 N N . LEU C 1 36 ? 7.153 -5.844 23.182 1.00 14.35 36 LEU C N 1
ATOM 2658 C CA . LEU C 1 36 ? 7.882 -4.585 23.213 1.00 12.54 36 LEU C CA 1
ATOM 2659 C C . LEU C 1 36 ? 7.347 -3.585 22.199 1.00 19.65 36 LEU C C 1
ATOM 2660 O O . LEU C 1 36 ? 7.214 -2.399 22.505 1.00 19.51 36 LEU C O 1
ATOM 2665 N N . TYR C 1 37 ? 7.061 -4.062 20.989 1.00 18.29 37 TYR C N 1
ATOM 2666 C CA . TYR C 1 37 ? 6.484 -3.200 19.959 1.00 13.29 37 TYR C CA 1
ATOM 2667 C C . TYR C 1 37 ? 5.208 -2.544 20.474 1.00 18.89 37 TYR C C 1
ATOM 2668 O O . TYR C 1 37 ? 4.972 -1.353 20.265 1.00 19.71 37 TYR C O 1
ATOM 2677 N N . ARG C 1 38 ? 4.388 -3.336 21.156 1.00 22.14 38 ARG C N 1
ATOM 2678 C CA . ARG C 1 38 ? 3.079 -2.879 21.603 1.00 23.09 38 ARG C CA 1
ATOM 2679 C C . ARG C 1 38 ? 3.164 -1.939 22.801 1.00 27.13 38 ARG C C 1
ATOM 2680 O O . ARG C 1 38 ? 2.225 -1.193 23.076 1.00 27.94 38 ARG C O 1
ATOM 2688 N N . SER C 1 39 ? 4.298 -1.961 23.497 1.00 24.72 39 SER C N 1
ATOM 2689 C CA . SER C 1 39 ? 4.431 -1.230 24.759 1.00 24.19 39 SER C CA 1
ATOM 2690 C C . SER C 1 39 ? 4.741 0.254 24.571 1.00 28.92 39 SER C C 1
ATOM 2691 O O . SER C 1 39 ? 5.551 0.640 23.721 1.00 25.67 39 SER C O 1
ATOM 2694 N N . GLY C 1 40 ? 4.093 1.084 25.385 1.00 26.79 40 GLY C N 1
ATOM 2695 C CA . GLY C 1 40 ? 4.352 2.511 25.384 1.00 23.81 40 GLY C CA 1
ATOM 2696 C C . GLY C 1 40 ? 5.394 2.910 26.412 1.00 28.61 40 GLY C C 1
ATOM 2697 O O . GLY C 1 40 ? 5.658 4.093 26.611 1.00 31.21 40 GLY C O 1
ATOM 2698 N N . THR C 1 41 ? 5.997 1.923 27.069 1.00 25.48 41 THR C N 1
ATOM 2699 C CA . THR C 1 41 ? 6.988 2.216 28.099 1.00 26.36 41 THR C CA 1
ATOM 2700 C C . THR C 1 41 ? 8.284 1.411 27.880 1.00 28.72 41 THR C C 1
ATOM 2701 O O . THR C 1 41 ? 8.516 0.892 26.788 1.00 26.15 41 THR C O 1
ATOM 2705 N N . HIS C 1 42 ? 9.137 1.333 28.895 1.00 21.43 42 HIS C N 1
ATOM 2706 C CA . HIS C 1 42 ? 10.339 0.505 28.805 1.00 19.37 42 HIS C CA 1
ATOM 2707 C C . HIS C 1 42 ? 10.179 -0.638 29.790 1.00 21.83 42 HIS C C 1
ATOM 2708 O O . HIS C 1 42 ? 9.870 -0.412 30.948 1.00 22.12 42 HIS C O 1
ATOM 2715 N N . LEU C 1 43 ? 10.395 -1.864 29.337 1.00 18.05 43 LEU C N 1
ATOM 2716 C CA . LEU C 1 43 ? 10.030 -3.030 30.140 1.00 18.08 43 LEU C CA 1
ATOM 2717 C C . LEU C 1 43 ? 11.234 -3.786 30.689 1.00 20.93 43 LEU C C 1
ATOM 2718 O O . LEU C 1 43 ? 12.244 -3.930 30.013 1.00 21.65 43 LEU C O 1
ATOM 2723 N N . SER C 1 44 ? 11.116 -4.275 31.922 1.00 19.83 44 SER C N 1
ATOM 2724 C CA . SER C 1 44 ? 12.134 -5.149 32.482 1.00 21.16 44 SER C CA 1
ATOM 2725 C C . SER C 1 44 ? 11.921 -6.570 31.979 1.00 20.87 44 SER C C 1
ATOM 2726 O O . SER C 1 44 ? 10.821 -6.931 31.571 1.00 20.05 44 SER C O 1
ATOM 2729 N N . PRO C 1 45 ? 12.976 -7.393 32.009 1.00 19.36 45 PRO C N 1
ATOM 2730 C CA . PRO C 1 45 ? 12.810 -8.805 31.661 1.00 20.66 45 PRO C CA 1
ATOM 2731 C C . PRO C 1 45 ? 11.699 -9.483 32.473 1.00 22.58 45 PRO C C 1
ATOM 2732 O O . PRO C 1 45 ? 10.965 -10.299 31.919 1.00 21.81 45 PRO C O 1
ATOM 2736 N N . GLU C 1 46 ? 11.577 -9.150 33.758 1.00 21.64 46 GLU C N 1
ATOM 2737 C CA . GLU C 1 46 ? 10.509 -9.707 34.584 1.00 22.05 46 GLU C CA 1
ATOM 2738 C C . GLU C 1 46 ? 9.128 -9.375 34.023 1.00 18.14 46 GLU C C 1
ATOM 2739 O O . GLU C 1 46 ? 8.272 -10.243 33.921 1.00 19.23 46 GLU C O 1
ATOM 2745 N N . GLU C 1 47 ? 8.912 -8.114 33.661 1.00 19.31 47 GLU C N 1
ATOM 2746 C CA . GLU C 1 47 ? 7.617 -7.694 33.130 1.00 23.42 47 GLU C CA 1
ATOM 2747 C C . GLU C 1 47 ? 7.304 -8.356 31.793 1.00 21.39 47 GLU C C 1
ATOM 2748 O O . GLU C 1 47 ? 6.166 -8.732 31.514 1.00 18.44 47 GLU C O 1
ATOM 2754 N N . ILE C 1 48 ? 8.320 -8.473 30.948 1.00 19.26 48 ILE C N 1
ATOM 2755 C CA . ILE C 1 48 ? 8.154 -9.157 29.676 1.00 19.72 48 ILE C CA 1
ATOM 2756 C C . ILE C 1 48 ? 7.761 -10.612 29.911 1.00 17.81 48 ILE C C 1
ATOM 2757 O O . ILE C 1 48 ? 6.904 -11.158 29.213 1.00 23.44 48 ILE C O 1
ATOM 2762 N N . THR C 1 49 ? 8.376 -11.231 30.916 1.00 17.25 49 THR C N 1
ATOM 2763 C CA . THR C 1 49 ? 8.081 -12.620 31.243 1.00 16.30 49 THR C CA 1
ATOM 2764 C C . THR C 1 49 ? 6.637 -12.736 31.719 1.00 14.88 49 THR C C 1
ATOM 2765 O O . THR C 1 49 ? 5.916 -13.642 31.301 1.00 21.96 49 THR C O 1
ATOM 2769 N N . HIS C 1 50 ? 6.224 -11.811 32.585 1.00 25.18 50 HIS C N 1
ATOM 2770 C CA . HIS C 1 50 ? 4.844 -11.768 33.068 1.00 23.40 50 HIS C CA 1
ATOM 2771 C C . HIS C 1 50 ? 3.882 -11.825 31.880 1.00 18.76 50 HIS C C 1
ATOM 2772 O O . HIS C 1 50 ? 2.947 -12.618 31.864 1.00 23.44 50 HIS C O 1
ATOM 2779 N N . SER C 1 51 ? 4.106 -10.959 30.891 1.00 19.76 51 SER C N 1
ATOM 2780 C CA . SER C 1 51 ? 3.221 -10.888 29.728 1.00 18.76 51 SER C CA 1
ATOM 2781 C C . SER C 1 51 ? 3.186 -12.198 28.930 1.00 24.68 51 SER C C 1
ATOM 2782 O O . SER C 1 51 ? 2.11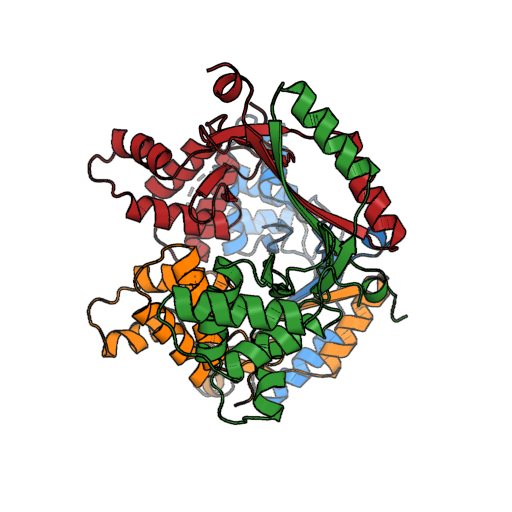8 -12.692 28.554 1.00 24.67 51 SER C O 1
ATOM 2785 N N . ILE C 1 52 ? 4.366 -12.752 28.674 1.00 24.78 52 ILE C N 1
ATOM 2786 C CA . ILE C 1 52 ? 4.487 -14.000 27.924 1.00 24.56 52 ILE C CA 1
ATOM 2787 C C . ILE C 1 52 ? 3.811 -15.173 28.643 1.00 23.13 52 ILE C C 1
ATOM 2788 O O . ILE C 1 52 ? 3.205 -16.041 28.011 1.00 23.47 52 ILE C O 1
ATOM 2793 N N . ARG C 1 53 ? 3.907 -15.184 29.968 1.00 21.83 53 ARG C N 1
ATOM 2794 C CA . ARG C 1 53 ? 3.323 -16.255 30.768 1.00 27.02 53 ARG C CA 1
ATOM 2795 C C . ARG C 1 53 ? 1.795 -16.217 30.756 1.00 35.79 53 ARG C C 1
ATOM 2796 O O . ARG C 1 53 ? 1.145 -17.119 31.283 1.00 34.85 53 ARG C O 1
ATOM 2804 N N . GLN C 1 54 ? 1.224 -15.170 30.167 1.00 36.69 54 GLN C N 1
ATOM 2805 C CA . GLN C 1 54 ? -0.228 -15.079 30.043 1.00 43.84 54 GLN C CA 1
ATOM 2806 C C . GLN C 1 54 ? -0.732 -16.040 28.974 1.00 47.31 54 GLN C C 1
ATOM 2807 O O . GLN C 1 54 ? -1.901 -16.419 28.972 1.00 51.82 54 GLN C O 1
ATOM 2813 N N . LYS C 1 55 ? 0.157 -16.430 28.064 1.00 46.96 55 LYS C N 1
ATOM 2814 C CA . LYS C 1 55 ? -0.184 -17.415 27.040 1.00 48.24 55 LYS C CA 1
ATOM 2815 C C . LYS C 1 55 ? 0.481 -18.758 27.330 1.00 52.30 55 LYS C C 1
ATOM 2816 O O . LYS C 1 55 ? -0.143 -19.808 27.193 1.00 58.79 55 LYS C O 1
ATOM 2818 N N . ASP C 1 56 ? 1.747 -18.717 27.733 1.00 48.56 56 ASP C N 1
ATOM 2819 C CA . ASP C 1 56 ? 2.476 -19.927 28.092 1.00 44.09 56 ASP C CA 1
ATOM 2820 C C . ASP C 1 56 ? 3.020 -19.814 29.514 1.00 36.01 56 ASP C C 1
ATOM 2821 O O . ASP C 1 56 ? 4.105 -19.283 29.725 1.00 27.43 56 ASP C O 1
ATOM 2826 N N . LYS C 1 57 ? 2.261 -20.338 30.474 1.00 38.40 57 LYS C N 1
ATOM 2827 C CA . LYS C 1 57 ? 2.531 -20.147 31.897 1.00 43.78 57 LYS C CA 1
ATOM 2828 C C . LYS C 1 57 ? 3.870 -20.713 32.355 1.00 41.34 57 LYS C C 1
ATOM 2829 O O . LYS C 1 57 ? 4.482 -20.188 33.282 1.00 42.41 57 LYS C O 1
ATOM 2835 N N . ASN C 1 58 ? 4.321 -21.788 31.719 1.00 40.24 58 ASN C N 1
ATOM 2836 C CA . ASN C 1 58 ? 5.547 -22.448 32.154 1.00 37.98 58 ASN C CA 1
ATOM 2837 C C . ASN C 1 58 ? 6.816 -21.920 31.482 1.00 36.35 58 ASN C C 1
ATOM 2838 O O . ASN C 1 58 ? 7.846 -22.593 31.477 1.00 34.61 58 ASN C O 1
ATOM 2843 N N . THR C 1 59 ? 6.734 -20.713 30.927 1.00 32.73 59 THR C N 1
ATOM 2844 C CA . THR C 1 59 ? 7.899 -20.044 30.361 1.00 27.35 59 THR C CA 1
ATOM 2845 C C . THR C 1 59 ? 8.877 -19.621 31.464 1.00 29.16 59 THR C C 1
ATOM 2846 O O . THR C 1 59 ? 8.478 -19.062 32.489 1.00 26.36 59 THR C O 1
ATOM 2850 N N . SER C 1 60 ? 10.161 -19.872 31.234 1.00 23.61 60 SER C N 1
ATOM 2851 C CA . SER C 1 60 ? 11.203 -19.556 32.207 1.00 21.06 60 SER C CA 1
ATOM 2852 C C . SER C 1 60 ? 11.858 -18.220 31.887 1.00 22.12 60 SER C C 1
ATOM 2853 O O . SER C 1 60 ? 12.016 -17.849 30.707 1.00 20.22 60 SER C O 1
ATOM 2856 N N . ILE C 1 61 ? 12.237 -17.482 32.924 1.00 18.10 61 ILE C N 1
ATOM 2857 C CA . ILE C 1 61 ? 12.823 -16.161 32.713 1.00 17.92 61 ILE C CA 1
ATOM 2858 C C . ILE C 1 61 ? 14.204 -16.279 32.071 1.00 17.36 61 ILE C C 1
ATOM 2859 O O . ILE C 1 61 ? 14.633 -15.375 31.343 1.00 15.14 61 ILE C O 1
ATOM 2864 N N . SER C 1 62 ? 14.890 -17.398 32.305 1.00 17.90 62 SER C N 1
ATOM 2865 C CA . SER C 1 62 ? 16.165 -17.640 31.612 1.00 21.14 62 SER C CA 1
ATOM 2866 C C . SER C 1 62 ? 15.995 -17.652 30.096 1.00 19.67 62 SER C C 1
ATOM 2867 O O . SER C 1 62 ? 16.876 -17.199 29.361 1.00 18.41 62 SER C O 1
ATOM 2870 N N . SER C 1 63 ? 14.865 -18.164 29.621 1.00 16.44 63 SER C N 1
ATOM 2871 C CA . SER C 1 63 ? 14.641 -18.204 28.175 1.00 16.52 63 SER C CA 1
ATOM 2872 C C . SER C 1 63 ? 14.421 -16.793 27.635 1.00 19.49 63 SER C C 1
ATOM 2873 O O . SER C 1 63 ? 14.877 -16.459 26.535 1.00 22.59 63 SER C O 1
ATOM 2876 N N . VAL C 1 64 ? 13.755 -15.953 28.426 1.00 19.00 64 VAL C N 1
ATOM 2877 C CA . VAL C 1 64 ? 13.523 -14.567 28.028 1.00 17.51 64 VAL C CA 1
ATOM 2878 C C . VAL C 1 64 ? 14.819 -13.762 27.961 1.00 16.54 64 VAL C C 1
ATOM 2879 O O . VAL C 1 64 ? 15.030 -13.003 27.011 1.00 21.33 64 VAL C O 1
ATOM 2883 N N . TYR C 1 65 ? 15.697 -13.950 28.942 1.00 14.56 65 TYR C N 1
ATOM 2884 C CA . TYR C 1 65 ? 17.002 -13.296 28.915 1.00 19.22 65 TYR C CA 1
ATOM 2885 C C . TYR C 1 65 ? 17.779 -13.668 27.664 1.00 17.74 65 TYR C C 1
ATOM 2886 O O . TYR C 1 65 ? 18.330 -12.795 26.995 1.00 21.29 65 TYR C O 1
ATOM 2895 N N . ARG C 1 66 ? 17.833 -14.963 27.364 1.00 19.10 66 ARG C N 1
ATOM 2896 C CA . ARG C 1 66 ? 18.532 -15.437 26.176 1.00 19.84 66 ARG C CA 1
ATOM 2897 C C . ARG C 1 66 ? 17.993 -14.763 24.905 1.00 23.16 66 ARG C C 1
ATOM 2898 O O . ARG C 1 66 ? 18.759 -14.291 24.067 1.00 21.71 66 ARG C O 1
ATOM 2906 N N . ILE C 1 67 ? 16.670 -14.730 24.777 1.00 17.72 67 ILE C N 1
ATOM 2907 C CA . ILE C 1 67 ? 16.012 -14.032 23.676 1.00 20.72 67 ILE C CA 1
ATOM 2908 C C . ILE C 1 67 ? 16.373 -12.544 23.631 1.00 24.27 67 ILE C C 1
ATOM 2909 O O . ILE C 1 67 ? 16.686 -12.007 22.559 1.00 22.80 67 ILE C O 1
ATOM 2914 N N . LEU C 1 68 ? 16.318 -11.882 24.790 1.00 19.51 68 LEU C N 1
ATOM 2915 C CA . LEU C 1 68 ? 16.626 -10.462 24.881 1.00 18.26 68 LEU C CA 1
ATOM 2916 C C . LEU C 1 68 ? 18.061 -10.182 24.447 1.00 24.27 68 LEU C C 1
ATOM 2917 O O . LEU C 1 68 ? 18.327 -9.207 23.743 1.00 23.64 68 LEU C O 1
ATOM 2922 N N . ASN C 1 69 ? 18.984 -11.038 24.864 1.00 20.10 69 ASN C N 1
ATOM 2923 C CA . ASN C 1 69 ? 20.385 -10.863 24.483 1.00 23.40 69 ASN C CA 1
ATOM 2924 C C . ASN C 1 69 ? 20.595 -10.940 22.971 1.00 21.15 69 ASN C C 1
ATOM 2925 O O . ASN C 1 69 ? 21.342 -10.151 22.403 1.00 22.23 69 ASN C O 1
ATOM 2930 N N . PHE C 1 70 ? 19.938 -11.896 22.329 1.00 22.49 70 PHE C N 1
ATOM 2931 C CA . PHE C 1 70 ? 20.009 -12.007 20.869 1.00 25.31 70 PHE C CA 1
ATOM 2932 C C . PHE C 1 70 ? 19.404 -10.791 20.168 1.00 27.99 70 PHE C C 1
ATOM 2933 O O . PHE C 1 70 ? 20.030 -10.171 19.299 1.00 24.33 70 PHE C O 1
ATOM 2941 N N . LEU C 1 71 ? 18.166 -10.474 20.530 1.00 19.18 71 LEU C N 1
ATOM 2942 C CA . LEU C 1 71 ? 17.458 -9.362 19.923 1.00 19.62 71 LEU C CA 1
ATOM 2943 C C . LEU C 1 71 ? 18.229 -8.070 20.074 1.00 17.38 71 LEU C C 1
ATOM 2944 O O . LEU C 1 71 ? 18.233 -7.236 19.177 1.00 22.34 71 LEU C O 1
ATOM 2949 N N . GLU C 1 72 ? 18.882 -7.885 21.220 1.00 19.74 72 GLU C N 1
ATOM 2950 C CA . GLU C 1 72 ? 19.584 -6.638 21.439 1.00 22.28 72 GLU C CA 1
ATOM 2951 C C . GLU C 1 72 ? 20.893 -6.613 20.660 1.00 26.73 72 GLU C C 1
ATOM 2952 O O . GLU C 1 72 ? 21.287 -5.580 20.117 1.00 28.47 72 GLU C O 1
ATOM 2958 N N . LYS C 1 73 ? 21.568 -7.749 20.579 1.00 24.36 73 LYS C N 1
ATOM 2959 C CA . LYS C 1 73 ? 22.821 -7.752 19.840 1.00 27.43 73 LYS C CA 1
ATOM 2960 C C . LYS C 1 73 ? 22.595 -7.605 18.333 1.00 31.71 73 LYS C C 1
ATOM 2961 O O . LYS C 1 73 ? 23.454 -7.082 17.628 1.00 37.47 73 LYS C O 1
ATOM 2967 N N . GLU C 1 74 ? 21.429 -8.033 17.851 1.00 28.33 74 GLU C N 1
ATOM 2968 C CA . GLU C 1 74 ? 21.059 -7.853 16.442 1.00 26.87 74 GLU C CA 1
ATOM 2969 C C . GLU C 1 74 ? 20.217 -6.591 16.185 1.00 27.56 74 GLU C C 1
ATOM 2970 O O . GLU C 1 74 ? 19.650 -6.423 15.110 1.00 26.64 74 GLU C O 1
ATOM 2976 N N . ASN C 1 75 ? 20.129 -5.722 17.183 1.00 22.52 75 ASN C N 1
ATOM 2977 C CA . ASN C 1 75 ? 19.507 -4.404 17.041 1.00 27.65 75 ASN C CA 1
ATOM 2978 C C . ASN C 1 75 ? 17.998 -4.387 16.775 1.00 22.51 75 ASN C C 1
ATOM 2979 O O . ASN C 1 75 ? 17.484 -3.450 16.163 1.00 21.76 75 ASN C O 1
ATOM 2984 N N . PHE C 1 76 ? 17.291 -5.412 17.244 1.00 17.25 76 PHE C N 1
ATOM 2985 C CA . PHE C 1 76 ? 15.831 -5.410 17.165 1.00 19.91 76 PHE C CA 1
ATOM 2986 C C . PHE C 1 76 ? 15.230 -4.643 18.342 1.00 17.59 76 PHE C C 1
ATOM 2987 O O . PHE C 1 76 ? 14.097 -4.156 18.269 1.00 19.67 76 PHE C O 1
ATOM 2995 N N . ILE C 1 77 ? 15.995 -4.557 19.426 1.00 16.92 77 ILE C N 1
ATOM 2996 C CA . ILE C 1 77 ? 15.560 -3.853 20.627 1.00 16.37 77 ILE C CA 1
ATOM 2997 C C . ILE C 1 77 ? 16.727 -3.051 21.193 1.00 16.10 77 ILE C C 1
ATOM 2998 O O . ILE C 1 77 ? 17.883 -3.330 20.866 1.00 23.13 77 ILE C O 1
ATOM 3003 N N . SER C 1 78 ? 16.416 -2.054 22.023 1.00 14.28 78 SER C N 1
ATOM 3004 C CA . SER C 1 78 ? 17.415 -1.233 22.699 1.00 15.52 78 SER C CA 1
ATOM 3005 C C . SER C 1 78 ? 17.290 -1.450 24.201 1.00 18.51 78 SER C C 1
ATOM 3006 O O . SER C 1 78 ? 16.185 -1.667 24.707 1.00 16.64 78 SER C O 1
ATOM 3009 N N . VAL C 1 79 ? 18.419 -1.361 24.900 1.00 18.37 79 VAL C N 1
ATOM 3010 C CA . VAL C 1 79 ? 18.447 -1.476 26.365 1.00 19.82 79 VAL C CA 1
ATOM 3011 C C . VAL C 1 79 ? 18.843 -0.152 27.035 1.00 20.83 79 VAL C C 1
ATOM 3012 O O . VAL C 1 79 ? 19.692 0.590 26.534 1.00 23.39 79 VAL C O 1
ATOM 3016 N N . LEU C 1 80 ? 18.194 0.146 28.156 1.00 20.27 80 LEU C N 1
ATOM 3017 C CA . LEU C 1 80 ? 18.512 1.308 28.985 1.00 13.86 80 LEU C CA 1
ATOM 3018 C C . LEU C 1 80 ? 18.936 0.743 30.332 1.00 22.75 80 LEU C C 1
ATOM 3019 O O . LEU C 1 80 ? 18.185 -0.014 30.931 1.00 22.05 80 LEU C O 1
ATOM 3024 N N . GLU C 1 81 ? 20.138 1.072 30.792 1.00 23.26 81 GLU C N 1
ATOM 3025 C CA . GLU C 1 81 ? 20.591 0.579 32.095 1.00 30.26 81 GLU C CA 1
ATOM 3026 C C . GLU C 1 81 ? 20.740 1.720 33.099 1.00 29.26 81 GLU C C 1
ATOM 3027 O O . GLU C 1 81 ? 21.381 2.726 32.802 1.00 34.35 81 GLU C O 1
ATOM 3033 N N . THR C 1 82 ? 20.136 1.571 34.275 1.00 31.25 82 THR C N 1
ATOM 3034 C CA . THR C 1 82 ? 20.501 2.400 35.426 1.00 28.10 82 THR C CA 1
ATOM 3035 C C . THR C 1 82 ? 20.446 1.564 36.701 1.00 36.88 82 THR C C 1
ATOM 3036 O O . THR C 1 82 ? 19.747 0.551 36.760 1.00 34.77 82 THR C O 1
ATOM 3040 N N . SER C 1 83 ? 21.188 1.987 37.717 1.00 41.36 83 SER C N 1
ATOM 3041 C CA . SER C 1 83 ? 21.157 1.287 38.989 1.00 46.21 83 SER C CA 1
ATOM 3042 C C . SER C 1 83 ? 19.740 1.306 39.552 1.00 47.33 83 SER C C 1
ATOM 3043 O O . SER C 1 83 ? 19.270 0.313 40.101 1.00 51.09 83 SER C O 1
ATOM 3046 N N . LYS C 1 84 ? 19.051 2.430 39.387 1.00 49.19 84 LYS C N 1
ATOM 3047 C CA . LYS C 1 84 ? 17.727 2.598 39.983 1.00 52.54 84 LYS C CA 1
ATOM 3048 C C . LYS C 1 84 ? 16.648 1.744 39.313 1.00 49.50 84 LYS C C 1
ATOM 3049 O O . LYS C 1 84 ? 15.826 1.124 39.995 1.00 42.97 84 LYS C O 1
ATOM 3055 N N . SER C 1 85 ? 16.661 1.711 37.982 1.00 47.90 85 SER C N 1
ATOM 3056 C CA . SER C 1 85 ? 15.650 0.996 37.211 1.00 45.93 85 SER C CA 1
ATOM 3057 C C . SER C 1 85 ? 16.133 -0.375 36.739 1.00 42.90 85 SER C C 1
ATOM 3058 O O . SER C 1 85 ? 15.350 -1.166 36.222 1.00 44.19 85 SER C O 1
ATOM 3061 N N . GLY C 1 86 ? 17.423 -0.647 36.897 1.00 34.01 86 GLY C N 1
ATOM 3062 C CA . GLY C 1 86 ? 18.006 -1.858 36.350 1.00 33.59 86 GLY C CA 1
ATOM 3063 C C . GLY C 1 86 ? 17.992 -1.776 34.836 1.00 32.73 86 GLY C C 1
ATOM 3064 O O . GLY C 1 86 ? 17.986 -0.677 34.277 1.00 34.29 86 GLY C O 1
ATOM 3065 N N . ARG C 1 87 ? 17.979 -2.928 34.173 1.00 30.84 87 ARG C N 1
ATOM 3066 C CA . ARG C 1 87 ? 17.948 -2.967 32.711 1.00 28.05 87 ARG C CA 1
ATOM 3067 C C . ARG C 1 87 ? 16.508 -2.940 32.227 1.00 26.06 87 ARG C C 1
ATOM 3068 O O . ARG C 1 87 ? 15.670 -3.697 32.712 1.00 28.74 87 ARG C O 1
ATOM 3076 N N . ARG C 1 88 ? 16.213 -2.055 31.280 1.00 18.95 88 ARG C N 1
ATOM 3077 C CA . ARG C 1 88 ? 14.882 -2.009 30.709 1.00 15.33 88 ARG C CA 1
ATOM 3078 C C . ARG C 1 88 ? 14.970 -1.924 29.185 1.00 14.71 88 ARG C C 1
ATOM 3079 O O . ARG C 1 88 ? 15.918 -1.365 28.651 1.00 16.72 88 ARG C O 1
ATOM 3087 N N . TYR C 1 89 ? 13.984 -2.499 28.515 1.00 14.84 89 TYR C N 1
ATOM 3088 C CA . TYR C 1 89 ? 14.074 -2.727 27.073 1.00 15.14 89 TYR C CA 1
ATOM 3089 C C . TYR C 1 89 ? 12.957 -2.053 26.296 1.00 19.07 89 TYR C C 1
ATOM 3090 O O . TYR C 1 89 ? 11.851 -1.855 26.804 1.00 18.47 89 TYR C O 1
ATOM 3099 N N . GLU C 1 90 ? 13.250 -1.724 25.040 1.00 16.07 90 GLU C N 1
ATOM 3100 C CA . GLU C 1 90 ? 12.249 -1.148 24.171 1.00 18.66 90 GLU C CA 1
ATOM 3101 C C . GLU C 1 90 ? 12.548 -1.541 22.735 1.00 15.73 90 GLU C C 1
ATOM 3102 O O . GLU C 1 90 ? 13.676 -1.918 22.393 1.00 16.52 90 GLU C O 1
ATOM 3108 N N . ILE C 1 91 ? 11.530 -1.449 21.896 1.00 15.60 91 ILE C N 1
ATOM 3109 C CA . ILE C 1 91 ? 11.683 -1.778 20.489 1.00 14.88 91 ILE C CA 1
ATOM 3110 C C . ILE C 1 91 ? 12.635 -0.755 19.856 1.00 21.42 91 ILE C C 1
ATOM 3111 O O . ILE C 1 91 ? 12.598 0.426 20.195 1.00 23.05 91 ILE C O 1
ATOM 3116 N N . ALA C 1 92 ? 13.512 -1.215 18.968 1.00 16.84 92 ALA C N 1
ATOM 3117 C CA . ALA C 1 92 ? 14.534 -0.355 18.378 1.00 15.42 92 ALA C CA 1
ATOM 3118 C C . ALA C 1 92 ? 13.952 0.581 17.320 1.00 21.87 92 ALA C C 1
ATOM 3119 O O . ALA C 1 92 ? 14.512 1.639 17.049 1.00 22.96 92 ALA C O 1
ATOM 3121 N N . ALA C 1 93 ? 12.827 0.186 16.733 1.00 21.06 93 ALA C N 1
ATOM 3122 C CA . ALA C 1 93 ? 12.223 0.951 15.636 1.00 21.66 93 ALA C CA 1
ATOM 3123 C C . ALA C 1 93 ? 11.445 2.183 16.123 1.00 22.14 93 ALA C C 1
ATOM 3124 O O . ALA C 1 93 ? 10.232 2.281 15.924 1.00 22.48 93 ALA C O 1
ATOM 3126 N N . LYS C 1 94 ? 12.164 3.105 16.764 1.00 17.57 94 LYS C N 1
ATOM 3127 C CA . LYS C 1 94 ? 11.619 4.351 17.312 1.00 14.12 94 LYS C CA 1
ATOM 3128 C C . LYS C 1 94 ? 12.601 5.480 17.009 1.00 20.48 94 LYS C C 1
ATOM 3129 O O . LYS C 1 94 ? 13.806 5.248 16.926 1.00 20.58 94 LYS C O 1
ATOM 3135 N N . GLU C 1 95 ? 12.080 6.697 16.844 1.00 17.78 95 GLU C N 1
ATOM 3136 C CA . GLU C 1 95 ? 12.894 7.895 16.641 1.00 18.99 95 GLU C CA 1
ATOM 3137 C C . GLU C 1 95 ? 13.946 8.021 17.756 1.00 22.40 95 GLU C C 1
ATOM 3138 O O . GLU C 1 95 ? 13.705 7.608 18.896 1.00 25.73 95 GLU C O 1
ATOM 3144 N N . HIS C 1 96 ? 15.110 8.578 17.431 1.00 19.14 96 HIS C N 1
ATOM 3145 C CA . HIS C 1 96 ? 16.142 8.764 18.450 1.00 18.75 96 HIS C CA 1
ATOM 3146 C C . HIS C 1 96 ? 15.628 9.571 19.621 1.00 17.86 96 HIS C C 1
ATOM 3147 O O . HIS C 1 96 ? 14.998 10.603 19.446 1.00 16.95 96 HIS C O 1
ATOM 3154 N N . HIS C 1 97 ? 15.926 9.116 20.831 1.00 16.19 97 HIS C N 1
ATOM 3155 C CA . HIS C 1 97 ? 15.581 9.898 22.000 1.00 12.03 97 HIS C CA 1
ATOM 3156 C C . HIS C 1 97 ? 16.515 9.549 23.143 1.00 12.89 97 HIS C C 1
ATOM 3157 O O . HIS C 1 97 ? 17.159 8.495 23.163 1.00 13.88 97 HIS C O 1
ATOM 3164 N N . ASP C 1 98 ? 16.577 10.459 24.094 1.00 12.37 98 ASP C N 1
ATOM 3165 C CA . ASP C 1 98 ? 17.375 10.264 25.290 1.00 14.64 98 ASP C CA 1
ATOM 3166 C C . ASP C 1 98 ? 16.427 10.074 26.453 1.00 17.97 98 ASP C C 1
ATOM 3167 O O . ASP C 1 98 ? 15.215 10.041 26.249 1.00 15.25 98 ASP C O 1
ATOM 3172 N N . HIS C 1 99 ? 16.955 9.939 27.670 1.00 15.42 99 HIS C N 1
ATOM 3173 C CA . HIS C 1 99 ? 16.096 9.497 28.758 1.00 16.35 99 HIS C CA 1
ATOM 3174 C C . HIS C 1 99 ? 16.215 10.292 30.037 1.00 17.79 99 HIS C C 1
ATOM 3175 O O . HIS C 1 99 ? 17.311 10.623 30.480 1.00 16.65 99 HIS C O 1
ATOM 3182 N N . ILE C 1 100 ? 15.055 10.565 30.623 1.00 14.88 100 ILE C N 1
ATOM 3183 C CA . ILE C 1 100 ? 14.950 11.089 31.974 1.00 11.88 100 ILE C CA 1
ATOM 3184 C C . ILE C 1 100 ? 14.464 9.935 32.857 1.00 15.31 100 ILE C C 1
ATOM 3185 O O . ILE C 1 100 ? 13.555 9.209 32.484 1.00 15.97 100 ILE C O 1
ATOM 3190 N N . ILE C 1 101 ? 15.079 9.758 34.019 1.00 15.16 101 ILE C N 1
ATOM 3191 C CA . ILE C 1 101 ? 14.722 8.651 34.910 1.00 18.26 101 ILE C CA 1
ATOM 3192 C C . ILE C 1 101 ? 14.532 9.184 36.319 1.00 16.26 101 ILE C C 1
ATOM 3193 O O . ILE C 1 101 ? 15.412 9.852 36.851 1.00 14.75 101 ILE C O 1
ATOM 3198 N N . CYS C 1 102 ? 13.380 8.898 36.921 1.00 17.19 102 CYS C N 1
ATOM 3199 C CA . CYS C 1 102 ? 13.098 9.358 38.268 1.00 17.49 102 CYS C CA 1
ATOM 3200 C C . CYS C 1 102 ? 13.779 8.454 39.291 1.00 20.52 102 CYS C C 1
ATOM 3201 O O . CYS C 1 102 ? 13.574 7.246 39.290 1.00 22.49 102 CYS C O 1
ATOM 3204 N N . LEU C 1 103 ? 14.587 9.051 40.157 1.00 21.16 103 LEU C N 1
ATOM 3205 C CA . LEU C 1 103 ? 15.323 8.296 41.167 1.00 21.01 103 LEU C CA 1
ATOM 3206 C C . LEU C 1 103 ? 14.429 7.697 42.242 1.00 26.50 103 LEU C C 1
ATOM 3207 O O . LEU C 1 103 ? 14.853 6.804 42.977 1.00 27.68 103 LEU C O 1
ATOM 3212 N N . HIS C 1 104 ? 13.203 8.194 42.352 1.00 23.78 104 HIS C N 1
ATOM 3213 C CA . HIS C 1 104 ? 12.330 7.740 43.431 1.00 27.01 104 HIS C CA 1
ATOM 3214 C C . HIS C 1 104 ? 11.392 6.627 42.975 1.00 30.44 104 HIS C C 1
ATOM 3215 O O . HIS C 1 104 ? 11.282 5.596 43.640 1.00 30.44 104 HIS C O 1
ATOM 3222 N N . CYS C 1 105 ? 10.737 6.821 41.831 1.00 28.89 105 CYS C N 1
ATOM 3223 C CA . CYS C 1 105 ? 9.732 5.864 41.365 1.00 24.50 105 CYS C CA 1
ATOM 3224 C C . CYS C 1 105 ? 10.178 5.056 40.145 1.00 26.04 105 CYS C C 1
ATOM 3225 O O . CYS C 1 105 ? 9.499 4.119 39.736 1.00 26.28 105 CYS C O 1
ATOM 3228 N N . GLY C 1 106 ? 11.315 5.420 39.562 1.00 25.38 106 GLY C N 1
ATOM 3229 C CA . GLY C 1 106 ? 11.880 4.654 38.464 1.00 25.55 106 GLY C CA 1
ATOM 3230 C C . GLY C 1 106 ? 11.258 4.933 37.106 1.00 26.56 106 GLY C C 1
ATOM 3231 O O . GLY C 1 106 ? 11.649 4.339 36.099 1.00 27.69 106 GLY C O 1
ATOM 3232 N N . LYS C 1 107 ? 10.285 5.835 37.076 1.00 21.22 107 LYS C N 1
ATOM 3233 C CA . LYS C 1 107 ? 9.627 6.217 35.828 1.00 24.33 107 LYS C CA 1
ATOM 3234 C C . LYS C 1 107 ? 10.631 6.727 34.797 1.00 22.69 107 LYS C C 1
ATOM 3235 O O . LYS C 1 107 ? 11.567 7.444 35.141 1.00 18.55 107 LYS C O 1
ATOM 3241 N N . ILE C 1 108 ? 10.418 6.373 33.528 1.00 22.48 108 ILE C N 1
ATOM 3242 C CA . ILE C 1 108 ? 11.294 6.824 32.451 1.00 20.57 108 ILE C CA 1
ATOM 3243 C C . ILE C 1 108 ? 10.525 7.740 31.519 1.00 21.26 108 ILE C C 1
ATOM 3244 O O . ILE C 1 108 ? 9.415 7.420 31.093 1.00 21.22 108 ILE C O 1
ATOM 3249 N N . ILE C 1 109 ? 11.110 8.896 31.233 1.00 20.61 109 ILE C N 1
ATOM 3250 C CA . ILE C 1 109 ? 10.510 9.860 30.327 1.00 22.02 109 ILE C CA 1
ATOM 3251 C C . ILE C 1 109 ? 11.445 10.029 29.131 1.00 22.23 109 ILE C C 1
ATOM 3252 O O . ILE C 1 109 ? 12.640 10.248 29.304 1.00 21.57 109 ILE C O 1
ATOM 3257 N N . GLU C 1 110 ? 10.905 9.899 27.922 1.00 19.53 110 GLU C N 1
ATOM 3258 C CA . GLU C 1 110 ? 11.710 10.050 26.712 1.00 14.84 110 GLU C CA 1
ATOM 3259 C C . GLU C 1 110 ? 11.744 11.511 26.283 1.00 21.64 110 GLU C C 1
ATOM 3260 O O . GLU C 1 110 ? 10.769 12.229 26.459 1.00 21.00 110 GLU C O 1
ATOM 3266 N N . PHE C 1 111 ? 12.857 11.954 25.708 1.00 18.84 111 PHE C N 1
ATOM 3267 C CA . PHE C 1 111 ? 12.893 13.297 25.143 1.00 20.66 111 PHE C CA 1
ATOM 3268 C C . PHE C 1 111 ? 13.824 13.371 23.953 1.00 20.42 111 PHE C C 1
ATOM 3269 O O . PHE C 1 111 ? 14.797 12.633 23.865 1.00 19.51 111 PHE C O 1
ATOM 3277 N N . ALA C 1 112 ? 13.508 14.279 23.040 1.00 21.75 112 ALA C N 1
ATOM 3278 C CA . ALA C 1 112 ? 14.360 14.556 21.900 1.00 28.92 112 ALA C CA 1
ATOM 3279 C C . ALA C 1 112 ? 14.387 16.061 21.765 1.00 28.13 112 ALA C C 1
ATOM 3280 O O . ALA C 1 112 ? 13.386 16.669 21.404 1.00 30.63 112 ALA C O 1
ATOM 3282 N N . ASP C 1 113 ? 15.524 16.662 22.085 1.00 21.82 113 ASP C N 1
ATOM 3283 C CA . ASP C 1 113 ? 15.631 18.108 22.082 1.00 22.60 113 ASP C CA 1
ATOM 3284 C C . ASP C 1 113 ? 16.600 18.550 20.988 1.00 21.09 113 ASP C C 1
ATOM 3285 O O . ASP C 1 113 ? 17.817 18.468 21.158 1.00 21.40 113 ASP C O 1
ATOM 3290 N N . PRO C 1 114 ? 16.059 19.019 19.855 1.00 22.32 114 PRO C N 1
ATOM 3291 C CA . PRO C 1 114 ? 16.910 19.463 18.749 1.00 27.03 114 PRO C CA 1
ATOM 3292 C C . PRO C 1 114 ? 18.040 20.390 19.196 1.00 26.07 114 PRO C C 1
ATOM 3293 O O . PRO C 1 114 ? 19.174 20.201 18.756 1.00 25.75 114 PRO C O 1
ATOM 3297 N N . GLU C 1 115 ? 17.745 21.375 20.040 1.00 23.09 115 GLU C N 1
ATOM 3298 C CA . GLU C 1 115 ? 18.769 22.339 20.447 1.00 25.31 115 GLU C CA 1
ATOM 3299 C C . GLU C 1 115 ? 19.912 21.704 21.250 1.00 22.83 115 GLU C C 1
ATOM 3300 O O . GLU C 1 115 ? 21.079 22.065 21.089 1.00 18.20 115 GLU C O 1
ATOM 3306 N N . ILE C 1 116 ? 19.584 20.748 22.111 1.00 20.59 116 ILE C N 1
ATOM 3307 C CA . ILE C 1 116 ? 20.624 20.015 22.820 1.00 23.13 116 ILE C CA 1
ATOM 3308 C C . ILE C 1 116 ? 21.425 19.187 21.825 1.00 22.26 116 ILE C C 1
ATOM 3309 O O . ILE C 1 116 ? 22.657 19.146 21.874 1.00 20.78 116 ILE C O 1
ATOM 3314 N N . GLU C 1 117 ? 20.718 18.523 20.916 1.00 24.28 117 GLU C N 1
ATOM 3315 C CA . GLU C 1 117 ? 21.391 17.723 19.900 1.00 20.44 117 GLU C CA 1
ATOM 3316 C C . GLU C 1 117 ? 22.347 18.591 19.090 1.00 22.84 117 GLU C C 1
ATOM 3317 O O . GLU C 1 117 ? 23.484 18.191 18.830 1.00 25.78 117 GLU C O 1
ATOM 3323 N N . ASN C 1 118 ? 21.895 19.779 18.691 1.00 19.48 118 ASN C N 1
ATOM 3324 C CA . ASN C 1 118 ? 22.771 20.685 17.953 1.00 22.71 118 ASN C CA 1
ATOM 3325 C C . ASN C 1 118 ? 23.953 21.160 18.799 1.00 27.25 118 ASN C C 1
ATOM 3326 O O . ASN C 1 118 ? 25.077 21.269 18.301 1.00 28.28 118 ASN C O 1
ATOM 3331 N N . ARG C 1 119 ? 23.700 21.446 20.077 1.00 26.17 119 ARG C N 1
ATOM 3332 C CA . ARG C 1 119 ? 24.762 21.945 20.953 1.00 25.16 119 ARG C CA 1
ATOM 3333 C C . ARG C 1 119 ? 25.885 20.928 21.162 1.00 25.79 119 ARG C C 1
ATOM 3334 O O . ARG C 1 119 ? 27.055 21.298 21.255 1.00 23.82 119 ARG C O 1
ATOM 3342 N N . GLN C 1 120 ? 25.536 19.648 21.239 1.00 26.79 120 GLN C N 1
ATOM 3343 C CA . GLN C 1 120 ? 26.554 18.611 21.336 1.00 25.18 120 GLN C CA 1
ATOM 3344 C C . GLN C 1 120 ? 27.449 18.628 20.101 1.00 26.52 120 GLN C C 1
ATOM 3345 O O . GLN C 1 120 ? 28.661 18.454 20.203 1.00 25.65 120 GLN C O 1
ATOM 3351 N N . ASN C 1 121 ? 26.849 18.844 18.934 1.00 26.83 121 ASN C N 1
ATOM 3352 C CA . ASN C 1 121 ? 27.627 18.966 17.709 1.00 31.70 121 ASN C CA 1
ATOM 3353 C C . ASN C 1 121 ? 28.591 20.149 17.789 1.00 33.07 121 ASN C C 1
ATOM 3354 O O . ASN C 1 121 ? 29.767 20.023 17.451 1.00 31.92 121 ASN C O 1
ATOM 3359 N N . GLU C 1 122 ? 28.091 21.294 18.251 1.00 26.91 122 GLU C N 1
ATOM 3360 C CA . GLU C 1 122 ? 28.928 22.482 18.417 1.00 29.49 122 GLU C CA 1
ATOM 3361 C C . GLU C 1 122 ? 30.096 22.211 19.364 1.00 30.51 122 GLU C C 1
ATOM 3362 O O . GLU C 1 122 ? 31.232 22.604 19.103 1.00 34.46 122 GLU C O 1
ATOM 3368 N N . VAL C 1 123 ? 29.819 21.528 20.466 1.00 27.88 123 VAL C N 1
ATOM 3369 C CA . VAL C 1 123 ? 30.859 21.272 21.464 1.00 28.86 123 VAL C CA 1
ATOM 3370 C C . VAL C 1 123 ? 31.996 20.387 20.935 1.00 30.31 123 VAL C C 1
ATOM 3371 O O . VAL C 1 123 ? 33.168 20.696 21.136 1.00 35.93 123 VAL C O 1
ATOM 3375 N N . VAL C 1 124 ? 31.658 19.294 20.259 1.00 30.83 124 VAL C N 1
ATOM 3376 C CA . VAL C 1 124 ? 32.699 18.407 19.738 1.00 34.87 124 VAL C CA 1
ATOM 3377 C C . VAL C 1 124 ? 33.459 19.078 18.605 1.00 35.29 124 VAL C C 1
ATOM 3378 O O . VAL C 1 124 ? 34.590 18.703 18.296 1.00 37.77 124 VAL C O 1
ATOM 3382 N N . LYS C 1 125 ? 32.824 20.069 17.987 1.00 37.24 125 LYS C N 1
ATOM 3383 C CA . LYS C 1 125 ? 33.453 20.836 16.922 1.00 41.19 125 LYS C CA 1
ATOM 3384 C C . LYS C 1 125 ? 34.611 21.648 17.497 1.00 40.57 125 LYS C C 1
ATOM 3385 O O . LYS C 1 125 ? 35.601 21.908 16.814 1.00 42.43 125 LYS C O 1
ATOM 3391 N N . LYS C 1 126 ? 34.484 22.036 18.764 1.00 39.32 126 LYS C N 1
ATOM 3392 C CA . LYS C 1 126 ? 35.534 22.785 19.445 1.00 43.44 126 LYS C CA 1
ATOM 3393 C C . LYS C 1 126 ? 36.839 22.001 19.501 1.00 46.21 126 LYS C C 1
ATOM 3394 O O . LYS C 1 126 ? 37.920 22.583 19.515 1.00 50.05 126 LYS C O 1
ATOM 3400 N N . TYR C 1 127 ? 36.731 20.680 19.546 1.00 41.51 127 TYR C N 1
ATOM 3401 C CA . TYR C 1 127 ? 37.903 19.820 19.621 1.00 39.28 127 TYR C CA 1
ATOM 3402 C C . TYR C 1 127 ? 38.225 19.237 18.253 1.00 44.15 127 TYR C C 1
ATOM 3403 O O . TYR C 1 127 ? 39.078 18.360 18.125 1.00 44.07 127 TYR C O 1
ATOM 3412 N N . GLN C 1 128 ? 37.527 19.731 17.235 1.00 44.58 128 GLN C N 1
ATOM 3413 C CA . GLN C 1 128 ? 37.662 19.220 15.876 1.00 45.43 128 GLN C CA 1
ATOM 3414 C C . GLN C 1 128 ? 37.503 17.701 15.815 1.00 42.63 128 GLN C C 1
ATOM 3415 O O . GLN C 1 128 ? 38.228 17.016 15.100 1.00 44.94 128 GLN C O 1
ATOM 3421 N N . ALA C 1 129 ? 36.542 17.186 16.575 1.00 37.56 129 ALA C N 1
ATOM 3422 C CA . ALA C 1 129 ? 36.235 15.763 16.575 1.00 34.48 129 ALA C CA 1
ATOM 3423 C C . ALA C 1 129 ? 34.935 15.499 15.822 1.00 35.76 129 ALA C C 1
ATOM 3424 O O . ALA C 1 129 ? 34.128 16.407 15.618 1.00 39.64 129 ALA C O 1
ATOM 3426 N N . LYS C 1 130 ? 34.737 14.252 15.414 1.00 28.89 130 LYS C N 1
ATOM 3427 C CA . LYS C 1 130 ? 33.544 13.868 14.682 1.00 31.51 130 LYS C CA 1
ATOM 3428 C C . LYS C 1 130 ? 32.617 13.088 15.606 1.00 25.62 130 LYS C C 1
ATOM 3429 O O . LYS C 1 130 ? 32.965 12.014 16.087 1.00 26.65 130 LYS C O 1
ATOM 3435 N N . LEU C 1 131 ? 31.440 13.642 15.870 1.00 27.63 131 LEU C N 1
ATOM 3436 C CA . LEU C 1 131 ? 30.503 12.983 16.770 1.00 29.62 131 LEU C CA 1
ATOM 3437 C C . LEU C 1 131 ? 29.923 11.745 16.097 1.00 29.24 131 LEU C C 1
ATOM 3438 O O . LEU C 1 131 ? 29.461 11.802 14.960 1.00 29.30 131 LEU C O 1
ATOM 3443 N N . ILE C 1 132 ? 29.962 10.624 16.803 1.00 24.85 132 ILE C N 1
ATOM 3444 C CA . ILE C 1 132 ? 29.459 9.371 16.268 1.00 22.82 132 ILE C CA 1
ATOM 3445 C C . ILE C 1 132 ? 28.161 8.975 16.941 1.00 24.55 132 ILE C C 1
ATOM 3446 O O . ILE C 1 132 ? 27.143 8.762 16.284 1.00 27.85 132 ILE C O 1
ATOM 3451 N N . SER C 1 133 ? 28.207 8.849 18.262 1.00 23.48 133 SER C N 1
ATOM 3452 C CA . SER C 1 133 ? 26.990 8.614 19.015 1.00 19.96 133 SER C CA 1
ATOM 3453 C C . SER C 1 133 ? 27.099 9.246 20.391 1.00 21.04 133 SER C C 1
ATOM 3454 O O . SER C 1 133 ? 28.145 9.770 20.773 1.00 20.56 133 SER C O 1
ATOM 3457 N N . HIS C 1 134 ? 26.004 9.197 21.132 1.00 19.97 134 HIS C N 1
ATOM 3458 C CA . HIS C 1 134 ? 26.023 9.718 22.487 1.00 17.54 134 HIS C CA 1
ATOM 3459 C C . HIS C 1 134 ? 25.065 8.945 23.370 1.00 18.12 134 HIS C C 1
ATOM 3460 O O . HIS C 1 134 ? 24.147 8.291 22.885 1.00 22.05 134 HIS C O 1
ATOM 3467 N N . ASP C 1 135 ? 25.317 9.009 24.673 1.00 19.41 135 ASP C N 1
ATOM 3468 C CA . ASP C 1 135 ? 24.445 8.413 25.673 1.00 22.68 135 ASP C CA 1
ATOM 3469 C C . ASP C 1 135 ? 24.200 9.500 26.703 1.00 24.10 135 ASP C C 1
ATOM 3470 O O . ASP C 1 135 ? 25.150 10.022 27.304 1.00 24.79 135 ASP C O 1
ATOM 3475 N N . MET C 1 136 ? 22.935 9.864 26.886 1.00 20.70 136 MET C N 1
ATOM 3476 C CA . MET C 1 136 ? 22.582 10.955 27.775 1.00 17.48 136 MET C CA 1
ATOM 3477 C C . MET C 1 136 ? 21.415 10.517 28.638 1.00 20.56 136 MET C C 1
ATOM 3478 O O . MET C 1 136 ? 20.358 10.163 28.125 1.00 17.11 136 MET C O 1
ATOM 3483 N N . LYS C 1 137 ? 21.631 10.506 29.951 1.00 15.17 137 LYS C N 1
ATOM 3484 C CA . LYS C 1 137 ? 20.573 10.170 30.899 1.00 16.71 137 LYS C CA 1
ATOM 3485 C C . LYS C 1 137 ? 20.510 11.258 31.935 1.00 17.32 137 LYS C C 1
ATOM 3486 O O . LYS C 1 137 ? 21.548 11.714 32.430 1.00 18.37 137 LYS C O 1
ATOM 3492 N N . MET C 1 138 ? 19.299 11.698 32.254 1.00 15.62 138 MET C N 1
ATOM 3493 C CA . MET C 1 138 ? 19.130 12.659 33.329 1.00 17.24 138 MET C CA 1
ATOM 3494 C C . MET C 1 138 ? 18.326 12.034 34.452 1.00 16.43 138 MET C C 1
ATOM 3495 O O . MET C 1 138 ? 17.290 11.437 34.214 1.00 14.41 138 MET C O 1
ATOM 3500 N N . PHE C 1 139 ? 18.830 12.163 35.673 1.00 17.05 139 PHE C N 1
ATOM 3501 C CA . PHE C 1 139 ? 18.177 11.564 36.835 1.00 15.68 139 PHE C CA 1
ATOM 3502 C C . PHE C 1 139 ? 17.484 12.657 37.622 1.00 10.98 139 PHE C C 1
ATOM 3503 O O . PHE C 1 139 ? 18.072 13.692 37.901 1.00 14.22 139 PHE C O 1
ATOM 3511 N N . VAL C 1 140 ? 16.224 12.425 37.968 1.00 15.40 140 VAL C N 1
ATOM 3512 C CA . VAL C 1 140 ? 15.390 13.481 38.513 1.00 14.41 140 VAL C CA 1
ATOM 3513 C C . VAL C 1 140 ? 14.519 12.970 39.653 1.00 11.61 140 VAL C C 1
ATOM 3514 O O . VAL C 1 140 ? 14.470 11.777 39.914 1.00 15.53 140 VAL C O 1
ATOM 3518 N N . TRP C 1 141 ? 13.845 13.899 40.322 1.00 16.38 141 TRP C N 1
ATOM 3519 C CA . TRP C 1 141 ? 12.612 13.596 41.041 1.00 18.74 141 TRP C CA 1
ATOM 3520 C C . TRP C 1 141 ? 11.482 14.088 40.154 1.00 20.47 141 TRP C C 1
ATOM 3521 O O . TRP C 1 141 ? 11.406 15.282 39.843 1.00 19.85 141 TRP C O 1
ATOM 3532 N N . CYS C 1 142 ? 10.613 13.178 39.732 1.00 14.96 142 CYS C N 1
ATOM 3533 C CA . CYS C 1 142 ? 9.603 13.525 38.747 1.00 23.13 142 CYS C CA 1
ATOM 3534 C C . CYS C 1 142 ? 8.493 14.339 39.401 1.00 26.09 142 CYS C C 1
ATOM 3535 O O . CYS C 1 142 ? 8.426 14.455 40.629 1.00 20.83 142 CYS C O 1
ATOM 3538 N N . LYS C 1 143 ? 7.637 14.909 38.567 1.00 21.86 143 LYS C N 1
ATOM 3539 C CA . LYS C 1 143 ? 6.511 15.705 39.034 1.00 26.28 143 LYS C CA 1
ATOM 3540 C C . LYS C 1 143 ? 5.668 14.939 40.052 1.00 25.35 143 LYS C C 1
ATOM 3541 O O . LYS C 1 143 ? 5.311 15.478 41.095 1.00 28.82 143 LYS C O 1
ATOM 3547 N N . GLU C 1 144 ? 5.351 13.685 39.744 1.00 23.23 144 GLU C N 1
ATOM 3548 C CA . GLU C 1 144 ? 4.419 12.920 40.575 1.00 22.47 144 GLU C CA 1
ATOM 3549 C C . GLU C 1 144 ? 4.982 12.613 41.969 1.00 27.33 144 GLU C C 1
ATOM 3550 O O . GLU C 1 144 ? 4.251 12.650 42.957 1.00 27.67 144 GLU C O 1
ATOM 3556 N N . CYS C 1 145 ? 6.280 12.324 42.044 1.00 21.12 145 CYS C N 1
ATOM 3557 C CA . CYS C 1 145 ? 6.926 12.040 43.330 1.00 26.08 145 CYS C CA 1
ATOM 3558 C C . CYS C 1 145 ? 7.143 13.289 44.181 1.00 23.85 145 CYS C C 1
ATOM 3559 O O . CYS C 1 145 ? 7.210 13.205 45.410 1.00 31.60 145 CYS C O 1
ATOM 3562 N N . GLN C 1 146 ? 7.256 14.445 43.532 1.00 19.83 146 GLN C N 1
ATOM 3563 C CA . GLN C 1 146 ? 7.427 15.699 44.261 1.00 22.56 146 GLN C CA 1
ATOM 3564 C C . GLN C 1 146 ? 6.113 16.145 44.901 1.00 25.98 146 GLN C C 1
ATOM 3565 O O . GLN C 1 146 ? 6.110 16.983 45.796 1.00 28.26 146 GLN C O 1
ATOM 3571 N N . GLU C 1 147 ? 4.998 15.597 44.436 1.00 24.43 147 GLU C N 1
ATOM 3572 C CA . GLU C 1 147 ? 3.702 16.004 44.980 1.00 30.73 147 GLU C CA 1
ATOM 3573 C C . GLU C 1 147 ? 3.657 15.769 46.488 1.00 35.65 147 GLU C C 1
ATOM 3574 O O . GLU C 1 147 ? 4.047 14.706 46.974 1.00 37.28 147 GLU C O 1
ATOM 3580 N N . SER C 1 148 ? 3.201 16.775 47.226 1.00 34.92 148 SER C N 1
ATOM 3581 C CA . SER C 1 148 ? 3.053 16.644 48.666 1.00 39.99 148 SER C CA 1
ATOM 3582 C C . SER C 1 148 ? 1.830 15.801 48.974 1.00 39.20 148 SER C C 1
ATOM 3583 O O . SER C 1 148 ? 0.839 15.851 48.247 1.00 40.67 148 SER C O 1
ATOM 3586 N N . GLU C 1 149 ? 1.893 15.028 50.051 1.00 38.97 149 GLU C N 1
ATOM 3587 C CA . GLU C 1 149 ? 0.728 14.260 50.465 1.00 42.82 149 GLU C CA 1
ATOM 3588 C C . GLU C 1 149 ? -0.094 15.017 51.506 1.00 36.69 149 GLU C C 1
ATOM 3589 O O . GLU C 1 149 ? -1.172 14.577 51.888 1.00 30.13 149 GLU C O 1
ATOM 3595 N N . SER C 1 150 ? 0.410 16.169 51.941 1.00 41.84 150 SER C N 1
ATOM 3596 C CA . SER C 1 150 ? -0.304 17.000 52.909 1.00 49.41 150 SER C CA 1
ATOM 3597 C C . SER C 1 150 ? -0.887 18.251 52.254 1.00 54.50 150 SER C C 1
ATOM 3598 O O . SER C 1 150 ? -0.817 18.417 51.034 1.00 57.89 150 SER C O 1
ATOM 3601 N N . MET D 1 1 ? 46.943 20.343 40.466 1.00 65.90 1 MET D N 1
ATOM 3602 C CA . MET D 1 1 ? 45.636 19.763 40.181 1.00 65.03 1 MET D CA 1
ATOM 3603 C C . MET D 1 1 ? 44.570 20.241 41.168 1.00 60.26 1 MET D C 1
ATOM 3604 O O . MET D 1 1 ? 44.884 20.753 42.246 1.00 59.59 1 MET D O 1
ATOM 3609 N N . LYS D 1 2 ? 43.309 20.071 40.786 1.00 53.59 2 LYS D N 1
ATOM 3610 C CA . LYS D 1 2 ? 42.189 20.428 41.645 1.00 49.60 2 LYS D CA 1
ATOM 3611 C C . LYS D 1 2 ? 41.505 19.175 42.177 1.00 40.63 2 LYS D C 1
ATOM 3612 O O . LYS D 1 2 ? 40.997 18.357 41.411 1.00 35.67 2 LYS D O 1
ATOM 3618 N N . ARG D 1 3 ? 41.507 19.032 43.496 1.00 33.37 3 ARG D N 1
ATOM 3619 C CA . ARG D 1 3 ? 40.844 17.919 44.156 1.00 29.56 3 ARG D CA 1
ATOM 3620 C C . ARG D 1 3 ? 39.919 18.491 45.222 1.00 26.89 3 ARG D C 1
ATOM 3621 O O . ARG D 1 3 ? 40.240 19.488 45.853 1.00 29.41 3 ARG D O 1
ATOM 3629 N N . LEU D 1 4 ? 38.763 17.873 45.413 1.00 21.27 4 LEU D N 1
ATOM 3630 C CA . LEU D 1 4 ? 37.791 18.401 46.360 1.00 24.23 4 LEU D CA 1
ATOM 3631 C C . LEU D 1 4 ? 38.045 17.903 47.775 1.00 23.93 4 LEU D C 1
ATOM 3632 O O . LEU D 1 4 ? 37.379 18.324 48.721 1.00 29.50 4 LEU D O 1
ATOM 3637 N N . GLU D 1 5 ? 38.996 16.991 47.914 1.00 20.99 5 GLU D N 1
ATOM 3638 C CA . GLU D 1 5 ? 39.315 16.429 49.221 1.00 21.57 5 GLU D CA 1
ATOM 3639 C C . GLU D 1 5 ? 40.797 16.065 49.219 1.00 23.61 5 GLU D C 1
ATOM 3640 O O . GLU D 1 5 ? 41.337 15.735 48.175 1.00 19.72 5 GLU D O 1
ATOM 3646 N N . THR D 1 6 ? 41.466 16.147 50.368 1.00 23.94 6 THR D N 1
ATOM 3647 C CA . THR D 1 6 ? 42.885 15.793 50.401 1.00 22.86 6 THR D CA 1
ATOM 3648 C C . THR D 1 6 ? 43.031 14.284 50.350 1.00 21.09 6 THR D C 1
ATOM 3649 O O . THR D 1 6 ? 42.109 13.544 50.710 1.00 19.35 6 THR D O 1
ATOM 3653 N N . LEU D 1 7 ? 44.190 13.831 49.895 1.00 17.62 7 LEU D N 1
ATOM 3654 C CA . LEU D 1 7 ? 44.458 12.410 49.830 1.00 19.52 7 LEU D CA 1
ATOM 3655 C C . LEU D 1 7 ? 44.472 11.821 51.238 1.00 18.78 7 LEU D C 1
ATOM 3656 O O . LEU D 1 7 ? 43.965 10.720 51.452 1.00 18.08 7 LEU D O 1
ATOM 3661 N N . GLU D 1 8 ? 45.052 12.552 52.187 1.00 18.87 8 GLU D N 1
ATOM 3662 C CA . GLU D 1 8 ? 45.144 12.052 53.558 1.00 23.22 8 GLU D CA 1
ATOM 3663 C C . GLU D 1 8 ? 43.751 11.855 54.163 1.00 20.47 8 GLU D C 1
ATOM 3664 O O . GLU D 1 8 ? 43.508 10.871 54.857 1.00 22.13 8 GLU D O 1
ATOM 3670 N N . SER D 1 9 ? 42.830 12.761 53.858 1.00 20.37 9 SER D N 1
ATOM 3671 C CA . SER D 1 9 ? 41.449 12.605 54.319 1.00 23.24 9 SER D CA 1
ATOM 3672 C C . SER D 1 9 ? 40.799 11.365 53.702 1.00 23.32 9 SER D C 1
ATOM 3673 O O . SER D 1 9 ? 40.169 10.566 54.389 1.00 22.68 9 SER D O 1
ATOM 3676 N N . ILE D 1 10 ? 40.967 11.193 52.397 1.00 24.43 10 ILE D N 1
ATOM 3677 C CA . ILE D 1 10 ? 40.436 10.015 51.731 1.00 20.82 10 ILE D CA 1
ATOM 3678 C C . ILE D 1 10 ? 41.011 8.743 52.345 1.00 23.67 10 ILE D C 1
ATOM 3679 O O . ILE D 1 10 ? 40.288 7.781 52.583 1.00 23.43 10 ILE D O 1
ATOM 3684 N N . LEU D 1 11 ? 42.313 8.735 52.603 1.00 19.79 11 LEU D N 1
ATOM 3685 C CA . LEU D 1 11 ? 42.944 7.548 53.161 1.00 23.76 11 LEU D CA 1
ATOM 3686 C C . LEU D 1 11 ? 42.428 7.231 54.580 1.00 23.59 11 LEU D C 1
ATOM 3687 O O . LEU D 1 11 ? 42.304 6.067 54.959 1.00 25.16 11 LEU D O 1
ATOM 3692 N N . GLU D 1 12 ? 42.127 8.259 55.364 1.00 24.02 12 GLU D N 1
ATOM 3693 C CA . GLU D 1 12 ? 41.557 8.014 56.689 1.00 28.29 12 GLU D CA 1
ATOM 3694 C C . GLU D 1 12 ? 40.173 7.386 56.570 1.00 27.96 12 GLU D C 1
ATOM 3695 O O . GLU D 1 12 ? 39.836 6.460 57.320 1.00 24.12 12 GLU D O 1
ATOM 3701 N N . ARG D 1 13 ? 39.378 7.873 55.618 1.00 21.73 13 ARG D N 1
ATOM 3702 C CA . ARG D 1 13 ? 38.039 7.323 55.410 1.00 20.80 13 ARG D CA 1
ATOM 3703 C C . ARG D 1 13 ? 38.135 5.875 54.930 1.00 26.71 13 ARG D C 1
ATOM 3704 O O . ARG D 1 13 ? 37.324 5.028 55.306 1.00 26.41 13 ARG D O 1
ATOM 3712 N N . LEU D 1 14 ? 39.147 5.591 54.114 1.00 19.07 14 LEU D N 1
ATOM 3713 C CA . LEU D 1 14 ? 39.351 4.248 53.594 1.00 19.89 14 LEU D CA 1
ATOM 3714 C C . LEU D 1 14 ? 39.663 3.297 54.738 1.00 20.33 14 LEU D C 1
ATOM 3715 O O . LEU D 1 14 ? 39.101 2.208 54.826 1.00 27.14 14 LEU D O 1
ATOM 3720 N N . ARG D 1 15 ? 40.581 3.712 55.599 1.00 23.50 15 ARG D N 1
ATOM 3721 C CA . ARG D 1 15 ? 40.954 2.904 56.759 1.00 30.50 15 ARG D CA 1
ATOM 3722 C C . ARG D 1 15 ? 39.783 2.655 57.709 1.00 27.02 15 ARG D C 1
ATOM 3723 O O . ARG D 1 15 ? 39.619 1.552 58.227 1.00 30.99 15 ARG D O 1
ATOM 3731 N N . MET D 1 16 ? 38.964 3.675 57.929 1.00 28.77 16 MET D N 1
ATOM 3732 C CA . MET D 1 16 ? 37.741 3.502 58.711 1.00 31.89 16 MET D CA 1
ATOM 3733 C C . MET D 1 16 ? 36.837 2.462 58.064 1.00 36.70 16 MET D C 1
ATOM 3734 O O . MET D 1 16 ? 36.194 1.667 58.749 1.00 39.31 16 MET D O 1
ATOM 3739 N N . SER D 1 17 ? 36.797 2.474 56.738 1.00 36.75 17 SER D N 1
ATOM 3740 C CA . SER D 1 17 ? 35.886 1.624 55.982 1.00 39.18 17 SER D CA 1
ATOM 3741 C C . SER D 1 17 ? 36.385 0.186 55.946 1.00 38.40 17 SER D C 1
ATOM 3742 O O . SER D 1 17 ? 35.593 -0.754 55.943 1.00 38.71 17 SER D O 1
ATOM 3745 N N . ILE D 1 18 ? 37.704 0.029 55.910 1.00 35.26 18 ILE D N 1
ATOM 3746 C CA . ILE D 1 18 ? 38.333 -1.279 55.985 1.00 39.63 18 ILE D CA 1
ATOM 3747 C C . ILE D 1 18 ? 37.885 -1.994 57.254 1.00 45.30 18 ILE D C 1
ATOM 3748 O O . ILE D 1 18 ? 37.456 -3.148 57.216 1.00 47.14 18 ILE D O 1
ATOM 3753 N N . LYS D 1 19 ? 37.988 -1.298 58.380 1.00 47.99 19 LYS D N 1
ATOM 3754 C CA . LYS D 1 19 ? 37.570 -1.852 59.661 1.00 54.83 19 LYS D CA 1
ATOM 3755 C C . LYS D 1 19 ? 36.082 -2.198 59.639 1.00 59.33 19 LYS D C 1
ATOM 3756 O O . LYS D 1 19 ? 35.702 -3.350 59.829 1.00 63.80 19 LYS D O 1
ATOM 3758 N N . LYS D 1 20 ? 35.247 -1.195 59.392 1.00 57.15 20 LYS D N 1
ATOM 3759 C CA . LYS D 1 20 ? 33.801 -1.392 59.332 1.00 58.68 20 LYS D CA 1
ATOM 3760 C C . LYS D 1 20 ? 33.392 -2.603 58.484 1.00 59.70 20 LYS D C 1
ATOM 3761 O O . LYS D 1 20 ? 32.563 -3.410 58.906 1.00 60.41 20 LYS D O 1
ATOM 3767 N N . ASN D 1 21 ? 33.970 -2.726 57.291 1.00 57.14 21 ASN D N 1
ATOM 3768 C CA . ASN D 1 21 ? 33.681 -3.862 56.420 1.00 55.26 21 ASN D CA 1
ATOM 3769 C C . ASN D 1 21 ? 34.297 -5.156 56.938 1.00 60.96 21 ASN D C 1
ATOM 3770 O O . ASN D 1 21 ? 34.073 -6.228 56.373 1.00 62.83 21 ASN D O 1
ATOM 3775 N N . GLY D 1 22 ? 35.077 -5.049 58.010 1.00 62.62 22 GLY D N 1
ATOM 3776 C CA . GLY D 1 22 ? 35.776 -6.191 58.569 1.00 62.87 22 GLY D CA 1
ATOM 3777 C C . GLY D 1 22 ? 36.713 -6.817 57.557 1.00 66.64 22 GLY D C 1
ATOM 3778 O O . GLY D 1 22 ? 36.825 -8.039 57.475 1.00 69.23 22 GLY D O 1
ATOM 3779 N N . LEU D 1 23 ? 37.389 -5.971 56.785 1.00 66.54 23 LEU D N 1
ATOM 3780 C CA . LEU D 1 23 ? 38.249 -6.436 55.700 1.00 65.25 23 LEU D CA 1
ATOM 3781 C C . LEU D 1 23 ? 39.720 -6.471 56.084 1.00 68.25 23 LEU D C 1
ATOM 3782 O O . LEU D 1 23 ? 40.086 -6.196 57.225 1.00 67.57 23 LEU D O 1
ATOM 3787 N N . LYS D 1 24 ? 40.562 -6.809 55.114 1.00 73.60 24 LYS D N 1
ATOM 3788 C CA . LYS D 1 24 ? 41.996 -6.857 55.348 1.00 78.03 24 LYS D CA 1
ATOM 3789 C C . LYS D 1 24 ? 42.562 -5.449 55.427 1.00 77.55 24 LYS D C 1
ATOM 3790 O O . LYS D 1 24 ? 41.945 -4.492 54.967 1.00 79.25 24 LYS D O 1
ATOM 3794 N N . ASN D 1 25 ? 43.747 -5.336 56.009 1.00 75.01 25 ASN D N 1
ATOM 3795 C CA . ASN D 1 25 ? 44.449 -4.068 56.105 1.00 72.35 25 ASN D CA 1
ATOM 3796 C C . ASN D 1 25 ? 45.479 -4.004 54.978 1.00 66.41 25 ASN D C 1
ATOM 3797 O O . ASN D 1 25 ? 46.550 -4.593 55.087 1.00 68.21 25 ASN D O 1
ATOM 3802 N N . SER D 1 26 ? 45.160 -3.297 53.896 1.00 57.89 26 SER D N 1
ATOM 3803 C CA . SER D 1 26 ? 45.934 -3.429 52.657 1.00 53.38 26 SER D CA 1
ATOM 3804 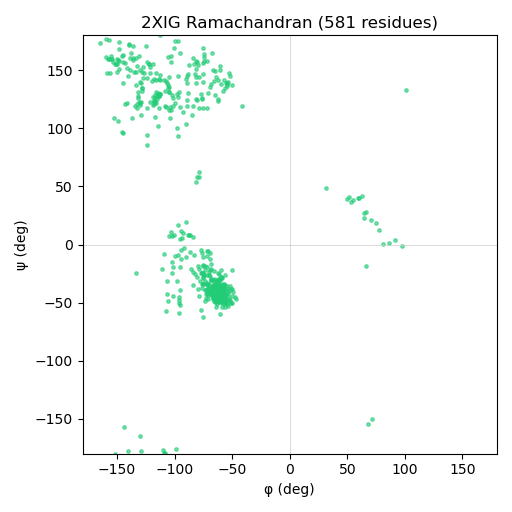C C . SER D 1 26 ? 46.696 -2.184 52.187 1.00 45.63 26 SER D C 1
ATOM 3805 O O . SER D 1 26 ? 46.118 -1.119 51.985 1.00 42.26 26 SER D O 1
ATOM 3808 N N . LYS D 1 27 ? 48.000 -2.339 51.987 1.00 45.29 27 LYS D N 1
ATOM 3809 C CA . LYS D 1 27 ? 48.822 -1.260 51.450 1.00 45.81 27 LYS D CA 1
ATOM 3810 C C . LYS D 1 27 ? 48.494 -1.025 49.978 1.00 43.66 27 LYS D C 1
ATOM 3811 O O . LYS D 1 27 ? 48.302 0.112 49.542 1.00 39.21 27 LYS D O 1
ATOM 3813 N N . GLN D 1 28 ? 48.433 -2.112 49.218 1.00 44.17 28 GLN D N 1
ATOM 3814 C CA . GLN D 1 28 ? 48.111 -2.037 47.805 1.00 44.68 28 GLN D CA 1
ATOM 3815 C C . GLN D 1 28 ? 46.812 -1.299 47.591 1.00 40.06 28 GLN D C 1
ATOM 3816 O O . GLN D 1 28 ? 46.655 -0.581 46.606 1.00 37.39 28 GLN D O 1
ATOM 3822 N N . ARG D 1 29 ? 45.870 -1.491 48.504 1.00 35.04 29 ARG D N 1
ATOM 3823 C CA . ARG D 1 29 ? 44.577 -0.857 48.357 1.00 28.57 29 ARG D CA 1
ATOM 3824 C C . ARG D 1 29 ? 44.707 0.657 48.513 1.00 29.02 29 ARG D C 1
ATOM 3825 O O . ARG D 1 29 ? 44.088 1.416 47.772 1.00 31.76 29 ARG D O 1
ATOM 3833 N N . GLU D 1 30 ? 45.521 1.099 49.468 1.00 29.55 30 GLU D N 1
ATOM 3834 C CA . GLU D 1 30 ? 45.800 2.524 49.602 1.00 26.58 30 GLU D CA 1
ATOM 3835 C C . GLU D 1 30 ? 46.633 3.010 48.405 1.00 30.40 30 GLU D C 1
ATOM 3836 O O . GLU D 1 30 ? 46.533 4.162 47.978 1.00 26.20 30 GLU D O 1
ATOM 3842 N N . GLU D 1 31 ? 47.446 2.114 47.858 1.00 29.32 31 GLU D N 1
ATOM 3843 C CA . GLU D 1 31 ? 48.284 2.453 46.713 1.00 33.68 31 GLU D CA 1
ATOM 3844 C C . GLU D 1 31 ? 47.475 2.774 45.462 1.00 30.66 31 GLU D C 1
ATOM 3845 O O . GLU D 1 31 ? 47.816 3.681 44.704 1.00 32.32 31 GLU D O 1
ATOM 3851 N N . VAL D 1 32 ? 46.418 2.006 45.239 1.00 25.63 32 VAL D N 1
ATOM 3852 C CA . VAL D 1 32 ? 45.536 2.224 44.106 1.00 27.11 32 VAL D CA 1
ATOM 3853 C C . VAL D 1 32 ? 44.821 3.580 44.207 1.00 26.74 32 VAL D C 1
ATOM 3854 O O . VAL D 1 32 ? 44.753 4.341 43.235 1.00 22.08 32 VAL D O 1
ATOM 3858 N N . VAL D 1 33 ? 44.288 3.875 45.387 1.00 21.64 33 VAL D N 1
ATOM 3859 C CA . VAL D 1 33 ? 43.646 5.163 45.623 1.00 21.46 33 VAL D CA 1
ATOM 3860 C C . VAL D 1 33 ? 44.625 6.300 45.357 1.00 20.55 33 VAL D C 1
ATOM 3861 O O . VAL D 1 33 ? 44.273 7.305 44.743 1.00 21.29 33 VAL D O 1
ATOM 3865 N N . SER D 1 34 ? 45.863 6.118 45.809 1.00 18.55 34 SER D N 1
ATOM 3866 C CA . SER D 1 34 ? 46.904 7.130 45.674 1.00 20.60 34 SER D CA 1
ATOM 3867 C C . SER D 1 34 ? 47.262 7.389 44.199 1.00 19.83 34 SER D C 1
ATOM 3868 O O . SER D 1 34 ? 47.370 8.535 43.769 1.00 18.48 34 SER D O 1
ATOM 3871 N N . VAL D 1 35 ? 47.450 6.317 43.441 1.00 20.96 35 VAL D N 1
ATOM 3872 C CA . VAL D 1 35 ? 47.702 6.420 41.997 1.00 29.05 35 VAL D CA 1
ATOM 3873 C C . VAL D 1 35 ? 46.605 7.201 41.259 1.00 26.20 35 VAL D C 1
ATOM 3874 O O . VAL D 1 35 ? 46.896 8.091 40.458 1.00 22.37 35 VAL D O 1
ATOM 3878 N N . LEU D 1 36 ? 45.345 6.875 41.528 1.00 20.90 36 LEU D N 1
ATOM 3879 C CA . LEU D 1 36 ? 44.242 7.559 40.862 1.00 20.78 36 LEU D CA 1
ATOM 3880 C C . LEU D 1 36 ? 44.183 9.020 41.304 1.00 20.45 36 LEU D C 1
ATOM 3881 O O . LEU D 1 36 ? 43.960 9.924 40.501 1.00 19.28 36 LEU D O 1
ATOM 3886 N N . TYR D 1 37 ? 44.409 9.251 42.590 1.00 15.82 37 TYR D N 1
ATOM 3887 C CA . TYR D 1 37 ? 44.354 10.599 43.135 1.00 19.38 37 TYR D CA 1
ATOM 3888 C C . TYR D 1 37 ? 45.378 11.500 42.456 1.00 23.17 37 TYR D C 1
ATOM 3889 O O . TYR D 1 37 ? 45.076 12.634 42.079 1.00 20.79 37 TYR D O 1
ATOM 3898 N N . ARG D 1 38 ? 46.600 10.993 42.324 1.00 19.29 38 ARG D N 1
ATOM 3899 C CA . ARG D 1 38 ? 47.708 11.802 41.842 1.00 27.53 38 ARG D CA 1
ATOM 3900 C C . ARG D 1 38 ? 47.643 11.992 40.325 1.00 27.71 38 ARG D C 1
ATOM 3901 O O . ARG D 1 38 ? 48.152 12.979 39.793 1.00 29.88 38 ARG D O 1
ATOM 3909 N N . SER D 1 39 ? 46.989 11.058 39.644 1.00 25.46 39 SER D N 1
ATOM 3910 C CA . SER D 1 39 ? 46.918 11.068 38.185 1.00 31.48 39 SER D CA 1
ATOM 3911 C C . SER D 1 39 ? 45.960 12.117 37.615 1.00 32.60 39 SER D C 1
ATOM 3912 O O . SER D 1 39 ? 44.863 12.329 38.137 1.00 29.38 39 SER D O 1
ATOM 3915 N N . GLY D 1 40 ? 46.386 12.754 36.529 1.00 33.38 40 GLY D N 1
ATOM 3916 C CA . GLY D 1 40 ? 45.562 13.708 35.810 1.00 41.77 40 GLY D CA 1
ATOM 3917 C C . GLY D 1 40 ? 44.845 13.106 34.609 1.00 39.34 40 GLY D C 1
ATOM 3918 O O . GLY D 1 40 ? 44.371 13.837 33.735 1.00 40.46 40 GLY D O 1
ATOM 3919 N N . THR D 1 41 ? 44.766 11.776 34.562 1.00 33.19 41 THR D N 1
ATOM 3920 C CA . THR D 1 41 ? 43.996 11.088 33.526 1.00 33.04 41 THR D CA 1
ATOM 3921 C C . THR D 1 41 ? 43.020 10.036 34.080 1.00 32.72 41 THR D C 1
ATOM 3922 O O . THR D 1 41 ? 42.874 9.862 35.294 1.00 35.24 41 THR D O 1
ATOM 3926 N N . HIS D 1 42 ? 42.349 9.356 33.156 1.00 26.44 42 HIS D N 1
ATOM 3927 C CA . HIS D 1 42 ? 41.473 8.224 33.446 1.00 21.29 42 HIS D CA 1
ATOM 3928 C C . HIS D 1 42 ? 42.241 6.945 33.156 1.00 26.27 42 HIS D C 1
ATOM 3929 O O . HIS D 1 42 ? 42.678 6.742 32.028 1.00 25.92 42 HIS D O 1
ATOM 3936 N N . LEU D 1 43 ? 42.396 6.080 34.158 1.00 25.81 43 LEU D N 1
ATOM 3937 C CA . LEU D 1 43 ? 43.289 4.927 34.029 1.00 28.28 43 LEU D CA 1
ATOM 3938 C C . LEU D 1 43 ? 42.556 3.596 33.834 1.00 23.14 43 LEU D C 1
ATOM 3939 O O . LEU D 1 43 ? 41.478 3.378 34.383 1.00 23.36 43 LEU D O 1
ATOM 3944 N N . SER D 1 44 ? 43.142 2.721 33.022 1.00 24.60 44 SER D N 1
ATOM 3945 C CA . SER D 1 44 ? 42.671 1.347 32.892 1.00 24.67 44 SER D CA 1
ATOM 3946 C C . SER D 1 44 ? 43.287 0.518 34.017 1.00 28.18 44 SER D C 1
ATOM 3947 O O . SER D 1 44 ? 44.292 0.919 34.601 1.00 26.87 44 SER D O 1
ATOM 3950 N N . PRO D 1 45 ? 42.692 -0.640 34.327 1.00 31.31 45 PRO D N 1
ATOM 3951 C CA . PRO D 1 45 ? 43.320 -1.500 35.334 1.00 34.32 45 PRO D CA 1
ATOM 3952 C C . PRO D 1 45 ? 44.732 -1.934 34.924 1.00 29.91 45 PRO D C 1
ATOM 3953 O O . PRO D 1 45 ? 45.573 -2.160 35.799 1.00 28.71 45 PRO D O 1
ATOM 3957 N N . GLU D 1 46 ? 44.988 -2.023 33.620 1.00 23.91 46 GLU D N 1
ATOM 3958 C CA . GLU D 1 46 ? 46.320 -2.390 33.133 1.00 30.13 46 GLU D CA 1
ATOM 3959 C C . GLU D 1 46 ? 47.335 -1.317 33.481 1.00 28.91 46 GLU D C 1
ATOM 3960 O O . GLU D 1 46 ? 48.470 -1.615 33.864 1.00 26.42 46 GLU D O 1
ATOM 3966 N N . GLU D 1 47 ? 46.930 -0.059 33.337 1.00 27.88 47 GLU D N 1
ATOM 3967 C CA . GLU D 1 47 ? 47.811 1.043 33.690 1.00 28.78 47 GLU D CA 1
ATOM 3968 C C . GLU D 1 47 ? 48.055 1.071 35.197 1.00 27.45 47 GLU D C 1
ATOM 3969 O O . GLU D 1 47 ? 49.181 1.274 35.644 1.00 25.47 47 GLU D O 1
ATOM 3975 N N . ILE D 1 48 ? 46.993 0.869 35.970 1.00 29.06 48 ILE D N 1
ATOM 3976 C CA . ILE D 1 48 ? 47.096 0.896 37.431 1.00 24.83 48 ILE D CA 1
ATOM 3977 C C . ILE D 1 48 ? 48.043 -0.201 37.912 1.00 29.79 48 ILE D C 1
ATOM 3978 O O . ILE D 1 48 ? 48.915 0.033 38.744 1.00 38.38 48 ILE D O 1
ATOM 3983 N N . THR D 1 49 ? 47.859 -1.393 37.355 1.00 33.20 49 THR D N 1
ATOM 3984 C CA . THR D 1 49 ? 48.683 -2.561 37.647 1.00 29.56 49 THR D CA 1
ATOM 3985 C C . THR D 1 49 ? 50.159 -2.327 37.309 1.00 29.44 49 THR D C 1
ATOM 3986 O O . THR D 1 49 ? 51.046 -2.727 38.060 1.00 32.78 49 THR D O 1
ATOM 3990 N N . HIS D 1 50 ? 50.422 -1.693 36.172 1.00 34.89 50 HIS D N 1
ATOM 3991 C CA . HIS D 1 50 ? 51.794 -1.367 35.788 1.00 35.12 50 HIS D CA 1
ATOM 3992 C C . HIS D 1 50 ? 52.427 -0.452 36.835 1.00 35.81 50 HIS D C 1
ATOM 3993 O O . HIS D 1 50 ? 53.622 -0.541 37.118 1.00 37.70 50 HIS D O 1
ATOM 4000 N N . SER D 1 51 ? 51.619 0.433 37.408 1.00 27.05 51 SER D N 1
ATOM 4001 C CA . SER D 1 51 ? 52.109 1.314 38.454 1.00 35.00 51 SER D CA 1
ATOM 4002 C C . SER D 1 51 ? 52.418 0.505 39.709 1.00 37.51 51 SER D C 1
ATOM 4003 O O . SER D 1 51 ? 53.452 0.702 40.345 1.00 42.56 51 SER D O 1
ATOM 4006 N N . ILE D 1 52 ? 51.519 -0.415 40.042 1.00 33.17 52 ILE D N 1
ATOM 4007 C CA . ILE D 1 52 ? 51.611 -1.177 41.286 1.00 39.23 52 ILE D CA 1
ATOM 4008 C C . ILE D 1 52 ? 52.791 -2.144 41.275 1.00 37.79 52 ILE D C 1
ATOM 4009 O O . ILE D 1 52 ? 53.368 -2.457 42.323 1.00 35.98 52 ILE D O 1
ATOM 4014 N N . ARG D 1 53 ? 53.148 -2.611 40.083 1.00 32.46 53 ARG D N 1
ATOM 4015 C CA . ARG D 1 53 ? 54.178 -3.635 39.934 1.00 32.06 53 ARG D CA 1
ATOM 4016 C C . ARG D 1 53 ? 55.591 -3.103 40.108 1.00 37.75 53 ARG D C 1
ATOM 4017 O O . ARG D 1 53 ? 56.549 -3.879 40.143 1.00 35.88 53 ARG D O 1
ATOM 4025 N N . GLN D 1 54 ? 55.728 -1.785 40.211 1.00 41.93 54 GLN D N 1
ATOM 4026 C CA . GLN D 1 54 ? 57.037 -1.195 40.468 1.00 50.22 54 GLN D CA 1
ATOM 4027 C C . GLN D 1 54 ? 57.568 -1.677 41.816 1.00 51.64 54 GLN D C 1
ATOM 4028 O O . GLN D 1 54 ? 58.766 -1.919 41.973 1.00 51.90 54 GLN D O 1
ATOM 4034 N N . LYS D 1 55 ? 56.662 -1.823 42.781 1.00 47.88 55 LYS D N 1
ATOM 4035 C CA . LYS D 1 55 ? 57.018 -2.269 44.125 1.00 47.72 55 LYS D CA 1
ATOM 4036 C C . LYS D 1 55 ? 56.818 -3.776 44.297 1.00 53.96 55 LYS D C 1
ATOM 4037 O O . LYS D 1 55 ? 57.764 -4.503 44.614 1.00 57.36 55 LYS D O 1
ATOM 4039 N N . ASP D 1 56 ? 55.586 -4.241 44.095 1.00 51.77 56 ASP D N 1
ATOM 4040 C CA . ASP D 1 56 ? 55.280 -5.666 44.192 1.00 48.28 56 ASP D CA 1
ATOM 4041 C C . ASP D 1 56 ? 55.277 -6.317 42.809 1.00 48.00 56 ASP D C 1
ATOM 4042 O O . ASP D 1 56 ? 54.255 -6.321 42.113 1.00 43.48 56 ASP D O 1
ATOM 4047 N N . LYS D 1 57 ? 56.422 -6.871 42.420 1.00 47.57 57 LYS D N 1
ATOM 4048 C CA . LYS D 1 57 ? 56.579 -7.425 41.078 1.00 52.87 57 LYS D CA 1
ATOM 4049 C C . LYS D 1 57 ? 55.603 -8.557 40.756 1.00 50.42 57 LYS D C 1
ATOM 4050 O O . LYS D 1 57 ? 55.242 -8.754 39.595 1.00 45.52 57 LYS D O 1
ATOM 4056 N N . ASN D 1 58 ? 55.173 -9.286 41.785 1.00 48.48 58 ASN D N 1
ATOM 4057 C CA . ASN D 1 58 ? 54.268 -10.420 41.606 1.00 46.43 58 ASN D CA 1
ATOM 4058 C C . ASN D 1 58 ? 52.794 -10.029 41.541 1.00 49.29 58 ASN D C 1
ATOM 4059 O O . ASN D 1 58 ? 51.923 -10.898 41.504 1.00 47.23 58 ASN D O 1
ATOM 4064 N N . THR D 1 59 ? 52.511 -8.729 41.525 1.00 52.18 59 THR D N 1
ATOM 4065 C CA . THR D 1 59 ? 51.125 -8.262 41.558 1.00 50.27 59 THR D CA 1
ATOM 4066 C C . THR D 1 59 ? 50.319 -8.719 40.345 1.00 44.18 59 THR D C 1
ATOM 4067 O O . THR D 1 59 ? 50.704 -8.470 39.204 1.00 40.69 59 THR D O 1
ATOM 4071 N N . SER D 1 60 ? 49.194 -9.377 40.609 1.00 37.02 60 SER D N 1
ATOM 4072 C CA . SER D 1 60 ? 48.288 -9.820 39.559 1.00 46.09 60 SER D CA 1
ATOM 4073 C C . SER D 1 60 ? 47.296 -8.717 39.220 1.00 49.22 60 SER D C 1
ATOM 4074 O O . SER D 1 60 ? 47.000 -7.858 40.052 1.00 50.79 60 SER D O 1
ATOM 4077 N N . ILE D 1 61 ? 46.776 -8.746 37.998 1.00 48.32 61 ILE D N 1
ATOM 4078 C CA . ILE D 1 61 ? 45.757 -7.792 37.595 1.00 45.33 61 ILE D CA 1
ATOM 4079 C C . ILE D 1 61 ? 44.446 -8.128 38.306 1.00 47.55 61 ILE D C 1
ATOM 4080 O O . ILE D 1 61 ? 43.558 -7.284 38.430 1.00 45.13 61 ILE D O 1
ATOM 4085 N N . SER D 1 62 ? 44.344 -9.365 38.787 1.00 45.50 62 SER D N 1
ATOM 4086 C CA . SER D 1 62 ? 43.166 -9.819 39.521 1.00 46.35 62 SER D CA 1
ATOM 4087 C C . SER D 1 62 ? 43.057 -9.144 40.888 1.00 41.55 62 SER D C 1
ATOM 4088 O O . SER D 1 62 ? 41.966 -8.794 41.339 1.00 38.07 62 SER D O 1
ATOM 4091 N N . SER D 1 63 ? 44.187 -8.974 41.562 1.00 44.03 63 SER D N 1
ATOM 4092 C CA . SER D 1 63 ? 44.170 -8.276 42.841 1.00 48.40 63 SER D CA 1
ATOM 4093 C C . SER D 1 63 ? 43.729 -6.824 42.641 1.00 45.23 63 SER D C 1
ATOM 4094 O O . SER D 1 63 ? 43.017 -6.262 43.474 1.00 42.03 63 SER D O 1
ATOM 4097 N N . VAL D 1 64 ? 44.146 -6.231 41.524 1.00 41.66 64 VAL D N 1
ATOM 4098 C CA . VAL D 1 64 ? 43.785 -4.855 41.195 1.00 40.34 64 VAL D CA 1
ATOM 4099 C C . VAL D 1 64 ? 42.291 -4.706 40.920 1.00 37.17 64 VAL D C 1
ATOM 4100 O O . VAL D 1 64 ? 41.658 -3.778 41.418 1.00 34.73 64 VAL D O 1
ATOM 4104 N N . TYR D 1 65 ? 41.735 -5.618 40.127 1.00 38.51 65 TYR D N 1
ATOM 4105 C CA . TYR D 1 65 ? 40.288 -5.667 39.922 1.00 39.66 65 TYR D CA 1
ATOM 4106 C C . TYR D 1 65 ? 39.580 -5.665 41.271 1.00 36.94 65 TYR D C 1
ATOM 4107 O O . TYR D 1 65 ? 38.663 -4.877 41.502 1.00 40.24 65 TYR D O 1
ATOM 4116 N N . ARG D 1 66 ? 40.014 -6.556 42.160 1.00 36.98 66 ARG D N 1
ATOM 4117 C CA . ARG D 1 66 ? 39.408 -6.694 43.488 1.00 35.47 66 ARG D CA 1
ATOM 4118 C C . ARG D 1 66 ? 39.410 -5.377 44.261 1.00 36.95 66 ARG D C 1
ATOM 4119 O O . ARG D 1 66 ? 38.397 -4.970 44.838 1.00 38.32 66 ARG D O 1
ATOM 4127 N N . ILE D 1 67 ? 40.561 -4.717 44.278 1.00 33.64 67 ILE D N 1
ATOM 4128 C CA . ILE D 1 67 ? 40.668 -3.409 44.907 1.00 30.54 67 ILE D CA 1
ATOM 4129 C C . ILE D 1 67 ? 39.700 -2.403 44.276 1.00 34.78 67 ILE D C 1
ATOM 4130 O O . ILE D 1 67 ? 38.903 -1.776 44.981 1.00 34.51 67 ILE D O 1
ATOM 4135 N N . LEU D 1 68 ? 39.764 -2.260 42.950 1.00 28.31 68 LEU D N 1
ATOM 4136 C CA . LEU D 1 68 ? 38.930 -1.285 42.254 1.00 30.31 68 LEU D CA 1
ATOM 4137 C C . LEU D 1 68 ? 37.463 -1.473 42.600 1.00 33.35 68 LEU D C 1
ATOM 4138 O O . LEU D 1 68 ? 36.738 -0.509 42.841 1.00 26.66 68 LEU D O 1
ATOM 4143 N N . ASN D 1 69 ? 37.027 -2.726 42.612 1.00 35.31 69 ASN D N 1
ATOM 4144 C CA . ASN D 1 69 ? 35.624 -3.035 42.833 1.00 32.56 69 ASN D CA 1
ATOM 4145 C C . ASN D 1 69 ? 35.156 -2.600 44.216 1.00 32.73 69 ASN D C 1
ATOM 4146 O O . ASN D 1 69 ? 34.016 -2.174 44.388 1.00 35.69 69 ASN D O 1
ATOM 4151 N N . PHE D 1 70 ? 36.045 -2.686 45.199 1.00 34.51 70 PHE D N 1
ATOM 4152 C CA . PHE D 1 70 ? 35.727 -2.227 46.549 1.00 34.19 70 PHE D CA 1
ATOM 4153 C C . PHE D 1 70 ? 35.677 -0.698 46.651 1.00 31.10 70 PHE D C 1
ATOM 4154 O O . PHE D 1 70 ? 34.760 -0.127 47.252 1.00 25.27 70 PHE D O 1
ATOM 4162 N N . LEU D 1 71 ? 36.679 -0.043 46.075 1.00 32.50 71 LEU D N 1
ATOM 4163 C CA . LEU D 1 71 ? 36.764 1.414 46.120 1.00 30.99 71 LEU D CA 1
ATOM 4164 C C . LEU D 1 71 ? 35.591 2.073 45.400 1.00 30.71 71 LEU D C 1
ATOM 4165 O O . LEU D 1 71 ? 35.107 3.126 45.818 1.00 29.47 71 LEU D O 1
ATOM 4170 N N . GLU D 1 72 ? 35.139 1.460 44.312 1.00 34.35 72 GLU D N 1
ATOM 4171 C CA . GLU D 1 72 ? 34.045 2.043 43.549 1.00 38.05 72 GLU D CA 1
ATOM 4172 C C . GLU D 1 72 ? 32.736 1.915 44.317 1.00 36.70 72 GLU D C 1
ATOM 4173 O O . GLU D 1 72 ? 31.913 2.829 44.318 1.00 35.47 72 GLU D O 1
ATOM 4179 N N . LYS D 1 73 ? 32.559 0.783 44.987 1.00 40.17 73 LYS D N 1
ATOM 4180 C CA . LYS D 1 73 ? 31.381 0.574 45.817 1.00 41.82 73 LYS D CA 1
ATOM 4181 C C . LYS D 1 73 ? 31.327 1.563 46.990 1.00 36.53 73 LYS D C 1
ATOM 4182 O O . LYS D 1 73 ? 30.250 2.020 47.374 1.00 29.27 73 LYS D O 1
ATOM 4188 N N . GLU D 1 74 ? 32.487 1.886 47.559 1.00 32.88 74 GLU D N 1
ATOM 4189 C CA . GLU D 1 74 ? 32.559 2.836 48.673 1.00 29.86 74 GLU D CA 1
ATOM 4190 C C . GLU D 1 74 ? 32.670 4.291 48.204 1.00 27.21 74 GLU D C 1
ATOM 4191 O O . GLU D 1 74 ? 32.913 5.199 49.001 1.00 27.24 74 GLU D O 1
ATOM 4197 N N . ASN D 1 75 ? 32.515 4.494 46.901 1.00 29.31 75 ASN D N 1
ATOM 4198 C CA . ASN D 1 75 ? 32.498 5.830 46.309 1.00 31.29 75 ASN D CA 1
ATOM 4199 C C . ASN D 1 75 ? 33.800 6.616 46.425 1.00 25.89 75 ASN D C 1
ATOM 4200 O O . ASN D 1 75 ? 33.787 7.848 46.411 1.00 24.81 75 ASN D O 1
ATOM 4205 N N . PHE D 1 76 ? 34.917 5.899 46.509 1.00 23.81 76 PHE D N 1
ATOM 4206 C CA . PHE D 1 76 ? 36.236 6.528 46.531 1.00 22.70 76 PHE D CA 1
ATOM 4207 C C . PHE D 1 76 ? 36.719 6.856 45.121 1.00 22.61 76 PHE D C 1
ATOM 4208 O O . PHE D 1 76 ? 37.543 7.757 44.916 1.00 19.05 76 PHE D O 1
ATOM 4216 N N . ILE D 1 77 ? 36.205 6.107 44.151 1.00 23.21 77 ILE D N 1
ATOM 4217 C CA . ILE D 1 77 ? 36.576 6.291 42.754 1.00 18.11 77 ILE D CA 1
ATOM 4218 C C . ILE D 1 77 ? 35.326 6.198 41.894 1.00 26.21 77 ILE D C 1
ATOM 4219 O O . ILE D 1 77 ? 34.281 5.739 42.368 1.00 21.89 77 ILE D O 1
ATOM 4224 N N . SER D 1 78 ? 35.439 6.659 40.648 1.00 22.14 78 SER D N 1
ATOM 4225 C CA . SER D 1 78 ? 34.353 6.610 39.672 1.00 25.54 78 SER D CA 1
ATOM 4226 C C . SER D 1 78 ? 34.784 5.751 38.502 1.00 26.77 78 SER D C 1
ATOM 4227 O O . SER D 1 78 ? 35.945 5.802 38.081 1.00 24.55 78 SER D O 1
ATOM 4230 N N . VAL D 1 79 ? 33.845 4.980 37.967 1.00 26.65 79 VAL D N 1
ATOM 4231 C CA . VAL D 1 79 ? 34.117 4.153 36.802 1.00 32.41 79 VAL D CA 1
ATOM 4232 C C . VAL D 1 79 ? 33.459 4.773 35.576 1.00 28.87 79 VAL D C 1
ATOM 4233 O O . VAL D 1 79 ? 32.327 5.250 35.642 1.00 27.58 79 VAL D O 1
ATOM 4237 N N . LEU D 1 80 ? 34.186 4.785 34.467 1.00 24.20 80 LEU D N 1
ATOM 4238 C CA . LEU D 1 80 ? 33.630 5.227 33.191 1.00 24.94 80 LEU D CA 1
ATOM 4239 C C . LEU D 1 80 ? 33.584 4.023 32.258 1.00 28.42 80 LEU D C 1
ATOM 4240 O O . LEU D 1 80 ? 34.580 3.320 32.092 1.00 29.47 80 LEU D O 1
ATOM 4245 N N . GLU D 1 81 ? 32.422 3.767 31.671 1.00 33.73 81 GLU D N 1
ATOM 4246 C CA . GLU D 1 81 ? 32.291 2.679 30.705 1.00 33.60 81 GLU D CA 1
ATOM 4247 C C . GLU D 1 81 ? 32.586 3.178 29.292 1.00 32.31 81 GLU D C 1
ATOM 4248 O O . GLU D 1 81 ? 31.764 3.855 28.678 1.00 34.41 81 GLU D O 1
ATOM 4254 N N . THR D 1 82 ? 33.774 2.853 28.793 1.00 27.16 82 THR D N 1
ATOM 4255 C CA . THR D 1 82 ? 34.237 3.368 27.517 1.00 31.48 82 THR D CA 1
ATOM 4256 C C . THR D 1 82 ? 33.745 2.493 26.370 1.00 36.45 82 THR D C 1
ATOM 4257 O O . THR D 1 82 ? 33.681 2.943 25.227 1.00 33.13 82 THR D O 1
ATOM 4261 N N . SER D 1 83 ? 33.402 1.248 26.702 1.00 37.98 83 SER D N 1
ATOM 4262 C CA . SER D 1 83 ? 32.921 0.249 25.750 1.00 45.08 83 SER D CA 1
ATOM 4263 C C . SER D 1 83 ? 32.023 -0.705 26.516 1.00 44.29 83 SER D C 1
ATOM 4264 O O . SER D 1 83 ? 31.841 -0.548 27.719 1.00 35.58 83 SER D O 1
ATOM 4267 N N . LYS D 1 84 ? 31.475 -1.703 25.831 1.00 45.96 84 LYS D N 1
ATOM 4268 C CA . LYS D 1 84 ? 30.727 -2.748 26.516 1.00 49.06 84 LYS D CA 1
ATOM 4269 C C . LYS D 1 84 ? 31.616 -3.370 27.586 1.00 50.91 84 LYS D C 1
ATOM 4270 O O . LYS D 1 84 ? 31.161 -3.684 28.687 1.00 53.74 84 LYS D O 1
ATOM 4272 N N . SER D 1 85 ? 32.894 -3.532 27.259 1.00 49.18 85 SER D N 1
ATOM 4273 C CA . SER D 1 85 ? 33.850 -4.146 28.174 1.00 47.78 85 SER D CA 1
ATOM 4274 C C . SER D 1 85 ? 34.802 -3.114 28.780 1.00 43.68 85 SER D C 1
ATOM 4275 O O . SER D 1 85 ? 35.252 -3.263 29.916 1.00 43.03 85 SER D O 1
ATOM 4278 N N . GLY D 1 86 ? 35.092 -2.063 28.019 1.00 39.45 86 GLY D N 1
ATOM 4279 C CA . GLY D 1 86 ? 36.078 -1.075 28.415 1.00 36.16 86 GLY D CA 1
ATOM 4280 C C . GLY D 1 86 ? 35.731 -0.327 29.686 1.00 37.55 86 GLY D C 1
ATOM 4281 O O . GLY D 1 86 ? 34.666 0.287 29.791 1.00 35.37 86 GLY D O 1
ATOM 4282 N N . ARG D 1 87 ? 36.636 -0.386 30.660 1.00 37.36 87 ARG D N 1
ATOM 4283 C CA . ARG D 1 87 ? 36.471 0.369 31.896 1.00 32.77 87 ARG D CA 1
ATOM 4284 C C . ARG D 1 87 ? 37.620 1.334 32.094 1.00 30.12 87 ARG D C 1
ATOM 4285 O O . ARG D 1 87 ? 38.775 1.014 31.805 1.00 30.12 87 ARG D O 1
ATOM 4293 N N . ARG D 1 88 ? 37.300 2.523 32.585 1.00 25.97 88 ARG D N 1
ATOM 4294 C CA . ARG D 1 88 ? 38.334 3.436 33.031 1.00 23.49 88 ARG D CA 1
ATOM 4295 C C . ARG D 1 88 ? 37.944 4.058 34.359 1.00 24.17 88 ARG D C 1
ATOM 4296 O O . ARG D 1 88 ? 36.757 4.228 34.649 1.00 23.10 88 ARG D O 1
ATOM 4304 N N . TYR D 1 89 ? 38.951 4.364 35.171 1.00 22.28 89 TYR D N 1
ATOM 4305 C CA . TYR D 1 89 ? 38.704 4.779 36.540 1.00 24.29 89 TYR D CA 1
ATOM 4306 C C . TYR D 1 89 ? 39.369 6.096 36.866 1.00 20.78 89 TYR D C 1
ATOM 4307 O O . TYR D 1 89 ? 40.447 6.407 36.354 1.00 19.60 89 TYR D O 1
ATOM 4316 N N . GLU D 1 90 ? 38.731 6.858 37.746 1.00 19.16 90 GLU D N 1
ATOM 4317 C CA . GLU D 1 90 ? 39.323 8.085 38.237 1.00 21.34 90 GLU D CA 1
ATOM 4318 C C . GLU D 1 90 ? 38.927 8.317 39.698 1.00 23.28 90 GLU D C 1
ATOM 4319 O O . GLU D 1 90 ? 37.980 7.708 40.208 1.00 21.71 90 GLU D O 1
ATOM 4325 N N . ILE D 1 91 ? 39.669 9.187 40.372 1.00 18.06 91 ILE D N 1
ATOM 4326 C CA . ILE D 1 91 ? 39.361 9.541 41.745 1.00 17.97 91 ILE D CA 1
ATOM 4327 C C . ILE D 1 91 ? 38.003 10.249 41.791 1.00 20.30 91 ILE D C 1
ATOM 4328 O O . ILE D 1 91 ? 37.663 10.999 40.874 1.00 18.56 91 ILE D O 1
ATOM 4333 N N . ALA D 1 92 ? 37.231 10.009 42.850 1.00 20.47 92 ALA D N 1
ATOM 4334 C CA . ALA D 1 92 ? 35.885 10.576 42.933 1.00 24.05 92 ALA D CA 1
ATOM 4335 C C . ALA D 1 92 ? 35.881 12.067 43.267 1.00 23.46 92 ALA D C 1
ATOM 4336 O O . ALA D 1 92 ? 34.968 12.789 42.861 1.00 27.35 92 ALA D O 1
ATOM 4338 N N . ALA D 1 93 ? 36.908 12.526 43.986 1.00 20.65 93 ALA D N 1
ATOM 4339 C CA . ALA D 1 93 ? 36.967 13.909 44.461 1.00 23.92 93 ALA D CA 1
ATOM 4340 C C . ALA D 1 93 ? 37.447 14.911 43.404 1.00 24.26 93 ALA D C 1
ATOM 4341 O O . ALA D 1 93 ? 38.438 15.605 43.594 1.00 26.26 93 ALA D O 1
ATOM 4343 N N . LYS D 1 94 ? 36.739 14.974 42.284 1.00 20.10 94 LYS D N 1
ATOM 4344 C CA . LYS D 1 94 ? 37.009 15.988 41.264 1.00 23.79 94 LYS D CA 1
ATOM 4345 C C . LYS D 1 94 ? 35.705 16.697 40.950 1.00 24.97 94 LYS D C 1
ATOM 4346 O O . LYS D 1 94 ? 34.638 16.114 41.108 1.00 25.29 94 LYS D O 1
ATOM 4352 N N . GLU D 1 95 ? 35.783 17.950 40.513 1.00 27.10 95 GLU D N 1
ATOM 4353 C CA A GLU D 1 95 ? 34.570 18.684 40.176 0.44 31.49 95 GLU D CA 1
ATOM 4354 C CA B GLU D 1 95 ? 34.600 18.715 40.131 0.56 32.84 95 GLU D CA 1
ATOM 4355 C C . GLU D 1 95 ? 33.867 18.032 38.985 1.00 28.49 95 GLU D C 1
ATOM 4356 O O . GLU D 1 95 ? 34.481 17.319 38.194 1.00 22.03 95 GLU D O 1
ATOM 4367 N N . HIS D 1 96 ? 32.565 18.265 38.883 1.00 22.67 96 HIS D N 1
ATOM 4368 C CA . HIS D 1 96 ? 31.770 17.617 37.855 1.00 22.31 96 HIS D CA 1
ATOM 4369 C C . HIS D 1 96 ? 32.313 17.826 36.444 1.00 19.47 96 HIS D C 1
ATOM 4370 O O . HIS D 1 96 ? 32.778 18.916 36.097 1.00 21.12 96 HIS D O 1
ATOM 4377 N N . HIS D 1 97 ? 32.276 16.758 35.649 1.00 22.89 97 HIS D N 1
ATOM 4378 C CA . HIS D 1 97 ? 32.529 16.857 34.215 1.00 21.42 97 HIS D CA 1
ATOM 4379 C C . HIS D 1 97 ? 31.898 15.688 33.482 1.00 14.60 97 HIS D C 1
ATOM 4380 O O . HIS D 1 97 ? 31.609 14.638 34.069 1.00 18.69 97 HIS D O 1
ATOM 4387 N N . ASP D 1 98 ? 31.691 15.872 32.186 1.00 15.03 98 ASP D N 1
ATOM 4388 C CA . ASP D 1 98 ? 31.203 14.809 31.343 1.00 16.16 98 ASP D CA 1
ATOM 4389 C C . ASP D 1 98 ? 32.342 14.354 30.443 1.00 17.77 98 ASP D C 1
ATOM 4390 O O . ASP D 1 98 ? 33.457 14.877 30.553 1.00 20.06 98 ASP D O 1
ATOM 4395 N N . HIS D 1 99 ? 32.073 13.377 29.581 1.00 16.52 99 HIS D N 1
ATOM 4396 C CA . HIS D 1 99 ? 33.149 12.730 28.823 1.00 18.20 99 HIS D CA 1
ATOM 4397 C C . HIS D 1 99 ? 32.960 12.651 27.318 1.00 20.52 99 HIS D C 1
ATOM 4398 O O . HIS D 1 99 ? 31.915 12.229 26.830 1.00 19.63 99 HIS D O 1
ATOM 4405 N N . ILE D 1 100 ? 34.011 13.037 26.606 1.00 19.71 100 ILE D N 1
ATOM 4406 C CA . ILE D 1 100 ? 34.148 12.794 25.178 1.00 17.39 100 ILE D CA 1
ATOM 4407 C C . ILE D 1 100 ? 35.122 11.621 25.066 1.00 25.27 100 ILE D C 1
ATOM 4408 O O . ILE D 1 100 ? 36.178 11.627 25.697 1.00 28.56 100 ILE D O 1
ATOM 4413 N N . ILE D 1 101 ? 34.747 10.595 24.311 1.00 20.29 101 ILE D N 1
ATOM 4414 C CA . ILE D 1 101 ? 35.533 9.369 24.244 1.00 23.74 101 ILE D CA 1
ATOM 4415 C C . ILE D 1 101 ? 35.791 9.005 22.792 1.00 28.84 101 ILE D C 1
ATOM 4416 O O . ILE D 1 101 ? 34.852 8.835 22.018 1.00 27.50 101 ILE D O 1
ATOM 4421 N N . CYS D 1 102 ? 37.059 8.886 22.411 1.00 30.37 102 CYS D N 1
ATOM 4422 C CA . CYS D 1 102 ? 37.360 8.514 21.036 1.00 32.36 102 CYS D CA 1
ATOM 4423 C C . CYS D 1 102 ? 37.237 7.011 20.842 1.00 32.88 102 CYS D C 1
ATOM 4424 O O . CYS D 1 102 ? 37.856 6.226 21.564 1.00 27.74 102 CYS D O 1
ATOM 4427 N N . LEU D 1 103 ? 36.425 6.622 19.864 1.00 34.23 103 LEU D N 1
ATOM 4428 C CA . LEU D 1 103 ? 36.148 5.217 19.606 1.00 34.84 103 LEU D CA 1
ATOM 4429 C C . LEU D 1 103 ? 37.367 4.513 19.028 1.00 36.56 103 LEU D C 1
ATOM 4430 O O . LEU D 1 103 ? 37.500 3.298 19.151 1.00 38.75 103 LEU D O 1
ATOM 4435 N N . HIS D 1 104 ? 38.261 5.281 18.413 1.00 36.12 104 HIS D N 1
ATOM 4436 C CA . HIS D 1 104 ? 39.382 4.691 17.689 1.00 48.49 104 HIS D CA 1
ATOM 4437 C C . HIS D 1 104 ? 40.677 4.584 18.499 1.00 45.62 104 HIS D C 1
ATOM 4438 O O . HIS D 1 104 ? 41.395 3.590 18.385 1.00 49.02 104 HIS D O 1
ATOM 4445 N N . CYS D 1 105 ? 40.986 5.597 19.304 1.00 35.48 105 CYS D N 1
ATOM 4446 C CA . CYS D 1 105 ? 42.211 5.551 20.100 1.00 38.54 105 CYS D CA 1
ATOM 4447 C C . CYS D 1 105 ? 41.964 5.406 21.598 1.00 34.33 105 CYS D C 1
ATOM 4448 O O . CYS D 1 105 ? 42.848 4.963 22.333 1.00 34.58 105 CYS D O 1
ATOM 4451 N N . GLY D 1 106 ? 40.766 5.766 22.051 1.00 36.16 106 GLY D N 1
ATOM 4452 C CA . GLY D 1 106 ? 40.423 5.626 23.458 1.00 35.61 106 GLY D CA 1
ATOM 4453 C C . GLY D 1 106 ? 40.732 6.859 24.291 1.00 30.32 106 GLY D C 1
ATOM 4454 O O . GLY D 1 106 ? 40.567 6.857 25.505 1.00 33.74 106 GLY D O 1
ATOM 4455 N N . LYS D 1 107 ? 41.195 7.910 23.629 1.00 29.71 107 LYS D N 1
ATOM 4456 C CA . LYS D 1 107 ? 41.448 9.189 24.273 1.00 24.73 107 LYS D CA 1
ATOM 4457 C C . LYS D 1 107 ? 40.193 9.661 24.991 1.00 27.33 107 LYS D C 1
ATOM 4458 O O . LYS D 1 107 ? 39.094 9.560 24.447 1.00 31.55 107 LYS D O 1
ATOM 4464 N N . ILE D 1 108 ? 40.365 10.167 26.208 1.00 26.56 108 ILE D N 1
ATOM 4465 C CA . ILE D 1 108 ? 39.253 10.720 26.974 1.00 27.20 108 ILE D CA 1
ATOM 4466 C C . ILE D 1 108 ? 39.459 12.208 27.193 1.00 28.75 108 ILE D C 1
ATOM 4467 O O . ILE D 1 108 ? 40.517 12.641 27.647 1.00 30.52 108 ILE D O 1
ATOM 4472 N N . ILE D 1 109 ? 38.445 12.988 26.836 1.00 27.98 109 ILE D N 1
ATOM 4473 C CA . ILE D 1 109 ? 38.469 14.432 27.000 1.00 21.69 109 ILE D CA 1
ATOM 4474 C C . ILE D 1 109 ? 37.340 14.825 27.935 1.00 25.36 109 ILE D C 1
ATOM 4475 O O . ILE D 1 109 ? 36.173 14.547 27.662 1.00 24.02 109 ILE D O 1
ATOM 4480 N N . GLU D 1 110 ? 37.692 15.446 29.054 1.00 21.65 110 GLU D N 1
ATOM 4481 C CA . GLU D 1 110 ? 36.696 15.935 29.991 1.00 22.41 110 GLU D CA 1
ATOM 4482 C C . GLU D 1 110 ? 36.129 17.236 29.466 1.00 27.63 110 GLU D C 1
ATOM 4483 O O . GLU D 1 110 ? 36.848 18.031 28.869 1.00 30.85 110 GLU D O 1
ATOM 4489 N N . PHE D 1 111 ? 34.840 17.462 29.691 1.00 21.71 111 PHE D N 1
ATOM 4490 C CA . PHE D 1 111 ? 34.254 18.747 29.357 1.00 22.59 111 PHE D CA 1
ATOM 4491 C C . PHE D 1 111 ? 33.096 19.049 30.294 1.00 22.37 111 PHE D C 1
ATOM 4492 O O . PHE D 1 111 ? 32.501 18.146 30.871 1.00 20.44 111 PHE D O 1
ATOM 4500 N N . ALA D 1 112 ? 32.803 20.331 30.457 1.00 20.62 112 ALA D N 1
ATOM 4501 C CA . ALA D 1 112 ? 31.596 20.752 31.140 1.00 20.89 112 ALA D CA 1
ATOM 4502 C C . ALA D 1 112 ? 31.125 22.014 30.439 1.00 25.84 112 ALA D C 1
ATOM 4503 O O . ALA D 1 112 ? 31.621 23.105 30.715 1.00 28.15 112 ALA D O 1
ATOM 4505 N N . ASP D 1 113 ? 30.194 21.858 29.504 1.00 22.68 113 ASP D N 1
ATOM 4506 C CA . ASP D 1 113 ? 29.712 22.992 28.731 1.00 23.12 113 ASP D CA 1
ATOM 4507 C C . ASP D 1 113 ? 28.534 23.647 29.451 1.00 26.18 113 ASP D C 1
ATOM 4508 O O . ASP D 1 113 ? 27.508 23.003 29.685 1.00 26.26 113 ASP D O 1
ATOM 4513 N N . PRO D 1 114 ? 28.683 24.932 29.813 1.00 28.39 114 PRO D N 1
ATOM 4514 C CA . PRO D 1 114 ? 27.632 25.620 30.573 1.00 24.41 114 PRO D CA 1
ATOM 4515 C C . PRO D 1 114 ? 26.284 25.599 29.859 1.00 21.29 114 PRO D C 1
ATOM 4516 O O . PRO D 1 114 ? 25.264 25.410 30.515 1.00 27.29 114 PRO D O 1
ATOM 4520 N N . GLU D 1 115 ? 26.266 25.779 28.541 1.00 23.82 115 GLU D N 1
ATOM 4521 C CA . GLU D 1 115 ? 25.005 25.699 27.807 1.00 26.18 115 GLU D CA 1
ATOM 4522 C C . GLU D 1 115 ? 24.353 24.321 27.912 1.00 23.60 115 GLU D C 1
ATOM 4523 O O . GLU D 1 115 ? 23.154 24.205 28.152 1.00 21.21 115 GLU D O 1
ATOM 4529 N N . ILE D 1 116 ? 25.138 23.270 27.706 1.00 21.72 116 ILE D N 1
ATOM 4530 C CA . ILE D 1 116 ? 24.603 21.919 27.856 1.00 23.42 116 ILE D CA 1
ATOM 4531 C C . ILE D 1 116 ? 24.029 21.718 29.263 1.00 20.40 116 ILE D C 1
ATOM 4532 O O . ILE D 1 116 ? 22.923 21.182 29.438 1.00 19.68 116 ILE D O 1
ATOM 4537 N N . GLU D 1 117 ? 24.787 22.144 30.268 1.00 18.74 117 GLU D N 1
ATOM 4538 C CA . GLU D 1 117 ? 24.347 21.979 31.647 1.00 19.97 117 GLU D CA 1
ATOM 4539 C C . GLU D 1 117 ? 23.003 22.678 31.852 1.00 23.30 117 GLU D C 1
ATOM 4540 O O . GLU D 1 117 ? 22.102 22.118 32.467 1.00 21.03 117 GLU D O 1
ATOM 4546 N N . ASN D 1 118 ? 22.875 23.896 31.326 1.00 20.81 118 ASN D N 1
ATOM 4547 C CA . ASN D 1 118 ? 21.630 24.663 31.453 1.00 22.26 118 ASN D CA 1
ATOM 4548 C C . ASN D 1 118 ? 20.466 24.029 30.692 1.00 20.69 118 ASN D C 1
ATOM 4549 O O . ASN D 1 118 ? 19.338 23.940 31.203 1.00 18.72 118 ASN D O 1
ATOM 4554 N N . ARG D 1 119 ? 20.733 23.596 29.464 1.00 19.85 119 ARG D N 1
ATOM 4555 C CA . ARG D 1 119 ? 19.683 23.010 28.636 1.00 18.95 119 ARG D CA 1
ATOM 4556 C C . ARG D 1 119 ? 19.104 21.743 29.262 1.00 18.68 119 ARG D C 1
ATOM 4557 O O . ARG D 1 119 ? 17.908 21.470 29.145 1.00 19.74 119 ARG D O 1
ATOM 4565 N N . GLN D 1 120 ? 19.954 20.975 29.927 1.00 21.61 120 GLN D N 1
ATOM 4566 C CA . GLN D 1 120 ? 19.491 19.788 30.645 1.00 27.11 120 GLN D CA 1
ATOM 4567 C C . GLN D 1 120 ? 18.422 20.145 31.669 1.00 22.34 120 GLN D C 1
ATOM 4568 O O . GLN D 1 120 ? 17.371 19.501 31.737 1.00 18.64 120 GLN D O 1
ATOM 4574 N N . ASN D 1 121 ? 18.696 21.178 32.454 1.00 18.54 121 ASN D N 1
ATOM 4575 C CA . ASN D 1 121 ? 17.723 21.698 33.404 1.00 19.96 121 ASN D CA 1
ATOM 4576 C C . ASN D 1 121 ? 16.451 22.195 32.741 1.00 22.27 121 ASN D C 1
ATOM 4577 O O . ASN D 1 121 ? 15.342 21.946 33.228 1.00 17.95 121 ASN D O 1
ATOM 4582 N N . GLU D 1 122 ? 16.612 22.917 31.633 1.00 21.01 122 GLU D N 1
ATOM 4583 C CA . GLU D 1 122 ? 15.462 23.445 30.916 1.00 21.06 122 GLU D CA 1
ATOM 4584 C C . GLU D 1 122 ? 14.591 22.296 30.413 1.00 17.12 122 GLU D C 1
ATOM 4585 O O . GLU D 1 122 ? 13.361 22.337 30.529 1.00 18.56 122 GLU D O 1
ATOM 4591 N N . VAL D 1 123 ? 15.228 21.250 29.892 1.00 16.20 123 VAL D N 1
ATOM 4592 C CA . VAL D 1 123 ? 14.496 20.077 29.432 1.00 18.67 123 VAL D CA 1
ATOM 4593 C C . VAL D 1 123 ? 13.688 19.433 30.557 1.00 18.42 123 VAL D C 1
ATOM 4594 O O . VAL D 1 123 ? 12.501 19.146 30.386 1.00 19.38 123 VAL D O 1
ATOM 4598 N N . VAL D 1 124 ? 14.315 19.211 31.711 1.00 14.89 124 VAL D N 1
ATOM 4599 C CA . VAL D 1 124 ? 13.587 18.543 32.793 1.00 15.08 124 VAL D CA 1
ATOM 4600 C C . VAL D 1 124 ? 12.452 19.430 33.311 1.00 16.06 124 VAL D C 1
ATOM 4601 O O . VAL D 1 124 ? 11.386 18.941 33.695 1.00 21.00 124 VAL D O 1
ATOM 4605 N N . LYS D 1 125 ? 12.687 20.737 33.313 1.00 19.57 125 LYS D N 1
ATOM 4606 C CA . LYS D 1 125 ? 11.670 21.697 33.738 1.00 21.63 125 LYS D CA 1
ATOM 4607 C C . LYS D 1 125 ? 10.399 21.587 32.898 1.00 21.63 125 LYS D C 1
ATOM 4608 O O . LYS D 1 125 ? 9.289 21.746 33.413 1.00 27.18 125 LYS D O 1
ATOM 4610 N N . LYS D 1 126 ? 10.556 21.306 31.610 1.00 22.46 126 LYS D N 1
ATOM 4611 C CA . LYS D 1 126 ? 9.406 21.115 30.726 1.00 30.02 126 LYS D CA 1
ATOM 4612 C C . LYS D 1 126 ? 8.481 20.007 31.252 1.00 31.87 126 LYS D C 1
ATOM 4613 O O . LYS D 1 126 ? 7.275 20.006 30.983 1.00 27.74 126 LYS D O 1
ATOM 4617 N N . TYR D 1 127 ? 9.046 19.074 32.014 1.00 26.11 127 TYR D N 1
ATOM 4618 C CA . TYR D 1 127 ? 8.265 17.989 32.610 1.00 26.52 127 TYR D CA 1
ATOM 4619 C C . TYR D 1 127 ? 8.004 18.211 34.095 1.00 26.34 127 TYR D C 1
ATOM 4620 O O . TYR D 1 127 ? 7.525 17.317 34.800 1.00 27.61 127 TYR D O 1
ATOM 4629 N N . GLN D 1 128 ? 8.316 19.413 34.562 1.00 23.41 128 GLN D N 1
ATOM 4630 C CA . GLN D 1 128 ? 8.162 19.753 35.968 1.00 26.74 128 GLN D CA 1
ATOM 4631 C C . GLN D 1 128 ? 8.865 18.741 36.868 1.00 24.85 128 GLN D C 1
ATOM 4632 O O . GLN D 1 128 ? 8.393 18.419 37.958 1.00 23.83 128 GLN D O 1
ATOM 4638 N N . ALA D 1 129 ? 10.007 18.249 36.401 1.00 24.62 129 ALA D N 1
ATOM 4639 C CA . ALA D 1 129 ? 10.853 17.374 37.195 1.00 21.63 129 ALA D CA 1
ATOM 4640 C C . ALA D 1 129 ? 12.035 18.176 37.720 1.00 23.52 129 ALA D C 1
ATOM 4641 O O . ALA D 1 129 ? 12.391 19.203 37.153 1.00 21.46 129 ALA D O 1
ATOM 4643 N N . LYS D 1 130 ? 12.639 17.709 38.808 1.00 19.07 130 LYS D N 1
ATOM 4644 C CA . LYS D 1 130 ? 13.818 18.352 39.369 1.00 14.96 130 LYS D CA 1
ATOM 4645 C C . LYS D 1 130 ? 15.082 17.576 38.967 1.00 13.17 130 LYS D C 1
ATOM 4646 O O . LYS D 1 130 ? 15.173 16.384 39.231 1.00 15.48 130 LYS D O 1
ATOM 4652 N N . LEU D 1 131 ? 16.063 18.250 38.366 1.00 15.73 131 LEU D N 1
ATOM 4653 C CA . LEU D 1 131 ? 17.308 17.577 37.958 1.00 20.61 131 LEU D CA 1
ATOM 4654 C C . LEU D 1 131 ? 18.223 17.321 39.149 1.00 18.70 131 LEU D C 1
ATOM 4655 O O . LEU D 1 131 ? 18.590 18.247 39.864 1.00 17.23 131 LEU D O 1
ATOM 4660 N N . ILE D 1 132 ? 18.610 16.065 39.333 1.00 17.22 132 ILE D N 1
ATOM 4661 C CA . ILE D 1 132 ? 19.465 15.676 40.452 1.00 14.58 132 ILE D CA 1
ATOM 4662 C C . ILE D 1 132 ? 20.899 15.386 39.998 1.00 15.61 132 ILE D C 1
ATOM 4663 O O . ILE D 1 132 ? 21.854 15.877 40.597 1.00 18.62 132 ILE D O 1
ATOM 4668 N N . SER D 1 133 ? 21.041 14.577 38.952 1.00 18.93 133 SER D N 1
ATOM 4669 C CA . SER D 1 133 ? 22.351 14.295 38.348 1.00 16.63 133 SER D CA 1
ATOM 4670 C C . SER D 1 133 ? 22.168 13.849 36.907 1.00 19.10 133 SER D C 1
ATOM 4671 O O . SER D 1 133 ? 21.048 13.673 36.445 1.00 15.63 133 SER D O 1
ATOM 4674 N N . HIS D 1 134 ? 23.271 13.640 36.200 1.00 16.71 134 HIS D N 1
ATOM 4675 C CA . HIS D 1 134 ? 23.170 13.185 34.825 1.00 17.09 134 HIS D CA 1
ATOM 4676 C C . HIS D 1 134 ? 24.435 12.443 34.419 1.00 19.38 134 HIS D C 1
ATOM 4677 O O . HIS D 1 134 ? 25.485 12.597 35.043 1.00 18.59 134 HIS D O 1
ATOM 4684 N N . ASP D 1 135 ? 24.304 11.637 33.376 1.00 14.71 135 ASP D N 1
ATOM 4685 C CA . ASP D 1 135 ? 25.395 10.832 32.843 1.00 18.26 135 ASP D CA 1
ATOM 4686 C C . ASP D 1 135 ? 25.410 11.115 31.353 1.00 18.16 135 ASP D C 1
ATOM 4687 O O . ASP D 1 135 ? 24.480 10.751 30.644 1.00 20.15 135 ASP D O 1
ATOM 4692 N N . MET D 1 136 ? 26.451 11.788 30.887 1.00 19.68 136 MET D N 1
ATOM 4693 C CA . MET D 1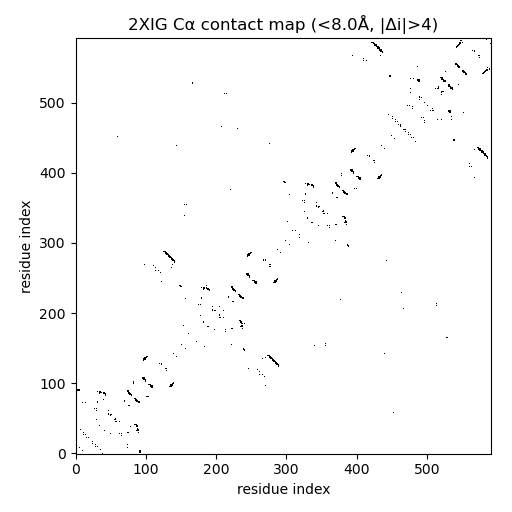 136 ? 26.516 12.172 29.488 1.00 17.64 136 MET D CA 1
ATOM 4694 C C . MET D 1 136 ? 27.860 11.800 28.897 1.00 20.24 136 MET D C 1
ATOM 4695 O O . MET D 1 136 ? 28.900 12.226 29.399 1.00 18.11 136 MET D O 1
ATOM 4700 N N . LYS D 1 137 ? 27.828 11.003 27.833 1.00 16.65 137 LYS D N 1
ATOM 4701 C CA . LYS D 1 137 ? 29.035 10.593 27.134 1.00 17.87 137 LYS D CA 1
ATOM 4702 C C . LYS D 1 137 ? 28.827 10.883 25.669 1.00 18.05 137 LYS D C 1
ATOM 4703 O O . LYS D 1 137 ? 27.754 10.640 25.129 1.00 18.52 137 LYS D O 1
ATOM 4709 N N . MET D 1 138 ? 29.862 11.390 25.022 1.00 16.07 138 MET D N 1
ATOM 4710 C CA . MET D 1 138 ? 29.815 11.557 23.578 1.00 12.21 138 MET D CA 1
ATOM 4711 C C . MET D 1 138 ? 30.951 10.758 22.983 1.00 21.02 138 MET D C 1
ATOM 4712 O O . MET D 1 138 ? 32.108 10.956 23.354 1.00 21.05 138 MET D O 1
ATOM 4717 N N . PHE D 1 139 ? 30.613 9.837 22.086 1.00 21.85 139 PHE D N 1
ATOM 4718 C CA . PHE D 1 139 ? 31.615 9.015 21.409 1.00 21.62 139 PHE D CA 1
ATOM 4719 C C . PHE D 1 139 ? 31.955 9.621 20.047 1.00 23.56 139 PHE D C 1
ATOM 4720 O O . PHE D 1 139 ? 31.066 9.986 19.273 1.00 21.58 139 PHE D O 1
ATOM 4728 N N . VAL D 1 140 ? 33.249 9.745 19.770 1.00 21.81 140 VAL D N 1
ATOM 4729 C CA . VAL D 1 140 ? 33.682 10.509 18.616 1.00 21.81 140 VAL D CA 1
ATOM 4730 C C . VAL D 1 140 ? 34.856 9.861 17.901 1.00 27.30 140 VAL D C 1
ATOM 4731 O O . VAL D 1 140 ? 35.317 8.781 18.266 1.00 31.53 140 VAL D O 1
ATOM 4735 N N . TRP D 1 141 ? 35.310 10.556 16.867 1.00 27.01 141 TRP D N 1
ATOM 4736 C CA . TRP D 1 141 ? 36.559 10.279 16.192 1.00 33.39 141 TRP D CA 1
ATOM 4737 C C . TRP D 1 141 ? 37.359 11.541 16.436 1.00 33.40 141 TRP D C 1
ATOM 4738 O O . TRP D 1 141 ? 37.022 12.595 15.898 1.00 38.52 141 TRP D O 1
ATOM 4749 N N . CYS D 1 142 ? 38.399 11.461 17.257 1.00 30.54 142 CYS D N 1
ATOM 4750 C CA . CYS D 1 142 ? 39.132 12.668 17.625 1.00 31.54 142 CYS D CA 1
ATOM 4751 C C . CYS D 1 142 ? 39.870 13.253 16.417 1.00 35.96 142 CYS D C 1
ATOM 4752 O O . CYS D 1 142 ? 40.039 12.577 15.396 1.00 36.86 142 CYS D O 1
ATOM 4755 N N . LYS D 1 143 ? 40.302 14.506 16.541 1.00 36.49 143 LYS D N 1
ATOM 4756 C CA . LYS D 1 143 ? 40.976 15.202 15.450 1.00 48.34 143 LYS D CA 1
ATOM 4757 C C . LYS D 1 143 ? 42.217 14.468 14.946 1.00 55.33 143 LYS D C 1
ATOM 4758 O O . LYS D 1 143 ? 42.531 14.513 13.756 1.00 55.75 143 LYS D O 1
ATOM 4764 N N . GLU D 1 144 ? 42.923 13.798 15.849 1.00 59.13 144 GLU D N 1
ATOM 4765 C CA . GLU D 1 144 ? 44.165 13.129 15.480 1.00 63.16 144 GLU D CA 1
ATOM 4766 C C . GLU D 1 144 ? 43.928 11.805 14.759 1.00 63.30 144 GLU D C 1
ATOM 4767 O O . GLU D 1 144 ? 44.722 11.409 13.908 1.00 65.77 144 GLU D O 1
ATOM 4773 N N . CYS D 1 145 ? 42.836 11.124 15.095 1.00 57.51 145 CYS D N 1
ATOM 4774 C CA . CYS D 1 145 ? 42.470 9.893 14.402 1.00 50.80 145 CYS D CA 1
ATOM 4775 C C . CYS D 1 145 ? 41.796 10.208 13.081 1.00 54.02 145 CYS D C 1
ATOM 4776 O O . CYS D 1 145 ? 41.712 9.361 12.194 1.00 55.67 145 CYS D O 1
ATOM 4779 N N . GLN D 1 146 ? 41.310 11.435 12.957 1.00 57.05 146 GLN D N 1
ATOM 4780 C CA . GLN D 1 146 ? 40.730 11.888 11.705 1.00 59.84 146 GLN D CA 1
ATOM 4781 C C . GLN D 1 146 ? 41.821 12.226 10.696 1.00 68.97 146 GLN D C 1
ATOM 4782 O O . GLN D 1 146 ? 41.851 11.676 9.596 1.00 70.33 146 GLN D O 1
ATOM 4788 N N . GLU D 1 147 ? 42.717 13.131 11.076 1.00 75.61 147 GLU D N 1
ATOM 4789 C CA . GLU D 1 147 ? 43.786 13.568 10.185 1.00 80.94 147 GLU D CA 1
ATOM 4790 C C . GLU D 1 147 ? 44.664 12.396 9.765 1.00 82.90 147 GLU D C 1
ATOM 4791 O O . GLU D 1 147 ? 45.095 12.310 8.614 1.00 84.66 147 GLU D O 1
ATOM 4797 N N . SER D 1 148 ? 44.921 11.496 10.710 1.00 81.86 148 SER D N 1
ATOM 4798 C CA . SER D 1 148 ? 45.780 10.345 10.472 1.00 83.24 148 SER D CA 1
ATOM 4799 C C . SER D 1 148 ? 45.039 9.247 9.718 1.00 84.06 148 SER D C 1
ATOM 4800 O O . SER D 1 148 ? 45.026 9.226 8.487 1.00 84.57 148 SER D O 1
#

Sequence (592 aa):
MKRLETLESILERLRMSIKKNGNSKQREEVVSVLYRRSGTHLSPEEITHSIRQKDKNTSISSVYRILNFLEKENFISVLETSKSGRRRYEIAAKEHHDHIICLHCGKIIEFADPEIENRQNEVVKKYQAKLISHDMKMFVWCKECQESMKRLETLESILERLRMSIKKNGLKNSKQREEVVSVLYRSGTHLSPEEITHSIRQKDKNTSISSVYRILNFLEKENFISVLETSKSGRRYEIAAKEHHDHIICLHCGKIIEFADPEIENRQNEVVKKYQAKLISHDMKMFVWCKECQESMKRLETLESILERLRMSIKKNGLKNSKQREEVVSVLYRSGTHLSPEEITHSIRQKDKNTSISSVYRILNFLEKENFISVLETSKSGRRYEIAAKEHHDHIICLHCGKIIEFADPEIENRQNEVVKKYQAKLISHDMKMFVWCKECQESESMKRLETLESILERLRMSIKKNGLKNSKQREEVVSVLYRSGTHLSPEEITHSIRQKDKNTSISSVYRILNFLEKENFISVLETSKSGRRYEIAAKEEHHDHIICLHCGKIIEFADPEIENRQNEVVKKYQAKLISHDMKMFVWCKECQES

Nearest PDB structures (foldseek):
  2xig-assembly2_A  TM=1.007E+00  e=2.027E-28  Helicobacter pylori 26695
  2xig-assembly1_C  TM=9.819E-01  e=5.726E-26  Helicobacter pylori 26695
  5nbc-assembly1_C  TM=9.082E-01  e=1.764E-11  Francisella tularensis
  4rb2-assembly1_D  TM=8.151E-01  e=2.167E-10  Magnetospirillum gryphiswaldense MSR-1 v2
  2o03-assembly1_A-2  TM=5.783E-01  e=2.307E-10  Mycobacterium tuberculosis

Organism: Helicobacter pylori (strain ATCC 700392 / 26695) (NCBI:txid85962)

Solvent-accessible surface area: 30076 Å² total; per-residue (Å²): 224,86,54,116,41,88,36,108,45,2,14,94,94,2,105,129,15,17,78,188,86,91,100,57,83,37,56,31,71,0,0,11,12,2,43,164,20,70,83,17,22,15,4,58,70,0,2,121,43,8,86,151,92,57,77,149,25,41,5,36,34,2,7,164,17,0,65,42,0,67,113,60,118,9,3,43,54,6,65,14,123,59,13,32,38,60,5,8,3,42,12,36,130,94,36,3,19,1,0,1,73,79,72,21,72,40,36,71,17,56,34,103,90,1,38,86,34,1,82,82,4,2,64,133,81,110,14,94,43,70,53,34,52,4,20,0,30,1,9,2,70,104,14,42,111,164,157,72,43,121,30,67,12,103,2,3,26,17,75,0,102,34,17,9,74,88,69,47,35,155,96,44,141,22,22,36,36,0,0,8,26,0,20,166,50,10,76,8,30,16,3,98,76,0,3,116,28,0,106,139,133,36,164,111,12,47,64,63,26,0,24,86,8,0,13,25,0,33,46,65,100,4,5,40,49,10,48,26,72,98,45,30,13,50,0,10,1,42,12,28,125,97,30,3,22,1,3,2,82,125,79,21,75,30,38,70,13,58,13,92,63,0,44,88,49,0,44,105,19,0,70,80,82,110,10,50,40,47,54,30,46,3,22,0,30,1,117,4,79,93,25,86,130,116,157,90,46,122,46,82,34,127,45,1,37,82,105,3,94,109,17,3,156,180,72,70,85,77,97,41,106,53,30,61,64,0,0,12,11,2,35,127,18,60,72,7,19,10,6,55,68,0,3,124,40,7,84,155,84,75,133,141,10,53,7,38,24,0,10,159,15,0,56,25,0,53,137,54,112,8,4,44,42,7,67,15,114,77,11,34,55,56,0,8,2,37,12,30,127,94,31,5,20,0,0,1,63,67,65,14,72,26,35,61,9,59,37,104,105,0,40,82,33,0,63,66,4,5,129,147,79,103,12,119,30,90,53,36,46,4,25,0,29,0,9,1,77,103,14,45,106,83,136,112,148,151,46,128,41,76,26,60,2,3,31,18,74,0,113,48,10,14,65,68,1,33,37,96,140,19,80,43,26,43,85,0,0,16,27,2,19,162,24,67,81,13,18,13,9,98,77,0,2,146,52,9,105,155,93,67,159,145,7,48,54,46,28,0,92,118,13,0,70,13,0,66,49,36,110,7,4,46,57,10,64,17,65,101,97,20,41,61,18,11,2,42,13,33,100,94,32,3,20,1,3,4,88,121,72,28,74,33,39,70,12,55,11,97,63,0,41,89,51,0,72,102,13,3,60,120,72,117,11,54,34,45,55,32,50,2,18,0,31,0,83,3,83,83,30,87,124,119

Foldseek 3Di:
DDFLDDLVVLLVVLVVVCVVVPVSVVLSLLLVVQVPDPDWADLVVSVVVVCVVPPPDDSVVSVVSVVVCCVVQQKHWDADPQQGITIHGRGHPDWAWEAENPPGDIDTGDDPVVVVVVVVVVVVVPDDDDDDHDYHYHHDPVNPDD/DDFQDDLVVLLVVLVVVCVVVVHDDSPLLSQLLVVQVVPQDWAWLVRSQVVCCVPPVVGDSVVSVVSVVVCVVVQQKDWDDQDPRGIIIHGNGDDDWAWEAEPPPGDIDTHDDPVVVVVVQVVCVVVPHGDDDDHDYHYDHDPVNVVD/DDFQDDLVVLVVVVVVVCVVVVHDDDVLLSLLLVVQAPDPAWADLVVSVVVSCVPVVPDDSVVSVVSVVVCVVVQQKDWDADPQQGITIHGNRDDDWAWEAENPPGGIDTDDDVVVVVVVVVVVVVVPDDDDDDHDYHYHHDPVNPDDPD/DDFQDDLVVLVVVVVVVCVVVVHDDDPLLSLLLVVQAVDPDWAFLVRSQVVSCVPVVPDDSVVSVVSVVVCVVVQQKDWDDQDPPDITIHGNGDDDWAWEAEPPPGDIDTHDDPVVVVVVQVVVVVVPHGDDDDHDYHYDHDPVNVVD

InterPro domains:
  IPR002481 Ferric-uptake regulator [PF01475] (20-138)
  IPR002481 Ferric-uptake regulator [PTHR33202] (4-148)
  IPR002481 Ferric-uptake regulator [cd07153] (27-142)
  IPR036388 Winged helix-like DNA-binding domain superfamily [G3DSA:1.10.10.10] (1-93)
  IPR036390 Winged helix DNA-binding domain superfamily [SSF46785] (14-143)
  IPR043135 Ferric-uptake regulator, C-terminal domain [G3DSA:3.30.1490.190] (94-150)

CATH classification: 1.10.10.10 (+1 more: 3.30.1490.190)

Secondary structure (DSSP, 8-state):
---SS-HHHHHHHHHHHHHH---HHHHHHHHHHHHH-SS-B-HHHHHHHHHHHSTT--HHHHHHHHHHHHHTTSEEEEEETTTEEEEEES-S---EEEEETTT--EEEE--HHHHHHHHHHHHTTT-EEEEEEEEEEEE-HHHH--/---SS-HHHHHHHHHHHHHHHT-S-HHHHHHHHHHHHHH-S-B-HHHHHHHHHTT-TT--HHHHHHHHHHHHHTTSEEEEE-SSS-EEEEES-S---EEEEETTT--EEEE--HHHHHHHHHHHHTTT-EEEEEEEEEEEE-HHHHH-/---SS-HHHHHHHHHHHHHHTT----HHHHHHHHHHHH-SS-B-HHHHHHHHTTT-TT--HHHHHHHHHHHHHTTSEEEEEETTTEEEEEES-S---EEEEETTT--EEEE--HHHHHHHHHHHHHTT-EEEEEEEEEEEE-HHHHS---/---SS-HHHHHHHHHHHHHHTT----HHHHHHHHHHHH-SS-B-HHHHHHHHTTT-TT--HHHHHHHHHHHHHTTSEEEEE-SSS-EEEEES-S---EEEEETTT--EEEE--HHHHHHHHHHHHHTTPEEEEEEEEEEEE-HHHHH-